Protein AF-A0A958V0T7-F1 (afdb_monomer_lite)

Structure (mmCIF, N/CA/C/O backbone):
data_AF-A0A958V0T7-F1
#
_entry.id   AF-A0A958V0T7-F1
#
loop_
_atom_site.group_PDB
_atom_site.id
_atom_site.type_symbol
_atom_site.label_atom_id
_atom_site.label_alt_id
_atom_site.label_comp_id
_atom_site.label_asym_id
_atom_site.label_entity_id
_atom_site.label_seq_id
_atom_site.pdbx_PDB_ins_code
_atom_site.Cartn_x
_atom_site.Cartn_y
_atom_site.Cartn_z
_atom_site.occupancy
_atom_site.B_iso_or_equiv
_atom_site.auth_seq_id
_atom_site.auth_comp_id
_atom_site.auth_asym_id
_atom_site.auth_atom_id
_atom_site.pdbx_PDB_model_num
ATOM 1 N N . MET A 1 1 ? 64.645 -18.588 39.502 1.00 51.59 1 MET A N 1
ATOM 2 C CA . MET A 1 1 ? 63.517 -18.856 38.571 1.00 51.59 1 MET A CA 1
ATOM 3 C C . MET A 1 1 ? 62.131 -18.900 39.232 1.00 51.59 1 MET A C 1
ATOM 5 O O . MET A 1 1 ? 61.162 -18.643 38.532 1.00 51.59 1 MET A O 1
ATOM 9 N N . ARG A 1 2 ? 61.997 -19.157 40.546 1.00 47.53 2 ARG A N 1
ATOM 10 C CA . ARG A 1 2 ? 60.686 -19.256 41.229 1.00 47.53 2 ARG A CA 1
ATOM 11 C C . ARG A 1 2 ? 59.976 -17.903 41.455 1.00 47.53 2 ARG A C 1
ATOM 13 O O . ARG A 1 2 ? 58.771 -17.816 41.276 1.00 47.53 2 ARG A O 1
ATOM 20 N N . THR A 1 3 ? 60.724 -16.827 41.703 1.00 49.91 3 THR A N 1
ATOM 21 C CA . THR A 1 3 ? 60.185 -15.482 42.007 1.00 49.91 3 THR A CA 1
ATOM 22 C C . THR A 1 3 ? 59.653 -14.707 40.791 1.00 49.91 3 THR A C 1
ATOM 24 O O . THR A 1 3 ? 58.737 -13.900 40.920 1.00 49.91 3 THR A O 1
ATOM 27 N N . LYS A 1 4 ? 60.158 -14.979 39.577 1.00 49.16 4 LYS A N 1
ATOM 28 C CA . LYS A 1 4 ? 59.678 -14.328 38.337 1.00 49.16 4 LYS A CA 1
ATOM 29 C C . LYS A 1 4 ? 58.318 -14.867 37.859 1.00 49.16 4 LYS A C 1
ATOM 31 O O . LYS A 1 4 ? 57.569 -14.125 37.226 1.00 49.16 4 LYS A O 1
ATOM 36 N N . ARG A 1 5 ? 57.991 -16.129 38.181 1.00 50.53 5 ARG A N 1
ATOM 37 C CA . ARG A 1 5 ? 56.708 -16.783 37.842 1.00 50.53 5 ARG A CA 1
ATOM 38 C C . ARG A 1 5 ? 55.548 -16.316 38.729 1.00 50.53 5 ARG A C 1
ATOM 40 O O . ARG A 1 5 ? 54.428 -16.196 38.248 1.00 50.53 5 ARG A O 1
ATOM 47 N N . GLU A 1 6 ? 55.810 -16.001 39.997 1.00 53.72 6 GLU A N 1
ATOM 48 C CA . GLU A 1 6 ? 54.773 -15.476 40.900 1.00 53.72 6 GLU A CA 1
ATOM 49 C C . GLU A 1 6 ? 54.377 -14.037 40.564 1.00 53.72 6 GLU A C 1
ATOM 51 O O . GLU A 1 6 ? 53.194 -13.706 40.600 1.00 53.72 6 GLU A O 1
ATOM 56 N N . HIS A 1 7 ? 55.334 -13.193 40.166 1.00 55.53 7 HIS A N 1
ATOM 57 C CA . HIS A 1 7 ? 55.012 -11.836 39.725 1.00 55.53 7 HIS A CA 1
ATOM 58 C C . HIS A 1 7 ? 54.196 -11.826 38.429 1.00 55.53 7 HIS A C 1
ATOM 60 O O . HIS A 1 7 ? 53.197 -11.120 38.354 1.00 55.53 7 HIS A O 1
ATOM 66 N N . THR A 1 8 ? 54.558 -12.644 37.439 1.00 59.09 8 THR A N 1
ATOM 67 C CA . THR A 1 8 ? 53.806 -12.733 36.172 1.00 59.09 8 THR A CA 1
ATOM 68 C C . THR A 1 8 ? 52.396 -13.295 36.362 1.00 59.09 8 THR A C 1
ATOM 70 O O . THR A 1 8 ? 51.468 -12.790 35.739 1.00 59.09 8 THR A O 1
ATOM 73 N N . SER A 1 9 ? 52.202 -14.251 37.277 1.00 63.31 9 SER A N 1
ATOM 74 C CA . SER A 1 9 ? 50.871 -14.770 37.630 1.00 63.31 9 SER A CA 1
ATOM 75 C C . SER A 1 9 ? 49.964 -13.699 38.256 1.00 63.31 9 SER A C 1
ATOM 77 O O . SER A 1 9 ? 48.814 -13.544 37.851 1.00 63.31 9 SER A O 1
ATOM 79 N N . LYS A 1 10 ? 50.494 -12.879 39.176 1.00 68.56 10 LYS A N 1
ATOM 80 C CA . LYS A 1 10 ? 49.725 -11.792 39.810 1.00 68.56 10 LYS A CA 1
ATOM 81 C C . LYS A 1 10 ? 49.297 -10.710 38.814 1.00 68.56 10 LYS A C 1
ATOM 83 O O . LYS A 1 10 ? 48.167 -10.238 38.894 1.00 68.56 10 LYS A O 1
ATOM 88 N N . TYR A 1 11 ? 50.157 -10.358 37.855 1.00 70.94 11 TYR A N 1
ATOM 89 C CA . TYR A 1 11 ? 49.798 -9.417 36.788 1.00 70.94 11 TYR A CA 1
ATOM 90 C C . TYR A 1 11 ? 48.751 -9.993 35.829 1.00 70.94 11 TYR A C 1
ATOM 92 O O . TYR A 1 11 ? 47.835 -9.276 35.439 1.00 70.94 11 TYR A O 1
ATOM 100 N N . LEU A 1 12 ? 48.835 -11.284 35.495 1.00 72.00 12 LEU A N 1
ATOM 101 C CA . LEU A 1 12 ? 47.851 -11.931 34.625 1.00 72.00 12 LEU A CA 1
ATOM 102 C C . LEU A 1 12 ? 46.459 -11.973 35.276 1.00 72.00 12 LEU A C 1
ATOM 104 O O . LEU A 1 12 ? 45.462 -11.688 34.619 1.00 72.00 12 LEU A O 1
ATOM 108 N N . ILE A 1 13 ? 46.401 -12.268 36.580 1.00 78.50 13 ILE A N 1
ATOM 109 C CA . ILE A 1 13 ? 45.157 -12.263 37.362 1.00 78.50 13 ILE A CA 1
ATOM 110 C C . ILE A 1 13 ? 44.591 -10.842 37.469 1.00 78.50 13 ILE A C 1
ATOM 112 O O . ILE A 1 13 ? 43.389 -10.655 37.304 1.00 78.50 13 ILE A O 1
ATOM 116 N N . ALA A 1 14 ? 45.438 -9.831 37.685 1.00 78.81 14 ALA A N 1
ATOM 117 C CA . ALA A 1 14 ? 45.000 -8.437 37.722 1.00 78.81 14 ALA A CA 1
ATOM 118 C C . ALA A 1 14 ? 44.424 -7.973 36.372 1.00 78.81 14 ALA A C 1
ATOM 120 O O . ALA A 1 14 ? 43.379 -7.330 36.347 1.00 78.81 14 ALA A O 1
ATOM 121 N N . ILE A 1 15 ? 45.048 -8.350 35.250 1.00 80.75 15 ILE A N 1
ATOM 122 C CA . ILE A 1 15 ? 44.543 -8.041 33.902 1.00 80.75 15 ILE A CA 1
ATOM 123 C C . ILE A 1 15 ? 43.206 -8.746 33.647 1.00 80.75 15 ILE A C 1
ATOM 125 O O . ILE A 1 15 ? 42.275 -8.121 33.146 1.00 80.75 15 ILE A O 1
ATOM 129 N N . LEU A 1 16 ? 43.078 -10.019 34.035 1.00 78.31 16 LEU A N 1
ATOM 130 C CA . LEU A 1 16 ? 41.820 -10.763 33.929 1.00 78.31 16 LEU A CA 1
ATOM 131 C C . LEU A 1 16 ? 40.703 -10.133 34.764 1.00 78.31 16 LEU A C 1
ATOM 133 O O . LEU A 1 16 ? 39.584 -10.030 34.277 1.00 78.31 16 LEU A O 1
ATOM 137 N N . LEU A 1 17 ? 40.998 -9.664 35.979 1.00 80.31 17 LEU A N 1
ATOM 138 C CA . LEU A 1 17 ? 40.018 -8.980 36.826 1.00 80.31 17 LEU A CA 1
ATOM 139 C C . LEU A 1 17 ? 39.604 -7.622 36.256 1.00 80.31 17 LEU A C 1
ATOM 141 O O . LEU A 1 17 ? 38.424 -7.293 36.308 1.00 80.31 17 LEU A O 1
ATOM 145 N N . VAL A 1 18 ? 40.532 -6.860 35.668 1.00 83.06 18 VAL A N 1
ATOM 146 C CA . VAL A 1 18 ? 40.205 -5.601 34.981 1.00 83.06 18 VAL A CA 1
ATOM 147 C C . VAL A 1 18 ? 39.343 -5.869 33.751 1.00 83.06 18 VAL A C 1
ATOM 149 O O . VAL A 1 18 ? 38.327 -5.208 33.588 1.00 83.06 18 VAL A O 1
ATOM 152 N N . LEU A 1 19 ? 39.672 -6.873 32.933 1.00 77.25 19 LEU A N 1
ATOM 153 C CA . LEU A 1 19 ? 38.856 -7.247 31.774 1.00 77.25 19 LEU A CA 1
ATOM 154 C C . LEU A 1 19 ? 37.466 -7.744 32.184 1.00 77.25 19 LEU A C 1
ATOM 156 O O . LEU A 1 19 ? 36.483 -7.387 31.541 1.00 77.25 19 LEU A O 1
ATOM 160 N N . LEU A 1 20 ? 37.365 -8.517 33.268 1.00 77.19 20 LEU A N 1
ATOM 161 C CA . LEU A 1 20 ? 36.084 -8.986 33.793 1.00 77.19 20 LEU A CA 1
ATOM 162 C C . LEU A 1 20 ? 35.257 -7.821 34.351 1.00 77.19 20 LEU A C 1
ATOM 164 O O . LEU A 1 20 ? 34.060 -7.748 34.101 1.00 77.19 20 LEU A O 1
ATOM 168 N N . PHE A 1 21 ? 35.889 -6.878 35.051 1.00 77.69 21 PHE A N 1
ATOM 169 C CA . PHE A 1 21 ? 35.227 -5.685 35.575 1.00 77.69 21 PHE A CA 1
ATOM 170 C C . PHE A 1 21 ? 34.800 -4.730 34.454 1.00 77.69 21 PHE A C 1
ATOM 172 O O . PHE A 1 21 ? 33.692 -4.208 34.496 1.00 77.69 21 PHE A O 1
ATOM 179 N N . SER A 1 22 ? 35.617 -4.562 33.410 1.00 70.88 22 SER A N 1
ATOM 180 C CA . SER A 1 22 ? 35.258 -3.825 32.195 1.00 70.88 22 SER A CA 1
ATOM 181 C C . SER A 1 22 ? 34.138 -4.511 31.418 1.00 70.88 22 SER A C 1
ATOM 183 O O . SER A 1 22 ? 33.273 -3.820 30.897 1.00 70.88 22 SER A O 1
ATOM 185 N N . PHE A 1 23 ? 34.103 -5.846 31.373 1.00 71.31 23 PHE A N 1
ATOM 186 C CA . PHE A 1 23 ? 33.009 -6.601 30.760 1.00 71.31 23 PHE A CA 1
ATOM 187 C C . PHE A 1 23 ? 31.714 -6.477 31.568 1.00 71.31 23 PHE A C 1
ATOM 189 O O . PHE A 1 23 ? 30.658 -6.257 30.989 1.00 71.31 23 PHE A O 1
ATOM 196 N N . VAL A 1 24 ? 31.784 -6.542 32.901 1.00 72.00 24 VAL A N 1
ATOM 197 C CA . VAL A 1 24 ? 30.627 -6.323 33.782 1.00 72.00 24 VAL A CA 1
ATOM 198 C C . VAL A 1 24 ? 30.141 -4.880 33.692 1.00 72.00 24 VAL A C 1
ATOM 200 O O . VAL A 1 24 ? 28.942 -4.675 33.580 1.00 72.00 24 VAL A O 1
ATOM 203 N N . LEU A 1 25 ? 31.033 -3.886 33.670 1.00 59.78 25 LEU A N 1
ATOM 204 C CA . LEU A 1 25 ? 30.671 -2.485 33.441 1.00 59.78 25 LEU A CA 1
ATOM 205 C C . LEU A 1 25 ? 30.068 -2.282 32.055 1.00 59.78 25 LEU A C 1
ATOM 207 O O . LEU A 1 25 ? 29.066 -1.593 31.953 1.00 59.78 25 LEU A O 1
ATOM 211 N N . TYR A 1 26 ? 30.628 -2.898 31.013 1.00 64.94 26 TYR A N 1
ATOM 212 C CA . TYR A 1 26 ? 30.065 -2.856 29.667 1.00 64.94 26 TYR A CA 1
ATOM 213 C C . TYR A 1 26 ? 28.651 -3.434 29.662 1.00 64.94 26 TYR A C 1
ATOM 215 O O . TYR A 1 26 ? 27.744 -2.731 29.250 1.00 64.94 26 TYR A O 1
ATOM 223 N N . GLN A 1 27 ? 28.443 -4.627 30.232 1.00 53.75 27 GLN A N 1
ATOM 224 C CA . GLN A 1 27 ? 27.120 -5.240 30.389 1.00 53.75 27 GLN A CA 1
ATOM 225 C C . GLN A 1 27 ? 26.172 -4.353 31.211 1.00 53.75 27 GLN A C 1
ATOM 227 O O . GLN A 1 27 ? 25.028 -4.156 30.820 1.00 53.75 27 GLN A O 1
ATOM 232 N N . PHE A 1 28 ? 26.644 -3.756 32.309 1.00 42.97 28 PHE A N 1
ATOM 233 C CA . PHE A 1 28 ? 25.849 -2.883 33.177 1.00 42.97 28 PHE A CA 1
ATOM 234 C C . PHE A 1 28 ? 25.481 -1.557 32.495 1.00 42.97 28 PHE A C 1
ATOM 236 O O . PHE A 1 28 ? 24.376 -1.061 32.692 1.00 42.97 28 PHE A O 1
ATOM 243 N N . PHE A 1 29 ? 26.369 -1.000 31.666 1.00 41.19 29 PHE A N 1
ATOM 244 C CA . PHE A 1 29 ? 26.111 0.201 30.872 1.00 41.19 29 PHE A CA 1
ATOM 245 C C . PHE A 1 29 ? 25.253 -0.089 29.638 1.00 41.19 29 PHE A C 1
ATOM 247 O O . PHE A 1 29 ? 24.382 0.722 29.361 1.00 41.19 29 PHE A O 1
ATOM 254 N N . THR A 1 30 ? 25.395 -1.234 28.959 1.00 41.47 30 THR A N 1
ATOM 255 C CA . THR A 1 30 ? 24.464 -1.641 27.887 1.00 41.47 30 THR A CA 1
ATOM 256 C C . THR A 1 30 ? 23.080 -1.981 28.425 1.00 41.47 30 THR A C 1
ATOM 258 O O . THR A 1 30 ? 22.093 -1.689 27.767 1.00 41.47 30 THR A O 1
ATOM 261 N N . VAL A 1 31 ? 22.975 -2.554 29.630 1.00 39.62 31 VAL A N 1
ATOM 262 C CA . VAL A 1 31 ? 21.674 -2.810 30.270 1.00 39.62 31 VAL A CA 1
ATOM 263 C C . VAL A 1 31 ? 21.040 -1.504 30.764 1.00 39.62 31 VAL A C 1
ATOM 265 O O . VAL A 1 31 ? 19.832 -1.353 30.647 1.00 39.62 31 VAL A O 1
ATOM 268 N N . ARG A 1 32 ? 21.825 -0.524 31.244 1.00 33.53 32 ARG A N 1
ATOM 269 C CA . ARG A 1 32 ? 21.307 0.808 31.624 1.00 33.53 32 ARG A CA 1
ATOM 270 C C . ARG A 1 32 ? 21.072 1.767 30.458 1.00 33.53 32 ARG A C 1
ATOM 272 O O . ARG A 1 32 ? 20.273 2.678 30.618 1.00 33.53 32 ARG A O 1
ATOM 279 N N . SER A 1 33 ? 21.733 1.601 29.313 1.00 32.06 33 SER A N 1
ATOM 280 C CA . SER A 1 33 ? 21.476 2.415 28.116 1.00 32.06 33 SER A CA 1
ATOM 281 C C . SER A 1 33 ? 20.277 1.920 27.300 1.00 32.06 33 SER A C 1
ATOM 283 O O . SER A 1 33 ? 19.998 2.490 26.252 1.00 32.06 33 SER A O 1
ATOM 285 N N . LEU A 1 34 ? 19.603 0.853 27.747 1.00 34.38 34 LEU A N 1
ATOM 286 C CA . LEU A 1 34 ? 18.371 0.318 27.152 1.00 34.38 34 LEU A CA 1
ATOM 287 C C . LEU A 1 34 ? 17.090 0.844 27.813 1.00 34.38 34 LEU A C 1
ATOM 289 O O . LEU A 1 34 ? 16.004 0.565 27.312 1.00 34.38 34 LEU A O 1
ATOM 293 N N . ASP A 1 35 ? 17.222 1.620 28.887 1.00 32.69 35 ASP A N 1
ATOM 294 C CA . ASP A 1 35 ? 16.117 2.343 29.505 1.00 32.69 35 ASP A CA 1
ATOM 295 C C . ASP A 1 35 ? 16.399 3.847 29.350 1.00 32.69 35 ASP A C 1
ATOM 297 O O . ASP A 1 35 ? 16.840 4.524 30.283 1.00 32.69 35 ASP A O 1
ATOM 301 N N . GLU A 1 36 ? 16.180 4.389 28.144 1.00 30.94 36 GLU A N 1
ATOM 302 C CA . GLU A 1 36 ? 15.817 5.808 28.074 1.00 30.94 36 GLU A CA 1
ATOM 303 C C . GLU A 1 36 ? 14.572 5.996 28.954 1.00 30.94 36 GLU A C 1
ATOM 305 O O . GLU A 1 36 ? 13.685 5.137 28.936 1.00 30.94 36 GLU A O 1
ATOM 310 N N . PRO A 1 37 ? 14.485 7.074 29.750 1.00 29.45 37 PRO A N 1
ATOM 311 C CA . PRO A 1 37 ? 13.278 7.337 30.507 1.00 29.45 37 PRO A CA 1
ATOM 312 C C . PRO A 1 37 ? 12.140 7.503 29.504 1.00 29.45 37 PRO A C 1
ATOM 314 O O . PRO A 1 37 ? 12.129 8.457 28.723 1.00 29.45 37 PRO A O 1
ATOM 317 N N . GLU A 1 38 ? 11.204 6.552 29.516 1.00 39.66 38 GLU A N 1
ATOM 318 C CA . GLU A 1 38 ? 9.915 6.680 28.849 1.00 39.66 38 GLU A CA 1
ATOM 319 C C . GLU A 1 38 ? 9.403 8.090 29.132 1.00 39.66 38 GLU A C 1
ATOM 321 O O . GLU A 1 38 ? 9.341 8.506 30.290 1.00 39.66 38 GLU A O 1
ATOM 326 N N . THR A 1 39 ? 9.141 8.872 28.085 1.00 34.69 39 THR A N 1
ATOM 327 C CA . THR A 1 39 ? 8.731 10.269 28.230 1.00 34.69 39 THR A CA 1
ATOM 328 C C . THR A 1 39 ? 7.395 10.305 28.963 1.00 34.69 39 THR A C 1
ATOM 330 O O . THR A 1 39 ? 6.332 10.176 28.351 1.00 34.69 39 THR A O 1
ATOM 333 N N . THR A 1 40 ? 7.450 10.427 30.285 1.00 29.20 40 THR A N 1
ATOM 334 C CA . THR A 1 40 ? 6.289 10.569 31.147 1.00 29.20 40 THR A CA 1
ATOM 335 C C . THR A 1 40 ? 5.680 11.927 30.859 1.00 29.20 40 THR A C 1
ATOM 337 O O . THR A 1 40 ? 6.326 12.961 31.050 1.00 29.20 40 THR A O 1
ATOM 340 N N . THR A 1 41 ? 4.432 11.944 30.405 1.00 36.56 41 THR A N 1
ATOM 341 C CA . THR A 1 41 ? 3.626 13.165 30.494 1.00 36.56 41 THR A CA 1
ATOM 342 C C . THR A 1 41 ? 3.446 13.530 31.974 1.00 36.56 41 THR A C 1
ATOM 344 O O . THR A 1 41 ? 3.575 12.664 32.843 1.00 36.56 41 THR A O 1
ATOM 347 N N . ASN A 1 42 ? 3.138 14.795 32.284 1.00 33.78 42 ASN A N 1
ATOM 348 C CA . ASN A 1 42 ? 3.018 15.326 33.657 1.00 33.78 42 ASN A CA 1
ATOM 349 C C . ASN A 1 42 ? 2.018 14.574 34.577 1.00 33.78 42 ASN A C 1
ATOM 351 O O . ASN A 1 42 ? 1.932 14.891 35.760 1.00 33.78 42 ASN A O 1
ATOM 355 N N . ASN A 1 43 ? 1.313 13.563 34.055 1.00 35.81 43 ASN A N 1
ATOM 356 C CA . ASN A 1 43 ? 0.340 12.725 34.755 1.00 35.81 43 ASN A CA 1
ATOM 357 C C . ASN A 1 43 ? 0.801 11.262 34.959 1.00 35.81 43 ASN A C 1
ATOM 359 O O . ASN A 1 43 ? 0.013 10.448 35.427 1.00 35.81 43 ASN A O 1
ATOM 363 N N . GLY A 1 44 ? 2.041 10.896 34.606 1.00 31.92 44 GLY A N 1
ATOM 364 C CA . GLY A 1 44 ? 2.563 9.531 34.794 1.00 31.92 44 GLY A CA 1
ATOM 365 C C . GLY A 1 44 ? 2.144 8.510 33.726 1.00 31.92 44 GLY A C 1
ATOM 366 O O . GLY A 1 44 ? 2.490 7.338 33.849 1.00 31.92 44 GLY A O 1
ATOM 367 N N . ASN A 1 45 ? 1.454 8.937 32.663 1.00 39.91 45 ASN A N 1
ATOM 368 C CA . ASN A 1 45 ? 1.114 8.075 31.530 1.00 39.91 45 ASN A CA 1
ATOM 369 C C . ASN A 1 45 ? 2.299 7.977 30.556 1.00 39.91 45 ASN A C 1
ATOM 371 O O . ASN A 1 45 ? 2.791 9.000 30.059 1.00 39.91 45 ASN A O 1
ATOM 375 N N . VAL A 1 46 ? 2.729 6.744 30.278 1.00 51.88 46 VAL A N 1
ATOM 376 C CA . VAL A 1 46 ? 3.690 6.398 29.222 1.00 51.88 46 VAL A CA 1
ATOM 377 C C . VAL A 1 46 ? 3.004 6.586 27.872 1.00 51.88 46 VAL A C 1
ATOM 379 O O . VAL A 1 46 ? 1.910 6.069 27.653 1.00 51.88 46 VAL A O 1
ATOM 382 N N . LYS A 1 47 ? 3.624 7.335 26.954 1.00 66.75 47 LYS A N 1
ATOM 383 C CA . LYS A 1 47 ? 3.092 7.499 25.595 1.00 66.75 47 LYS A CA 1
ATOM 384 C C . LYS A 1 47 ? 3.227 6.172 24.837 1.00 66.75 47 LYS A C 1
ATOM 386 O O . LYS A 1 47 ? 4.317 5.834 24.376 1.00 66.75 47 LYS A O 1
ATOM 391 N N . VAL A 1 48 ? 2.125 5.434 24.713 1.00 83.31 48 VAL A N 1
ATOM 392 C CA . VAL A 1 48 ? 2.042 4.214 23.897 1.00 83.31 48 VAL A CA 1
ATOM 393 C C . VAL A 1 48 ? 2.273 4.577 22.429 1.00 83.31 48 VAL A C 1
ATOM 395 O O . VAL A 1 48 ? 1.723 5.560 21.936 1.00 83.31 48 VAL A O 1
ATOM 398 N N . VAL A 1 49 ? 3.102 3.796 21.736 1.00 87.69 49 VAL A N 1
ATOM 399 C CA . VAL A 1 49 ? 3.368 3.937 20.300 1.00 87.69 49 VAL A CA 1
ATOM 400 C C . VAL A 1 49 ? 3.326 2.544 19.694 1.00 87.69 49 VAL A C 1
ATOM 402 O O . VAL A 1 49 ? 4.162 1.711 20.026 1.00 87.69 49 VAL A O 1
ATOM 405 N N . LEU A 1 50 ? 2.344 2.300 18.828 1.00 90.12 50 LEU A N 1
ATOM 406 C CA . LEU A 1 50 ? 2.178 1.013 18.147 1.00 90.12 50 LEU A CA 1
ATOM 407 C C . LEU A 1 50 ? 2.667 1.049 16.702 1.00 90.12 50 LEU A C 1
ATOM 409 O O . LEU A 1 50 ? 3.029 -0.001 16.170 1.00 90.12 50 LEU A O 1
ATOM 413 N N . LEU A 1 51 ? 2.694 2.237 16.092 1.00 92.75 51 LEU A N 1
ATOM 414 C CA . LEU A 1 51 ? 3.121 2.432 14.713 1.00 92.75 51 LEU A CA 1
ATOM 415 C C . LEU A 1 51 ? 4.244 3.455 14.628 1.00 92.75 51 LEU A C 1
ATOM 417 O O . LEU A 1 51 ? 4.191 4.511 15.266 1.00 92.75 51 LEU A O 1
ATOM 421 N N . GLU A 1 52 ? 5.227 3.158 13.791 1.00 91.31 52 GLU A N 1
ATOM 422 C CA . GLU A 1 52 ? 6.310 4.070 13.461 1.00 91.31 52 GLU A CA 1
ATOM 423 C C . GLU A 1 52 ? 6.388 4.223 11.949 1.00 91.31 52 GLU A C 1
ATOM 425 O O . GLU A 1 52 ? 6.602 3.258 11.216 1.00 91.31 52 GLU A O 1
ATOM 430 N N . GLU A 1 53 ? 6.211 5.455 11.489 1.00 90.88 53 GLU A N 1
ATOM 431 C CA . GLU A 1 53 ? 6.437 5.831 10.104 1.00 90.88 53 GLU A CA 1
ATOM 432 C C . GLU A 1 53 ? 7.884 6.297 9.931 1.00 90.88 53 GLU A C 1
ATOM 434 O O . GLU A 1 53 ? 8.343 7.230 10.598 1.00 90.88 53 GLU A O 1
ATOM 439 N N . ILE A 1 54 ? 8.610 5.657 9.016 1.00 87.56 54 ILE A N 1
ATOM 440 C CA . ILE A 1 54 ? 9.972 6.051 8.661 1.00 87.56 54 ILE A CA 1
ATOM 441 C C . ILE A 1 54 ? 9.910 6.940 7.416 1.00 87.56 54 ILE A C 1
ATOM 443 O O . ILE A 1 54 ? 9.626 6.476 6.309 1.00 87.56 54 ILE A O 1
ATOM 447 N N . LEU A 1 55 ? 10.194 8.227 7.613 1.00 78.56 55 LEU A N 1
ATOM 448 C CA . LEU A 1 55 ? 10.137 9.267 6.586 1.00 78.56 55 LEU A CA 1
ATOM 449 C C . LEU A 1 55 ? 11.501 9.487 5.927 1.00 78.56 55 LEU A C 1
ATOM 451 O O . LEU A 1 55 ? 12.534 9.527 6.598 1.00 78.56 55 LEU A O 1
ATOM 455 N N . ASP A 1 56 ? 11.510 9.725 4.619 1.00 72.12 56 ASP A N 1
ATOM 456 C CA . ASP A 1 56 ? 12.703 10.193 3.909 1.00 72.12 56 ASP A CA 1
ATOM 457 C C . ASP A 1 56 ? 12.965 11.686 4.210 1.00 72.12 56 ASP A C 1
ATOM 459 O O . ASP A 1 56 ? 12.054 12.474 4.469 1.00 72.12 56 ASP A O 1
ATOM 463 N N . SER A 1 57 ? 14.228 12.109 4.190 1.00 55.72 57 SER A N 1
ATOM 464 C CA . SER A 1 57 ? 14.603 13.508 4.373 1.00 55.72 57 SER A CA 1
ATOM 465 C C . SER A 1 57 ? 14.292 14.348 3.123 1.00 55.72 57 SER A C 1
ATOM 467 O O . SER A 1 57 ? 15.137 14.53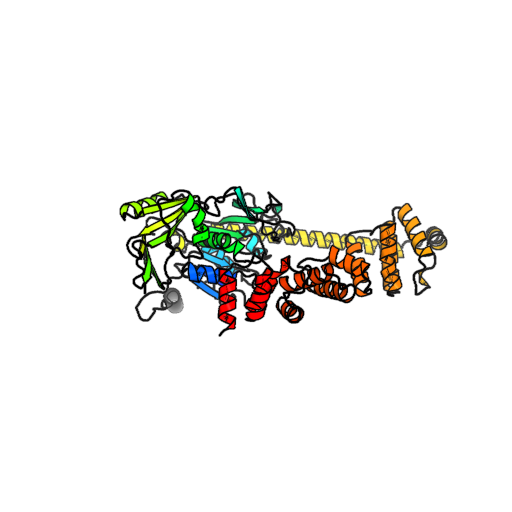8 2.257 1.00 55.72 57 SER A O 1
ATOM 469 N N . ALA A 1 58 ? 13.082 14.907 3.071 1.00 48.75 58 ALA A N 1
ATOM 470 C CA . ALA A 1 58 ? 12.685 16.095 2.298 1.00 48.75 58 ALA A CA 1
ATOM 471 C C . ALA A 1 58 ? 12.829 16.084 0.753 1.00 48.75 58 ALA A C 1
ATOM 473 O O . ALA A 1 58 ? 12.629 17.137 0.145 1.00 48.75 58 ALA A O 1
ATOM 474 N N . ALA A 1 59 ? 13.166 14.966 0.098 1.00 42.38 59 ALA A N 1
ATOM 475 C CA . ALA A 1 59 ? 13.534 14.972 -1.328 1.00 42.38 59 ALA A CA 1
ATOM 476 C C . ALA A 1 59 ? 12.546 14.291 -2.298 1.00 42.38 59 ALA A C 1
ATOM 478 O O . ALA A 1 59 ? 12.688 14.481 -3.506 1.00 42.38 59 ALA A O 1
ATOM 479 N N . ILE A 1 60 ? 11.553 13.534 -1.818 1.00 49.06 60 ILE A N 1
ATOM 480 C CA . ILE A 1 60 ? 10.571 12.856 -2.683 1.00 49.06 60 ILE A CA 1
ATOM 481 C C . ILE A 1 60 ? 9.242 13.623 -2.629 1.00 49.06 60 ILE A C 1
ATOM 483 O O . ILE A 1 60 ? 8.798 13.959 -1.530 1.00 49.06 60 ILE A O 1
ATOM 487 N N . PRO A 1 61 ? 8.602 13.929 -3.774 1.00 49.03 61 PRO A N 1
ATOM 488 C CA . PRO A 1 61 ? 7.236 14.442 -3.781 1.00 49.03 61 PRO A CA 1
ATOM 489 C C . PRO A 1 61 ? 6.319 13.473 -3.022 1.00 49.03 61 PRO A C 1
ATOM 491 O O . PRO A 1 61 ? 6.233 12.307 -3.402 1.00 49.03 61 PRO A O 1
ATOM 494 N N . ASP A 1 62 ? 5.663 13.944 -1.956 1.00 62.94 62 ASP A N 1
ATOM 495 C CA . ASP A 1 62 ? 4.621 13.184 -1.257 1.00 62.94 62 ASP A CA 1
ATOM 496 C C . ASP A 1 62 ? 3.589 12.748 -2.299 1.00 62.94 62 ASP A C 1
ATOM 498 O O . ASP A 1 62 ? 2.946 13.586 -2.936 1.00 62.94 62 ASP A O 1
ATOM 502 N N . ASN A 1 63 ? 3.440 11.438 -2.496 1.00 67.75 63 ASN A N 1
ATOM 503 C CA . ASN A 1 63 ? 2.427 10.895 -3.393 1.00 67.75 63 ASN A CA 1
ATOM 504 C C . ASN A 1 63 ? 1.025 10.968 -2.767 1.00 67.75 63 ASN A C 1
ATOM 506 O O . ASN A 1 63 ? 0.116 10.287 -3.216 1.00 67.75 63 ASN A O 1
ATOM 510 N N . GLY A 1 64 ? 0.841 11.775 -1.723 1.00 78.88 64 GLY A N 1
ATOM 511 C CA . GLY A 1 64 ? -0.389 11.933 -0.966 1.00 78.88 64 GLY A CA 1
ATOM 512 C C . GLY A 1 64 ? -0.475 10.989 0.228 1.00 78.88 64 GLY A C 1
ATOM 513 O O . GLY A 1 64 ? -1.365 11.175 1.059 1.00 78.88 64 GLY A O 1
ATOM 514 N N . PHE A 1 65 ? 0.429 10.009 0.364 1.00 84.06 65 PHE A N 1
ATOM 515 C CA . PHE A 1 65 ? 0.384 9.070 1.481 1.00 84.06 65 PHE A CA 1
ATOM 516 C C . PHE A 1 65 ? 0.470 9.792 2.819 1.00 84.06 65 PHE A C 1
ATOM 518 O O . PHE A 1 65 ? -0.355 9.527 3.684 1.00 84.06 65 PHE A O 1
ATOM 525 N N . GLU A 1 66 ? 1.442 10.688 3.015 1.00 82.69 66 GLU A N 1
ATOM 526 C CA . GLU A 1 66 ? 1.698 11.286 4.335 1.00 82.69 66 GLU A CA 1
ATOM 527 C C . GLU A 1 66 ? 0.468 12.070 4.809 1.00 82.69 66 GLU A C 1
ATOM 529 O O . GLU A 1 66 ? 0.092 12.060 5.984 1.00 82.69 66 GLU A O 1
ATOM 534 N N . ARG A 1 67 ? -0.218 12.729 3.868 1.00 84.50 67 ARG A N 1
ATOM 535 C CA . ARG A 1 67 ? -1.511 13.369 4.116 1.00 84.50 67 ARG A CA 1
ATOM 536 C C . ARG A 1 67 ? -2.575 12.355 4.544 1.00 84.50 67 ARG A C 1
ATOM 538 O O . ARG A 1 67 ? -3.204 12.566 5.578 1.00 84.50 67 ARG A O 1
ATOM 545 N N . GLN A 1 68 ? -2.770 11.282 3.779 1.00 88.06 68 GLN A N 1
ATOM 546 C CA . GLN A 1 68 ? -3.811 10.288 4.062 1.00 88.06 68 GLN A CA 1
ATOM 547 C C . GLN A 1 68 ? -3.525 9.492 5.342 1.00 88.06 68 GLN A C 1
ATOM 549 O O . GLN A 1 68 ? -4.433 9.207 6.118 1.00 88.06 68 GLN A O 1
ATOM 554 N N . PHE A 1 69 ? -2.261 9.190 5.623 1.00 89.38 69 PHE A N 1
ATOM 555 C CA . PHE A 1 69 ? -1.837 8.536 6.852 1.00 89.38 69 PHE A CA 1
ATOM 556 C C . PHE A 1 69 ? -2.058 9.415 8.078 1.00 89.38 69 PHE A C 1
ATOM 558 O O . PHE A 1 69 ? -2.565 8.916 9.081 1.00 89.38 69 PHE A O 1
ATOM 565 N N . ARG A 1 70 ? -1.750 10.718 8.006 1.00 88.12 70 ARG A N 1
ATOM 566 C CA . ARG A 1 70 ? -2.097 11.661 9.081 1.00 88.12 70 ARG A CA 1
ATOM 567 C C . ARG A 1 70 ? -3.599 11.722 9.305 1.00 88.12 70 ARG A C 1
ATOM 569 O O . ARG A 1 70 ? -4.031 11.576 10.439 1.00 88.12 70 ARG A O 1
ATOM 576 N N . LEU A 1 71 ? -4.383 11.835 8.233 1.00 88.06 71 LEU A N 1
ATOM 577 C CA . LEU A 1 71 ? -5.843 11.842 8.316 1.00 88.06 71 LEU A CA 1
ATOM 578 C C . LEU A 1 71 ? -6.376 10.579 9.018 1.00 88.06 71 LEU A C 1
ATOM 580 O O . LEU A 1 71 ? -7.148 10.673 9.969 1.00 88.06 71 LEU A O 1
ATOM 584 N N . LEU A 1 72 ? -5.910 9.395 8.609 1.00 89.06 72 LEU A N 1
ATOM 585 C CA . LEU A 1 72 ? -6.268 8.124 9.246 1.00 89.06 72 LEU A CA 1
ATOM 586 C C . LEU A 1 72 ? -5.784 8.022 10.690 1.00 89.06 72 LEU A C 1
ATOM 588 O O . LEU A 1 72 ? -6.493 7.482 11.534 1.00 89.06 72 LEU A O 1
ATOM 592 N N . SER A 1 73 ? -4.591 8.531 10.985 1.00 88.25 73 SER A N 1
ATOM 593 C CA . SER A 1 73 ? -4.030 8.506 12.334 1.00 88.25 73 SER A CA 1
ATOM 594 C C . SER A 1 73 ? -4.808 9.413 13.279 1.00 88.25 73 SER A C 1
ATOM 596 O O . SER A 1 73 ? -5.106 9.009 14.400 1.00 88.25 73 SER A O 1
ATOM 598 N N . ASP A 1 74 ? -5.199 10.597 12.815 1.00 85.50 74 ASP A N 1
ATOM 599 C CA . ASP A 1 74 ? -5.922 11.585 13.608 1.00 85.50 74 ASP A CA 1
ATOM 600 C C . ASP A 1 74 ? -7.378 11.171 13.848 1.00 85.50 74 ASP A C 1
ATOM 602 O O . ASP A 1 74 ? -7.888 11.359 14.953 1.00 85.50 74 ASP A O 1
ATOM 606 N N . HIS A 1 75 ? -8.046 10.572 12.857 1.00 83.56 75 HIS A N 1
ATOM 607 C CA . HIS A 1 75 ? -9.436 10.110 12.989 1.00 83.56 75 HIS A CA 1
ATOM 608 C C . HIS A 1 75 ? -9.552 8.718 13.615 1.00 83.56 75 HIS A C 1
ATOM 610 O O . HIS A 1 75 ? -10.409 8.485 14.461 1.00 83.56 75 HIS A O 1
ATOM 616 N N . GLY A 1 76 ? -8.651 7.799 13.264 1.00 83.25 76 GLY A N 1
ATOM 617 C CA . GLY A 1 76 ? -8.544 6.484 13.901 1.00 83.25 76 GLY A CA 1
ATOM 618 C C . GLY A 1 76 ? -7.890 6.522 15.275 1.00 83.25 76 GLY A C 1
ATOM 619 O O . GLY A 1 76 ? -7.833 5.492 15.944 1.00 83.25 76 GLY A O 1
ATOM 620 N N . LYS A 1 77 ? -7.399 7.699 15.692 1.00 87.69 77 LYS A N 1
ATOM 621 C CA . LYS A 1 77 ? -6.721 7.935 16.974 1.00 87.69 77 LYS A CA 1
ATOM 622 C C . LYS A 1 77 ? -5.584 6.936 17.169 1.00 87.69 77 LYS A C 1
ATOM 624 O O . LYS A 1 77 ? -5.407 6.342 18.226 1.00 87.69 77 LYS A O 1
ATOM 629 N N . LEU A 1 78 ? -4.830 6.711 16.096 1.00 88.50 78 LEU A N 1
ATOM 630 C CA . LEU A 1 78 ? -3.766 5.725 16.065 1.00 88.50 78 LEU A CA 1
ATOM 631 C C . LEU A 1 78 ? -2.570 6.230 16.894 1.00 88.50 78 LEU A C 1
ATOM 633 O O . LEU A 1 78 ? -2.116 7.359 16.692 1.00 88.50 78 LEU A O 1
ATOM 637 N N . PRO A 1 79 ? -2.003 5.414 17.800 1.00 90.00 79 PRO A N 1
ATOM 638 C CA . PRO A 1 79 ? -0.815 5.782 18.565 1.00 90.00 79 PRO A CA 1
ATOM 639 C C . PRO A 1 79 ? 0.442 5.681 17.686 1.00 90.00 79 PRO A C 1
ATOM 641 O O . PRO A 1 79 ? 1.151 4.667 17.694 1.00 90.00 79 PRO A O 1
ATOM 644 N N . THR A 1 80 ? 0.708 6.737 16.915 1.00 90.31 80 THR A N 1
ATOM 645 C CA . THR A 1 80 ? 1.794 6.802 15.929 1.00 90.31 80 THR A CA 1
ATOM 646 C C . THR A 1 80 ? 2.979 7.656 16.388 1.00 90.31 80 THR A C 1
ATOM 648 O O . THR A 1 80 ? 2.900 8.503 17.287 1.00 90.31 80 THR A O 1
ATOM 651 N N . THR A 1 81 ? 4.122 7.428 15.751 1.00 89.00 81 THR A N 1
ATOM 652 C CA . THR A 1 81 ? 5.266 8.339 15.734 1.00 89.00 81 THR A CA 1
ATOM 653 C C . THR A 1 81 ? 5.843 8.364 14.323 1.00 89.00 81 THR A C 1
ATOM 655 O O . THR A 1 81 ? 5.755 7.362 13.618 1.00 89.00 81 THR A O 1
ATOM 658 N N . SER A 1 82 ? 6.477 9.467 13.933 1.00 86.25 82 SER A N 1
ATOM 659 C CA . SER A 1 82 ? 7.225 9.532 12.674 1.00 86.25 82 SER A CA 1
ATOM 660 C C . SER A 1 82 ? 8.680 9.886 12.962 1.00 86.25 82 SER A C 1
ATOM 662 O O . SER A 1 82 ? 8.957 10.777 13.771 1.00 86.25 82 SER A O 1
ATOM 664 N N . THR A 1 83 ? 9.607 9.190 12.308 1.00 83.44 83 THR A N 1
ATOM 665 C CA . THR A 1 83 ? 11.051 9.393 12.461 1.00 83.44 83 THR A CA 1
ATOM 666 C C . THR A 1 83 ? 11.688 9.550 11.088 1.00 83.44 83 THR A C 1
ATOM 668 O O . THR A 1 83 ? 11.406 8.788 10.168 1.00 83.44 83 THR A O 1
ATOM 671 N N . TYR A 1 84 ? 12.584 10.527 10.935 1.00 78.62 84 TYR A N 1
ATOM 672 C CA . TYR A 1 84 ? 13.321 10.688 9.686 1.00 78.62 84 TYR A CA 1
ATOM 673 C C . TYR A 1 84 ? 14.458 9.683 9.569 1.00 78.62 84 TYR A C 1
ATOM 675 O O . TYR A 1 84 ? 15.194 9.440 10.528 1.00 78.62 84 TYR A O 1
ATOM 683 N N . PHE A 1 85 ? 14.669 9.218 8.344 1.00 71.94 85 PHE A N 1
ATOM 684 C CA . PHE A 1 85 ? 15.688 8.267 7.937 1.00 71.94 85 PHE A CA 1
ATOM 685 C C . PHE A 1 85 ? 17.069 8.539 8.557 1.00 71.94 85 PHE A C 1
ATOM 687 O O . PHE A 1 85 ? 17.652 7.685 9.218 1.00 71.94 85 PHE A O 1
ATOM 694 N N . LYS A 1 86 ? 17.565 9.777 8.422 1.00 68.00 86 LYS A N 1
ATOM 695 C CA . LYS A 1 86 ? 18.893 10.203 8.914 1.00 68.00 86 LYS A CA 1
ATOM 696 C C . LYS A 1 86 ? 19.064 10.107 10.430 1.00 68.00 86 LYS A C 1
ATOM 698 O O . LYS A 1 86 ? 20.185 10.169 10.921 1.00 68.00 86 LYS A O 1
ATOM 703 N N . THR A 1 87 ? 17.957 10.026 11.155 1.00 65.88 87 THR A N 1
ATOM 704 C CA . THR A 1 87 ? 17.910 9.982 12.619 1.00 65.88 87 THR A CA 1
ATOM 705 C C . THR A 1 87 ? 17.379 8.654 13.151 1.00 65.88 87 THR A C 1
ATOM 707 O O . THR A 1 87 ? 17.348 8.463 14.367 1.00 65.88 87 THR A O 1
ATOM 710 N N . TRP A 1 88 ? 16.953 7.749 12.262 1.00 73.50 88 TRP A N 1
ATOM 711 C CA . TRP A 1 88 ? 16.444 6.443 12.644 1.00 73.50 88 TRP A CA 1
ATOM 712 C C . TRP A 1 88 ? 17.624 5.518 12.943 1.00 73.50 88 TRP A C 1
ATOM 714 O O . TRP A 1 88 ? 18.410 5.166 12.066 1.00 73.50 88 TRP A O 1
ATOM 724 N N . GLU A 1 89 ? 17.785 5.165 14.215 1.00 64.94 89 GLU A N 1
ATOM 725 C CA . GLU A 1 89 ? 18.861 4.293 14.678 1.00 64.94 89 GLU A CA 1
ATOM 726 C C . GLU A 1 89 ? 18.279 2.933 15.062 1.00 64.94 89 GLU A C 1
ATOM 728 O O . GLU A 1 89 ? 17.316 2.844 15.819 1.00 64.94 89 GLU A O 1
ATOM 733 N N . TYR A 1 90 ? 18.900 1.860 14.574 1.00 59.03 90 TYR A N 1
ATOM 734 C CA . TYR A 1 90 ? 18.406 0.482 14.676 1.00 59.03 90 TYR A CA 1
ATOM 735 C C . TYR A 1 90 ? 18.078 -0.011 16.104 1.00 59.03 90 TYR A C 1
ATOM 737 O O . TYR A 1 90 ? 17.286 -0.934 16.267 1.00 59.03 90 TYR A O 1
ATOM 745 N N . TYR A 1 91 ? 18.681 0.572 17.146 1.00 57.47 91 TYR A N 1
ATOM 746 C CA . TYR A 1 91 ? 18.445 0.210 18.551 1.00 57.47 91 TYR A CA 1
ATOM 747 C C . TYR A 1 91 ? 17.247 0.935 19.188 1.00 57.47 91 TYR A C 1
ATOM 749 O O . TYR A 1 91 ? 17.002 0.762 20.380 1.00 57.47 91 TYR A O 1
ATOM 757 N N . LYS A 1 92 ? 16.505 1.741 18.418 1.00 64.44 92 LYS A N 1
ATOM 758 C CA . LYS A 1 92 ? 15.372 2.548 18.899 1.00 64.44 92 LYS A CA 1
ATOM 759 C C . LYS A 1 92 ? 13.993 1.968 18.578 1.00 64.44 92 LYS A C 1
ATOM 761 O O . LYS A 1 92 ? 13.000 2.605 18.924 1.00 64.44 92 LYS A O 1
ATOM 766 N N . ILE A 1 93 ? 13.909 0.778 17.968 1.00 76.44 93 ILE A N 1
ATOM 767 C CA . ILE A 1 93 ? 12.617 0.103 17.765 1.00 76.44 93 ILE A CA 1
ATOM 768 C C . ILE A 1 93 ? 11.977 -0.119 19.138 1.00 76.44 93 ILE A C 1
ATOM 770 O O . ILE A 1 93 ? 12.505 -0.848 19.982 1.00 76.44 93 ILE A O 1
ATOM 774 N N . LYS A 1 94 ? 10.852 0.558 19.373 1.00 77.75 94 LYS A N 1
ATOM 775 C CA . LYS A 1 94 ? 10.163 0.528 20.663 1.00 77.75 94 LYS A CA 1
ATOM 776 C C . LYS A 1 94 ? 9.616 -0.867 20.935 1.00 77.75 94 LYS A C 1
ATOM 778 O O . LYS A 1 94 ? 9.138 -1.554 20.039 1.00 77.75 94 LYS A O 1
ATOM 783 N N . LYS A 1 95 ? 9.644 -1.269 22.204 1.00 75.38 95 LYS A N 1
ATOM 784 C CA . LYS A 1 95 ? 9.225 -2.609 22.644 1.00 75.38 95 LYS A CA 1
ATOM 785 C C . LYS A 1 95 ? 7.762 -2.943 22.315 1.00 75.38 95 LYS A C 1
ATOM 787 O O . LYS A 1 95 ? 7.452 -4.104 22.089 1.00 75.38 95 LYS A O 1
ATOM 792 N N . ASN A 1 96 ? 6.883 -1.944 22.312 1.00 79.62 96 ASN A N 1
ATOM 793 C CA . ASN A 1 96 ? 5.458 -2.074 22.001 1.00 79.62 96 ASN A CA 1
ATOM 794 C C . ASN A 1 96 ? 5.114 -1.828 20.527 1.00 79.62 96 ASN A C 1
ATOM 796 O O . ASN A 1 96 ? 3.941 -1.858 20.155 1.00 79.62 96 ASN A O 1
ATOM 800 N N . LEU A 1 97 ? 6.117 -1.582 19.685 1.00 88.06 97 LEU A N 1
ATOM 801 C CA . LEU A 1 97 ? 5.890 -1.341 18.274 1.00 88.06 97 LEU A CA 1
ATOM 802 C C . LEU A 1 97 ? 5.352 -2.612 17.608 1.00 88.06 97 LEU A C 1
ATOM 804 O O . LEU A 1 97 ? 5.946 -3.682 17.732 1.00 88.06 97 LEU A O 1
ATOM 808 N N . ARG A 1 98 ? 4.231 -2.491 16.896 1.00 90.69 98 ARG A N 1
ATOM 809 C CA . ARG A 1 98 ? 3.578 -3.601 16.183 1.00 90.69 98 ARG A CA 1
ATOM 810 C C . ARG A 1 98 ? 3.763 -3.497 14.678 1.00 90.69 98 ARG A C 1
ATOM 812 O O . ARG A 1 98 ? 3.896 -4.518 14.002 1.00 90.69 98 ARG A O 1
ATOM 819 N N . GLU A 1 99 ? 3.847 -2.269 14.172 1.00 94.06 99 GLU A N 1
ATOM 820 C CA . GLU A 1 99 ? 3.969 -1.997 12.748 1.00 94.06 99 GLU A CA 1
ATOM 821 C C . GLU A 1 99 ? 4.990 -0.897 12.446 1.00 94.06 99 GLU A C 1
ATOM 823 O O . GLU A 1 99 ? 5.039 0.135 13.117 1.00 94.06 99 GLU A O 1
ATOM 828 N N . ILE A 1 100 ? 5.798 -1.128 11.412 1.00 94.00 100 ILE A N 1
ATOM 829 C CA . ILE A 1 100 ? 6.657 -0.114 10.799 1.00 94.00 100 ILE A CA 1
ATOM 830 C C . ILE A 1 100 ? 6.130 0.155 9.398 1.00 94.00 100 ILE A C 1
ATOM 832 O O . ILE A 1 100 ? 5.964 -0.777 8.611 1.00 94.00 100 ILE A O 1
ATOM 836 N N . ILE A 1 101 ? 5.924 1.429 9.083 1.00 94.00 101 ILE A N 1
ATOM 837 C CA . ILE A 1 101 ? 5.525 1.893 7.757 1.00 94.00 101 ILE A CA 1
ATOM 838 C C . ILE A 1 101 ? 6.752 2.496 7.082 1.00 94.00 101 ILE A C 1
ATOM 840 O O . ILE A 1 101 ? 7.378 3.413 7.620 1.00 94.00 101 ILE A O 1
ATOM 844 N N . LEU A 1 102 ? 7.111 1.971 5.911 1.00 90.94 102 LEU A N 1
ATOM 845 C CA . LEU A 1 102 ? 8.312 2.374 5.185 1.00 90.94 102 LEU A CA 1
ATOM 846 C C . LEU A 1 102 ? 7.989 2.726 3.729 1.00 90.94 102 LEU A C 1
ATOM 848 O O . LEU A 1 102 ? 7.582 1.873 2.945 1.00 90.94 102 LEU A O 1
ATOM 852 N N . HIS A 1 103 ? 8.244 3.981 3.361 1.00 82.38 103 HIS A N 1
ATOM 853 C CA . HIS A 1 103 ? 7.971 4.518 2.018 1.00 82.38 103 HIS A CA 1
ATOM 854 C C . HIS A 1 103 ? 9.038 4.188 0.994 1.00 82.38 103 HIS A C 1
ATOM 856 O O . HIS A 1 103 ? 8.751 3.867 -0.156 1.00 82.38 103 HIS A O 1
ATOM 862 N N . ASN A 1 104 ? 10.288 4.308 1.418 1.00 81.38 104 ASN A N 1
ATOM 863 C CA . ASN A 1 104 ? 11.442 4.110 0.572 1.00 81.38 104 ASN A CA 1
ATOM 864 C C . ASN A 1 104 ? 12.582 3.547 1.415 1.00 81.38 104 ASN A C 1
ATOM 866 O O . ASN A 1 104 ? 12.797 3.962 2.550 1.00 81.38 104 ASN A O 1
ATOM 870 N N . SER A 1 105 ? 13.318 2.601 0.847 1.00 84.69 105 SER A N 1
ATOM 871 C CA . SER A 1 105 ? 14.436 1.938 1.505 1.00 84.69 105 SER A CA 1
ATOM 872 C C . SER A 1 105 ? 15.794 2.297 0.910 1.00 84.69 105 SER A C 1
ATOM 874 O O . SER A 1 105 ? 16.798 1.831 1.440 1.00 84.69 105 SER A O 1
ATOM 876 N N . SER A 1 106 ? 15.851 3.095 -0.168 1.00 81.06 106 SER A N 1
ATOM 877 C CA . SER A 1 106 ? 17.099 3.369 -0.903 1.00 81.06 106 SER A CA 1
ATOM 878 C C . SER A 1 106 ? 18.232 3.838 0.002 1.00 81.06 106 SER A C 1
ATOM 880 O O . SER A 1 106 ? 19.382 3.445 -0.189 1.00 81.06 106 SER A O 1
ATOM 882 N N . ASP A 1 107 ? 17.886 4.622 1.018 1.00 79.69 107 ASP A N 1
ATOM 883 C CA . ASP A 1 107 ? 18.858 5.244 1.901 1.00 79.69 107 ASP A CA 1
ATOM 884 C C . ASP A 1 107 ? 19.153 4.377 3.139 1.00 79.69 107 ASP A C 1
ATOM 886 O O . ASP A 1 107 ? 20.177 4.603 3.785 1.00 79.69 107 ASP A O 1
ATOM 890 N N . LEU A 1 108 ? 18.341 3.337 3.431 1.00 81.62 108 LEU A N 1
ATOM 891 C CA . LEU A 1 108 ? 18.537 2.410 4.564 1.00 81.62 108 LEU A CA 1
ATOM 892 C C . LEU A 1 108 ? 19.927 1.786 4.546 1.00 81.62 108 LEU A C 1
ATOM 894 O O . LEU A 1 108 ? 20.379 1.250 3.533 1.00 81.62 108 LEU A O 1
ATOM 898 N N . SER A 1 109 ? 20.592 1.815 5.703 1.00 84.25 109 SER A N 1
ATOM 899 C CA . SER A 1 109 ? 21.831 1.071 5.910 1.00 84.25 109 SER A CA 1
ATOM 900 C C . SER A 1 109 ? 21.542 -0.428 6.018 1.00 84.25 109 SER A C 1
ATOM 902 O O . SER A 1 109 ? 20.424 -0.845 6.333 1.00 84.25 109 SER A O 1
ATOM 904 N N . ASP A 1 110 ? 22.558 -1.262 5.814 1.00 83.31 110 ASP A N 1
ATOM 905 C CA . ASP A 1 110 ? 22.396 -2.712 5.943 1.00 83.31 110 ASP A CA 1
ATOM 906 C C . ASP A 1 110 ? 22.075 -3.132 7.390 1.00 83.31 110 ASP A C 1
ATOM 908 O O . ASP A 1 110 ? 21.350 -4.104 7.608 1.00 83.31 110 ASP A O 1
ATOM 912 N N . GLU A 1 111 ? 22.546 -2.381 8.391 1.00 82.69 111 GLU A N 1
ATOM 913 C CA . GLU A 1 111 ? 22.178 -2.566 9.801 1.00 82.69 111 GLU A CA 1
ATOM 914 C C . GLU A 1 111 ? 20.701 -2.250 10.042 1.00 82.69 111 GLU A C 1
ATOM 916 O O . GLU A 1 111 ? 20.024 -2.972 10.772 1.00 82.69 111 GLU A O 1
ATOM 921 N N . SER A 1 112 ? 20.196 -1.199 9.396 1.00 85.75 112 SER A N 1
ATOM 922 C CA . SER A 1 112 ? 18.790 -0.800 9.465 1.00 85.75 112 SER A CA 1
ATOM 923 C C . SER A 1 112 ? 17.893 -1.879 8.852 1.00 85.75 112 SER A C 1
ATOM 925 O O . SER A 1 112 ? 16.912 -2.298 9.462 1.00 85.75 112 SER A O 1
ATOM 927 N N . LEU A 1 113 ? 18.287 -2.422 7.695 1.00 88.31 113 LEU A N 1
ATOM 928 C CA . LEU A 1 113 ? 17.615 -3.568 7.076 1.00 88.31 113 LEU A CA 1
ATOM 929 C C . LEU A 1 113 ? 17.677 -4.824 7.955 1.00 88.31 113 LEU A C 1
ATOM 931 O O . LEU A 1 113 ? 16.696 -5.558 8.053 1.00 88.31 113 LEU A O 1
ATOM 935 N N . ALA A 1 114 ? 18.804 -5.082 8.621 1.00 86.00 114 ALA A N 1
ATOM 936 C CA . ALA A 1 114 ? 18.922 -6.205 9.546 1.00 86.00 114 ALA A CA 1
ATOM 937 C C . ALA A 1 114 ? 17.992 -6.056 10.763 1.00 86.00 114 ALA A C 1
ATOM 939 O O . ALA A 1 114 ? 17.423 -7.051 11.209 1.00 86.00 114 ALA A O 1
ATOM 940 N N . ALA A 1 115 ? 17.802 -4.836 11.269 1.00 86.62 115 ALA A N 1
ATOM 941 C CA . ALA A 1 115 ? 16.866 -4.561 12.355 1.00 86.62 115 ALA A CA 1
ATOM 942 C C . ALA A 1 115 ? 15.404 -4.689 11.917 1.00 86.62 115 ALA A C 1
ATOM 944 O O . ALA A 1 115 ? 14.614 -5.293 12.638 1.00 86.62 115 ALA A O 1
ATOM 945 N N . LEU A 1 116 ? 15.054 -4.229 10.709 1.00 90.62 116 LEU A N 1
ATOM 946 C CA . LEU A 1 116 ? 13.737 -4.498 10.119 1.00 90.62 116 LEU A CA 1
ATOM 947 C C . LEU A 1 116 ? 13.493 -6.003 9.977 1.00 90.62 116 LEU A C 1
ATOM 949 O O . LEU A 1 116 ? 12.421 -6.493 10.321 1.00 90.62 116 LEU A O 1
ATOM 953 N N . LEU A 1 117 ? 14.496 -6.758 9.519 1.00 91.50 117 LEU A N 1
ATOM 954 C CA . LEU A 1 117 ? 14.394 -8.212 9.420 1.00 91.50 117 LEU A CA 1
ATOM 955 C C . LEU A 1 117 ? 14.165 -8.848 10.794 1.00 91.50 117 LEU A C 1
ATOM 957 O O . LEU A 1 117 ? 13.331 -9.741 10.914 1.00 91.50 117 LEU A O 1
ATOM 961 N N . GLU A 1 118 ? 14.891 -8.402 11.819 1.00 88.25 118 GLU A N 1
ATOM 962 C CA . GLU A 1 118 ? 14.730 -8.886 13.190 1.00 88.25 118 GLU A CA 1
ATOM 963 C C . GLU A 1 118 ? 13.321 -8.594 13.719 1.00 88.25 118 GLU A C 1
ATOM 965 O O . GLU A 1 118 ? 12.638 -9.522 14.159 1.00 88.25 118 GLU A O 1
ATOM 970 N N . PHE A 1 119 ? 12.855 -7.353 13.577 1.00 89.50 119 PHE A N 1
ATOM 971 C CA . PHE A 1 119 ? 11.509 -6.916 13.944 1.00 89.50 119 PHE A CA 1
ATOM 972 C C . PHE A 1 119 ? 10.420 -7.780 13.292 1.00 89.50 119 PHE A C 1
ATOM 974 O O . PHE A 1 119 ? 9.613 -8.395 13.996 1.00 89.50 119 PHE A O 1
ATOM 981 N N . VAL A 1 120 ? 10.442 -7.915 11.961 1.00 92.50 120 VAL A N 1
ATOM 982 C CA . VAL A 1 120 ? 9.454 -8.728 11.234 1.00 92.50 120 VAL A CA 1
ATOM 983 C C . VAL A 1 120 ? 9.572 -10.200 11.630 1.00 92.50 120 VAL A C 1
ATOM 985 O O . VAL A 1 120 ? 8.573 -10.853 11.920 1.00 92.50 120 VAL A O 1
ATOM 988 N N . SER A 1 121 ? 10.792 -10.735 11.733 1.00 90.38 121 SER A N 1
ATOM 989 C CA . SER A 1 121 ? 11.008 -12.146 12.078 1.00 90.38 121 SER A CA 1
ATOM 990 C C . SER A 1 121 ? 10.431 -12.543 13.439 1.00 90.38 121 SER A C 1
ATOM 992 O O . SER A 1 121 ? 10.058 -13.708 13.631 1.00 90.38 121 SER A O 1
ATOM 994 N N . ASN A 1 122 ? 10.336 -11.578 14.357 1.00 85.88 122 ASN A N 1
ATOM 995 C CA . ASN A 1 122 ? 9.808 -11.757 15.700 1.00 85.88 122 ASN A CA 1
ATOM 996 C C . ASN A 1 122 ? 8.292 -11.540 15.799 1.00 85.88 122 ASN A C 1
ATOM 998 O O . ASN A 1 122 ? 7.718 -11.904 16.814 1.00 85.88 122 ASN A O 1
ATOM 1002 N N . GLY A 1 123 ? 7.609 -11.074 14.753 1.00 87.75 123 GLY A N 1
ATOM 1003 C CA . GLY A 1 123 ? 6.150 -10.897 14.779 1.00 87.75 123 GLY A CA 1
ATOM 1004 C C . GLY A 1 123 ? 5.679 -9.516 14.347 1.00 87.75 123 GLY A C 1
ATOM 1005 O O . GLY A 1 123 ? 4.481 -9.327 14.171 1.00 87.75 123 GLY A O 1
ATOM 1006 N N . GLY A 1 124 ? 6.600 -8.570 14.148 1.00 91.44 124 GLY A N 1
ATOM 1007 C CA . GLY A 1 124 ? 6.266 -7.248 13.633 1.00 91.44 124 GLY A CA 1
ATOM 1008 C C . GLY A 1 124 ? 5.704 -7.297 12.211 1.00 91.44 124 GLY A C 1
ATOM 1009 O O . GLY A 1 124 ? 6.006 -8.205 11.426 1.00 91.44 124 GLY A O 1
ATOM 1010 N N . THR A 1 125 ? 4.900 -6.294 11.872 1.00 95.62 125 THR A N 1
ATOM 1011 C CA . THR A 1 125 ? 4.420 -6.070 10.504 1.00 95.62 125 THR A CA 1
ATOM 1012 C C . THR A 1 125 ? 5.218 -4.945 9.859 1.00 95.62 125 THR A C 1
ATOM 1014 O O . THR A 1 125 ? 5.317 -3.854 10.409 1.00 95.62 125 THR A O 1
ATOM 1017 N N . LEU A 1 126 ? 5.801 -5.202 8.690 1.00 96.50 126 LEU A N 1
ATOM 1018 C CA . LEU A 1 126 ? 6.367 -4.148 7.849 1.00 96.50 126 LEU A CA 1
ATOM 1019 C C . LEU A 1 126 ? 5.369 -3.826 6.743 1.00 96.50 126 LEU A C 1
ATOM 1021 O O . LEU A 1 126 ? 5.131 -4.665 5.873 1.00 96.50 126 LEU A O 1
ATOM 1025 N N . PHE A 1 127 ? 4.800 -2.628 6.775 1.00 97.25 127 PHE A N 1
ATOM 1026 C CA . PHE A 1 127 ? 3.894 -2.153 5.743 1.00 97.25 127 PHE A CA 1
ATOM 1027 C C . PHE A 1 127 ? 4.630 -1.227 4.772 1.00 97.25 127 PHE A C 1
ATOM 1029 O O . PHE A 1 127 ? 5.266 -0.244 5.151 1.00 97.25 127 PHE A O 1
ATOM 1036 N N . LEU A 1 128 ? 4.563 -1.589 3.496 1.00 95.50 128 LEU A N 1
ATOM 1037 C CA . LEU A 1 128 ? 5.195 -0.907 2.381 1.00 95.50 128 LEU A CA 1
ATOM 1038 C C . LEU A 1 128 ? 4.084 -0.411 1.456 1.00 95.50 128 LEU A C 1
ATOM 1040 O O . LEU A 1 128 ? 3.626 -1.165 0.591 1.00 95.50 128 LEU A O 1
ATOM 1044 N N . PRO A 1 129 ? 3.609 0.826 1.646 1.00 93.19 129 PRO A N 1
ATOM 1045 C CA . PRO A 1 129 ? 2.537 1.375 0.825 1.00 93.19 129 PRO A CA 1
ATOM 1046 C C . PRO A 1 129 ? 2.984 1.621 -0.619 1.00 93.19 129 PRO A C 1
ATOM 1048 O O . PRO A 1 129 ? 2.169 1.652 -1.529 1.00 93.19 129 PRO A O 1
ATOM 1051 N N . ASN A 1 130 ? 4.286 1.728 -0.866 1.00 90.25 130 ASN A N 1
ATOM 1052 C CA . ASN A 1 130 ? 4.807 1.845 -2.217 1.00 90.25 130 ASN A CA 1
ATOM 1053 C C . ASN A 1 130 ? 5.961 0.881 -2.440 1.00 90.25 130 ASN A C 1
ATOM 1055 O O . ASN A 1 130 ? 6.693 0.511 -1.515 1.00 90.25 130 ASN A O 1
ATOM 1059 N N . ILE A 1 131 ? 6.155 0.517 -3.702 1.00 90.12 131 ILE A N 1
ATOM 1060 C CA . ILE A 1 131 ? 7.334 -0.225 -4.113 1.00 90.12 131 ILE A CA 1
ATOM 1061 C C . ILE A 1 131 ? 8.545 0.707 -4.249 1.00 90.12 131 ILE A C 1
ATOM 1063 O O . ILE A 1 131 ? 8.493 1.738 -4.924 1.00 90.12 131 ILE A O 1
ATOM 1067 N N . SER A 1 132 ? 9.672 0.293 -3.666 1.00 86.56 132 SER A N 1
ATOM 1068 C CA . SER A 1 132 ? 10.990 0.873 -3.936 1.00 86.56 132 SER A CA 1
ATOM 1069 C C . SER A 1 132 ? 11.815 -0.077 -4.808 1.00 86.56 132 SER A C 1
ATOM 1071 O O . SER A 1 132 ? 11.707 -1.299 -4.710 1.00 86.56 132 SER A O 1
ATOM 1073 N N . ILE A 1 133 ? 12.669 0.480 -5.668 1.00 82.19 133 ILE A N 1
ATOM 1074 C CA . ILE A 1 133 ? 13.565 -0.282 -6.558 1.00 82.19 133 ILE A CA 1
ATOM 1075 C C . ILE A 1 133 ? 14.885 -0.696 -5.877 1.00 82.19 133 ILE A C 1
ATOM 1077 O O . ILE A 1 133 ? 15.863 -1.043 -6.544 1.00 82.19 133 ILE A O 1
ATOM 1081 N N . ASP A 1 134 ? 14.932 -0.671 -4.545 1.00 86.19 134 ASP A N 1
ATOM 1082 C CA . ASP A 1 134 ? 16.057 -1.170 -3.760 1.00 86.19 134 ASP A CA 1
ATOM 1083 C C . ASP A 1 134 ? 16.093 -2.703 -3.754 1.00 86.19 134 ASP A C 1
ATOM 1085 O O . ASP A 1 134 ? 15.322 -3.389 -3.079 1.00 86.19 134 ASP A O 1
ATOM 1089 N N . GLN A 1 135 ? 17.069 -3.260 -4.461 1.00 84.38 135 GLN A N 1
ATOM 1090 C CA . GLN A 1 135 ? 17.225 -4.703 -4.619 1.00 84.38 135 GLN A CA 1
ATOM 1091 C C . GLN A 1 135 ? 17.460 -5.468 -3.308 1.00 84.38 135 GLN A C 1
ATOM 1093 O O . GLN A 1 135 ? 17.269 -6.690 -3.273 1.00 84.38 135 GLN A O 1
ATOM 1098 N N . ARG A 1 136 ? 17.871 -4.793 -2.227 1.00 87.69 136 ARG A N 1
ATOM 1099 C CA . ARG A 1 136 ? 18.034 -5.398 -0.891 1.00 87.69 136 ARG A CA 1
ATOM 1100 C C . ARG A 1 136 ? 16.697 -5.740 -0.251 1.00 87.69 136 ARG A C 1
ATOM 1102 O O . ARG A 1 136 ? 16.614 -6.709 0.500 1.00 87.69 136 ARG A O 1
ATOM 1109 N N . MET A 1 137 ? 15.638 -5.042 -0.647 1.00 92.31 137 MET A N 1
ATOM 1110 C CA . MET A 1 137 ? 14.286 -5.313 -0.179 1.00 92.31 137 MET A CA 1
ATOM 1111 C C . MET A 1 137 ? 13.624 -6.514 -0.855 1.00 92.31 137 MET A C 1
ATOM 1113 O O . MET A 1 137 ? 12.576 -6.962 -0.399 1.00 92.31 137 MET A O 1
ATOM 1117 N N . GLY A 1 138 ? 14.231 -7.104 -1.890 1.00 93.75 138 GLY A N 1
ATOM 1118 C CA . GLY A 1 138 ? 13.616 -8.215 -2.620 1.00 93.75 138 GLY A CA 1
ATOM 1119 C C . GLY A 1 138 ? 13.226 -9.409 -1.734 1.00 93.75 138 GLY A C 1
ATOM 1120 O O . GLY A 1 138 ? 12.183 -10.012 -1.964 1.00 93.75 138 GLY A O 1
ATOM 1121 N N . TYR A 1 139 ? 13.992 -9.701 -0.674 1.00 95.06 139 TYR A N 1
ATOM 1122 C CA . TYR A 1 139 ? 13.615 -10.729 0.306 1.00 95.06 139 TYR A CA 1
ATOM 1123 C C . TYR A 1 139 ? 12.354 -10.349 1.093 1.00 95.06 139 TYR A C 1
ATOM 1125 O O . TYR A 1 139 ? 11.492 -11.196 1.308 1.00 95.06 139 TYR A O 1
ATOM 1133 N N . PHE A 1 140 ? 12.224 -9.078 1.488 1.00 96.38 140 PHE A N 1
ATOM 1134 C CA . PHE A 1 140 ? 11.051 -8.553 2.189 1.00 96.38 140 PHE A CA 1
ATOM 1135 C C . PHE A 1 140 ? 9.810 -8.594 1.300 1.00 96.38 140 PHE A C 1
ATOM 1137 O O . PHE A 1 140 ? 8.761 -9.049 1.738 1.00 96.38 140 PHE A O 1
ATOM 1144 N N . TYR A 1 141 ? 9.948 -8.214 0.032 1.00 95.94 141 TYR A N 1
ATOM 1145 C CA . TYR A 1 141 ? 8.862 -8.234 -0.953 1.00 95.94 141 TYR A CA 1
ATOM 1146 C C . TYR A 1 141 ? 8.445 -9.657 -1.369 1.00 95.94 141 TYR A C 1
ATOM 1148 O O . TYR A 1 141 ? 7.423 -9.833 -2.027 1.00 95.94 141 TYR A O 1
ATOM 1156 N N . GLY A 1 142 ? 9.242 -10.676 -1.024 1.00 96.06 142 GLY A N 1
ATOM 1157 C CA . GLY A 1 142 ? 9.007 -12.059 -1.435 1.00 96.06 142 GLY A CA 1
ATOM 1158 C C . GLY A 1 142 ? 9.346 -12.315 -2.904 1.00 96.06 142 GLY A C 1
ATOM 1159 O O . GLY A 1 142 ? 8.701 -13.126 -3.569 1.00 96.06 142 GLY A O 1
ATOM 1160 N N . LEU A 1 143 ? 10.351 -11.619 -3.438 1.00 95.00 143 LEU A N 1
ATOM 1161 C CA . LEU A 1 143 ? 10.850 -11.847 -4.789 1.00 95.00 143 LEU A CA 1
ATOM 1162 C C . LEU A 1 143 ? 11.655 -13.146 -4.889 1.00 95.00 143 LEU A C 1
ATOM 1164 O O . LEU A 1 143 ? 12.153 -13.696 -3.906 1.00 95.00 143 LEU A O 1
ATOM 1168 N N . LYS A 1 144 ? 11.826 -13.645 -6.113 1.00 91.25 144 LYS A N 1
ATOM 1169 C CA . LYS A 1 144 ? 12.759 -14.743 -6.382 1.00 91.25 144 LYS A CA 1
ATOM 1170 C C . LYS A 1 144 ? 14.189 -14.223 -6.246 1.00 91.25 144 LYS A C 1
ATOM 1172 O O . LYS A 1 144 ? 14.516 -13.161 -6.765 1.00 91.25 144 LYS A O 1
ATOM 1177 N N . GLY A 1 145 ? 15.091 -15.027 -5.679 1.00 83.12 145 GLY A N 1
ATOM 1178 C CA . GLY A 1 145 ? 16.513 -14.655 -5.550 1.00 83.12 145 GLY A CA 1
ATOM 1179 C C . GLY A 1 145 ? 17.231 -14.368 -6.878 1.00 83.12 145 GLY A C 1
ATOM 1180 O O . GLY A 1 145 ? 18.317 -13.802 -6.876 1.00 83.12 145 GLY A O 1
ATOM 1181 N N . ASN A 1 146 ? 16.628 -14.739 -8.011 1.00 76.62 146 ASN A N 1
ATOM 1182 C CA . ASN A 1 146 ? 17.115 -14.463 -9.361 1.00 76.62 146 ASN A CA 1
ATOM 1183 C C . ASN A 1 146 ? 16.274 -13.444 -10.148 1.00 76.62 146 ASN A C 1
ATOM 1185 O O . ASN A 1 146 ? 16.524 -13.260 -11.342 1.00 76.62 146 ASN A O 1
ATOM 1189 N N . SER A 1 147 ? 15.259 -12.834 -9.533 1.00 79.19 147 SER A N 1
ATOM 1190 C CA . SER A 1 147 ? 14.386 -11.886 -10.225 1.00 79.19 147 SER A CA 1
ATOM 1191 C C . SER A 1 147 ? 15.094 -10.570 -10.519 1.00 79.19 147 SER A C 1
ATOM 1193 O O . SER A 1 147 ? 15.926 -10.108 -9.738 1.00 79.19 147 SER A O 1
ATOM 1195 N N . ARG A 1 148 ? 14.708 -9.939 -11.628 1.00 75.88 148 ARG A N 1
ATOM 1196 C CA . ARG A 1 148 ? 14.986 -8.523 -11.869 1.00 75.88 148 ARG A CA 1
ATOM 1197 C C . ARG A 1 148 ? 13.774 -7.713 -11.429 1.00 75.88 148 ARG A C 1
ATOM 1199 O O . ARG A 1 148 ? 12.645 -8.149 -11.628 1.00 75.88 148 ARG A O 1
ATOM 1206 N N . MET A 1 149 ? 14.023 -6.525 -10.896 1.00 84.31 149 MET A N 1
ATOM 1207 C CA . MET A 1 149 ? 12.975 -5.552 -10.597 1.00 84.31 149 MET A CA 1
ATOM 1208 C C . MET A 1 149 ? 12.581 -4.818 -11.885 1.00 84.31 149 MET A C 1
ATOM 1210 O O . MET A 1 149 ? 13.064 -3.722 -12.157 1.00 84.31 149 MET A O 1
ATOM 1214 N N . VAL A 1 150 ? 11.796 -5.484 -12.734 1.00 84.12 150 VAL A N 1
ATOM 1215 C CA . VAL A 1 150 ? 11.242 -4.903 -13.966 1.00 84.12 150 VAL A CA 1
ATOM 1216 C C . VAL A 1 150 ? 9.857 -4.351 -13.657 1.00 84.12 150 VAL A C 1
ATOM 1218 O O . VAL A 1 150 ? 9.063 -5.039 -13.020 1.00 84.12 150 VAL A O 1
ATOM 1221 N N . ILE A 1 151 ? 9.593 -3.121 -14.094 1.00 87.06 151 ILE A N 1
ATOM 1222 C CA . ILE A 1 151 ? 8.337 -2.407 -13.852 1.00 87.06 151 ILE A CA 1
ATOM 1223 C C . ILE A 1 151 ? 7.349 -2.682 -14.990 1.00 87.06 151 ILE A C 1
ATOM 1225 O O . ILE A 1 151 ? 7.695 -2.517 -16.161 1.00 87.06 151 ILE A O 1
ATOM 1229 N N . ASP A 1 152 ? 6.118 -3.050 -14.639 1.00 86.69 152 ASP A N 1
ATOM 1230 C CA . ASP A 1 152 ? 4.955 -3.051 -15.524 1.00 86.69 152 ASP A CA 1
ATOM 1231 C C . ASP A 1 152 ? 4.191 -1.732 -15.354 1.00 86.69 152 ASP A C 1
ATOM 1233 O O . ASP A 1 152 ? 3.459 -1.527 -14.385 1.00 86.69 152 ASP A O 1
ATOM 1237 N N . SER A 1 153 ? 4.337 -0.846 -16.338 1.00 85.06 153 SER A N 1
ATOM 1238 C CA . SER A 1 153 ? 3.669 0.458 -16.370 1.00 85.06 153 SER A CA 1
ATOM 1239 C C . SER A 1 153 ? 2.269 0.421 -16.994 1.00 85.06 153 SER A C 1
ATOM 1241 O O . SER A 1 153 ? 1.753 1.440 -17.447 1.00 85.06 153 SER A O 1
ATOM 1243 N N . THR A 1 154 ? 1.684 -0.767 -17.162 1.00 86.56 154 THR A N 1
ATOM 1244 C CA . THR A 1 154 ? 0.393 -0.947 -17.843 1.00 86.56 154 THR A CA 1
ATOM 1245 C C . THR A 1 154 ? -0.697 -1.482 -16.925 1.00 86.56 154 THR A C 1
ATOM 1247 O O . THR A 1 154 ? -1.870 -1.409 -17.289 1.00 86.56 154 THR A O 1
ATOM 1250 N N . ALA A 1 155 ? -0.336 -2.025 -15.762 1.00 90.31 155 ALA A N 1
ATOM 1251 C CA . ALA A 1 155 ? -1.273 -2.508 -14.756 1.00 90.31 155 ALA A CA 1
ATOM 1252 C C . ALA A 1 155 ? -2.048 -1.338 -14.125 1.00 90.31 155 ALA A C 1
ATOM 1254 O O . ALA A 1 155 ? -1.436 -0.348 -13.728 1.00 90.31 155 ALA A O 1
ATOM 1255 N N . ARG A 1 156 ? -3.380 -1.449 -14.039 1.00 91.75 156 ARG A N 1
ATOM 1256 C CA . ARG A 1 156 ? -4.275 -0.422 -13.480 1.00 91.75 156 ARG A CA 1
ATOM 1257 C C . ARG A 1 156 ? -5.515 -1.016 -12.809 1.00 91.75 156 ARG A C 1
ATOM 1259 O O . ARG A 1 156 ? -5.976 -2.090 -13.216 1.00 91.75 156 ARG A O 1
ATOM 1266 N N . GLY A 1 157 ? -6.077 -0.255 -11.869 1.00 90.94 157 GLY A N 1
ATOM 1267 C CA . GLY A 1 157 ? -7.260 -0.607 -11.077 1.00 90.94 157 GLY A CA 1
ATOM 1268 C C . GLY A 1 157 ? -7.008 -1.753 -10.094 1.00 90.94 157 GLY A C 1
ATOM 1269 O O . GLY A 1 157 ? -6.135 -2.581 -10.308 1.00 90.94 157 GLY A O 1
ATOM 1270 N N . ILE A 1 158 ? -7.809 -1.860 -9.038 1.00 93.44 158 ILE A N 1
ATOM 1271 C CA . ILE A 1 158 ? -7.645 -2.852 -7.963 1.00 93.44 158 ILE A CA 1
ATOM 1272 C C . ILE A 1 158 ? -8.736 -3.920 -8.065 1.00 93.44 158 ILE A C 1
ATOM 1274 O O . ILE A 1 158 ? -9.920 -3.603 -8.003 1.00 93.44 158 ILE A O 1
ATOM 1278 N N . PHE A 1 159 ? -8.354 -5.190 -8.168 1.00 94.56 159 PHE A N 1
ATOM 1279 C CA . PHE A 1 159 ? -9.253 -6.338 -8.048 1.00 94.56 159 PHE A CA 1
ATOM 1280 C C . PHE A 1 159 ? -8.894 -7.145 -6.801 1.00 94.56 159 PHE A C 1
ATOM 1282 O O . PHE A 1 159 ? -7.772 -7.635 -6.672 1.00 94.56 159 PHE A O 1
ATOM 1289 N N . LEU A 1 160 ? -9.823 -7.282 -5.860 1.00 95.31 160 LEU A N 1
ATOM 1290 C CA . LEU A 1 160 ? -9.563 -7.953 -4.590 1.00 95.31 160 LEU A CA 1
ATOM 1291 C C . LEU A 1 160 ? -9.743 -9.470 -4.723 1.00 95.31 160 LEU A C 1
ATOM 1293 O O . LEU A 1 160 ? -10.838 -9.959 -4.981 1.00 95.31 160 LEU A O 1
ATOM 1297 N N . LEU A 1 161 ? -8.677 -10.237 -4.482 1.00 96.00 161 LEU A N 1
ATOM 1298 C CA . LEU A 1 161 ? -8.738 -11.708 -4.434 1.00 96.00 161 LEU A CA 1
ATOM 1299 C C . LEU A 1 161 ? -9.185 -12.236 -3.067 1.00 96.00 161 LEU A C 1
ATOM 1301 O O . LEU A 1 161 ? -9.611 -13.381 -2.935 1.00 96.00 161 LEU A O 1
ATOM 1305 N N . SER A 1 162 ? -9.044 -11.407 -2.040 1.00 94.56 162 SER A N 1
ATOM 1306 C CA . SER A 1 162 ? -9.336 -11.722 -0.647 1.00 94.56 162 SER A CA 1
ATOM 1307 C C . SER A 1 162 ? -10.224 -10.636 -0.048 1.00 94.56 162 SER A C 1
ATOM 1309 O O . SER A 1 162 ? -10.397 -9.575 -0.647 1.00 94.56 162 SER A O 1
ATOM 1311 N N . ASN A 1 163 ? -10.753 -10.865 1.156 1.00 94.06 163 ASN A N 1
ATOM 1312 C CA . ASN A 1 163 ? -11.499 -9.844 1.897 1.00 94.06 163 ASN A CA 1
ATOM 1313 C C . ASN A 1 163 ? -10.549 -8.787 2.484 1.00 94.06 163 ASN A C 1
ATOM 1315 O O . ASN A 1 163 ? -10.566 -8.529 3.681 1.00 94.06 163 ASN A O 1
ATOM 1319 N N . PHE A 1 164 ? -9.653 -8.219 1.673 1.00 93.56 164 PHE A N 1
ATOM 1320 C CA . PHE A 1 164 ? -8.724 -7.180 2.117 1.00 93.56 164 PHE A CA 1
ATOM 1321 C C . PHE A 1 164 ? -9.466 -5.933 2.612 1.00 93.56 164 PHE A C 1
ATOM 1323 O O . PHE A 1 164 ? -9.002 -5.274 3.534 1.00 93.56 164 PHE A O 1
ATOM 1330 N N . LEU A 1 165 ? -10.643 -5.684 2.034 1.00 91.44 165 LEU A N 1
ATOM 1331 C CA . LEU A 1 165 ? -11.721 -4.891 2.614 1.00 91.44 165 LEU A CA 1
ATOM 1332 C C . LEU A 1 165 ? -12.806 -5.838 3.161 1.00 91.44 165 LEU A C 1
ATOM 1334 O O . LEU A 1 165 ? -12.920 -6.960 2.649 1.00 91.44 165 LEU A O 1
ATOM 1338 N N . PRO A 1 166 ? -13.607 -5.429 4.163 1.00 89.44 166 PRO A N 1
ATOM 1339 C CA . PRO A 1 166 ? -14.724 -6.231 4.659 1.00 89.44 166 PRO A CA 1
ATOM 1340 C C . PRO A 1 166 ? -15.615 -6.675 3.500 1.00 89.44 166 PRO A C 1
ATOM 1342 O O . PRO A 1 166 ? -16.024 -5.838 2.715 1.00 89.44 166 PRO A O 1
ATOM 1345 N N . HIS A 1 167 ? -15.845 -7.983 3.349 1.00 86.44 167 HIS A N 1
ATOM 1346 C CA . HIS A 1 167 ? -16.602 -8.568 2.222 1.00 86.44 167 HIS A CA 1
ATOM 1347 C C . HIS A 1 167 ? -16.093 -8.249 0.799 1.00 86.44 167 HIS A C 1
ATOM 1349 O O . HIS A 1 167 ? -16.716 -8.651 -0.179 1.00 86.44 167 HIS A O 1
ATOM 1355 N N . GLY A 1 168 ? -14.923 -7.625 0.657 1.00 88.69 168 GLY A N 1
ATOM 1356 C CA . GLY A 1 168 ? -14.446 -7.115 -0.625 1.00 88.69 168 GLY A CA 1
ATOM 1357 C C . GLY A 1 168 ? -13.954 -8.168 -1.621 1.00 88.69 168 GLY A C 1
ATOM 1358 O O . GLY A 1 168 ? -13.591 -7.799 -2.734 1.00 88.69 168 GLY A O 1
ATOM 1359 N N . ALA A 1 169 ? -13.892 -9.458 -1.270 1.00 92.44 169 ALA A N 1
ATOM 1360 C CA . ALA A 1 169 ? -13.398 -10.489 -2.186 1.00 92.44 169 ALA A CA 1
ATOM 1361 C C . ALA A 1 169 ? -14.232 -10.552 -3.482 1.00 92.44 169 ALA A C 1
ATOM 1363 O O . ALA A 1 169 ? -15.449 -10.714 -3.452 1.00 92.44 169 ALA A O 1
ATOM 1364 N N . GLY A 1 170 ? -13.560 -10.468 -4.632 1.00 92.25 170 GLY A N 1
ATOM 1365 C CA . GLY A 1 170 ? -14.180 -10.374 -5.956 1.00 92.25 170 GLY A CA 1
ATOM 1366 C C . GLY A 1 170 ? -14.600 -8.955 -6.361 1.00 92.25 170 GLY A C 1
ATOM 1367 O O . GLY A 1 170 ? -15.067 -8.766 -7.483 1.00 92.25 170 GLY A O 1
ATOM 1368 N N . GLY A 1 171 ? -14.429 -7.965 -5.479 1.00 90.06 171 GLY A N 1
ATOM 1369 C CA . GLY A 1 171 ? -14.702 -6.557 -5.746 1.00 90.06 171 GLY A CA 1
ATOM 1370 C C . GLY A 1 171 ? -13.639 -5.895 -6.625 1.00 90.06 171 GLY A C 1
ATOM 1371 O O . GLY A 1 171 ? -12.459 -6.255 -6.595 1.00 90.06 171 GLY A O 1
ATOM 1372 N N . GLN A 1 172 ? -14.070 -4.893 -7.392 1.00 89.19 172 GLN A N 1
ATOM 1373 C CA . GLN A 1 172 ? -13.231 -4.090 -8.278 1.00 89.19 172 GLN A CA 1
ATOM 1374 C C . GLN A 1 172 ? -13.325 -2.604 -7.912 1.00 89.19 172 GLN A C 1
ATOM 1376 O O . GLN A 1 172 ? -14.420 -2.064 -7.774 1.00 89.19 172 GLN A O 1
ATOM 1381 N N . TYR A 1 173 ? -12.173 -1.937 -7.858 1.00 83.75 173 TYR A N 1
ATOM 1382 C CA . TYR A 1 173 ? -12.024 -0.496 -7.668 1.00 83.75 173 TYR A CA 1
ATOM 1383 C C . TYR A 1 173 ? -11.184 0.039 -8.830 1.00 83.75 173 TYR A C 1
ATOM 1385 O O . TYR A 1 173 ? -9.959 -0.066 -8.824 1.00 83.75 173 TYR A O 1
ATOM 1393 N N . ASP A 1 174 ? -11.840 0.527 -9.882 1.00 68.69 174 ASP A N 1
ATOM 1394 C CA . ASP A 1 174 ? -11.163 1.087 -11.057 1.00 68.69 174 ASP A CA 1
ATOM 1395 C C . ASP A 1 174 ? -11.071 2.605 -10.910 1.00 68.69 174 ASP A C 1
ATOM 1397 O O . ASP A 1 174 ? -12.023 3.330 -11.186 1.00 68.69 174 ASP A O 1
ATOM 1401 N N . ASP A 1 175 ? -9.926 3.077 -10.428 1.00 65.56 175 ASP A N 1
ATOM 1402 C CA . ASP A 1 175 ? -9.599 4.499 -10.332 1.00 65.56 175 ASP A CA 1
ATOM 1403 C C . ASP A 1 175 ? -8.845 5.007 -11.576 1.00 65.56 175 ASP A C 1
ATOM 1405 O O . ASP A 1 175 ? -8.363 6.136 -11.588 1.00 65.56 175 ASP A O 1
ATOM 1409 N N . PHE A 1 176 ? -8.740 4.181 -12.631 1.00 67.56 176 PHE A N 1
ATOM 1410 C CA . PHE A 1 176 ? -7.951 4.422 -13.844 1.00 67.56 176 PHE A CA 1
ATOM 1411 C C . PHE A 1 176 ? -6.453 4.701 -13.606 1.00 67.56 176 PHE A C 1
ATOM 1413 O O . PHE A 1 176 ? -5.737 4.972 -14.576 1.00 67.56 176 PHE A O 1
ATOM 1420 N N . ASN A 1 177 ? -5.949 4.582 -12.372 1.00 77.81 177 ASN A N 1
ATOM 1421 C CA . ASN A 1 177 ? -4.555 4.856 -12.047 1.00 77.81 177 ASN A CA 1
ATOM 1422 C C . ASN A 1 177 ? -3.669 3.667 -12.412 1.00 77.81 177 ASN A C 1
ATOM 1424 O O . ASN A 1 177 ? -3.977 2.510 -12.117 1.00 77.81 177 ASN A O 1
ATOM 1428 N N . TYR A 1 178 ? -2.538 3.966 -13.046 1.00 87.81 178 TYR A N 1
ATOM 1429 C CA . TYR A 1 178 ? -1.494 2.978 -13.278 1.00 87.81 178 TYR A CA 1
ATOM 1430 C C . TYR A 1 178 ? -0.718 2.730 -11.989 1.00 87.81 178 TYR A C 1
ATOM 1432 O O . TYR A 1 178 ? -0.456 3.651 -11.216 1.00 87.81 178 TYR A O 1
ATOM 1440 N N . HIS A 1 179 ? -0.350 1.473 -11.769 1.00 91.06 179 HIS A N 1
ATOM 1441 C CA . HIS A 1 179 ? 0.377 1.083 -10.571 1.00 91.06 179 HIS A CA 1
ATOM 1442 C C . HIS A 1 179 ? 1.885 1.262 -10.706 1.00 91.06 179 HIS A C 1
ATOM 1444 O O . HIS A 1 179 ? 2.527 1.510 -9.698 1.00 91.06 179 HIS A O 1
ATOM 1450 N N . ASP A 1 180 ? 2.471 1.137 -11.900 1.00 89.94 180 ASP A N 1
ATOM 1451 C CA . ASP A 1 180 ? 3.932 1.200 -12.087 1.00 89.94 180 ASP A CA 1
ATOM 1452 C C . ASP A 1 180 ? 4.702 0.281 -11.107 1.00 89.94 180 ASP A C 1
ATOM 1454 O O . ASP A 1 180 ? 5.742 0.637 -10.553 1.00 89.94 180 ASP A O 1
ATOM 1458 N N . GLY A 1 181 ? 4.172 -0.922 -10.864 1.00 92.94 181 GLY A N 1
ATOM 1459 C CA . GLY A 1 181 ? 4.771 -1.904 -9.957 1.00 92.94 181 GLY A CA 1
ATOM 1460 C C . GLY A 1 181 ? 5.566 -2.993 -10.673 1.00 92.94 181 GLY A C 1
ATOM 1461 O O . GLY A 1 181 ? 5.642 -3.051 -11.897 1.00 92.94 181 GLY A O 1
ATOM 1462 N N . LEU A 1 182 ? 6.176 -3.887 -9.902 1.00 94.81 182 LEU A N 1
ATOM 1463 C CA . LEU A 1 182 ? 6.978 -4.995 -10.411 1.00 94.81 182 LEU A CA 1
ATOM 1464 C C . LEU A 1 182 ? 6.136 -6.020 -11.175 1.00 94.81 182 LEU A C 1
ATOM 1466 O O . LEU A 1 182 ? 5.047 -6.397 -10.742 1.00 94.81 182 LEU A O 1
ATOM 1470 N N . GLU A 1 183 ? 6.693 -6.535 -12.269 1.00 93.75 183 GLU A N 1
ATOM 1471 C CA . GLU A 1 183 ? 6.108 -7.632 -13.038 1.00 93.75 183 GLU A CA 1
ATOM 1472 C C . GLU A 1 183 ? 5.886 -8.889 -12.176 1.00 93.75 183 GLU A C 1
ATOM 1474 O O . GLU A 1 183 ? 6.722 -9.277 -11.354 1.00 93.75 183 GLU A O 1
ATOM 1479 N N . SER A 1 184 ? 4.804 -9.624 -12.452 1.00 94.12 184 SER A N 1
ATOM 1480 C CA . SER A 1 184 ? 4.446 -10.877 -11.766 1.00 94.12 184 SER A CA 1
ATOM 1481 C C . SER A 1 184 ? 5.566 -11.918 -11.753 1.00 94.12 184 SER A C 1
ATOM 1483 O O . SER A 1 184 ? 5.676 -12.723 -10.828 1.00 94.12 184 SER A O 1
ATOM 1485 N N . ASN A 1 185 ? 6.412 -11.933 -12.788 1.00 91.94 185 ASN A N 1
ATOM 1486 C CA . ASN A 1 185 ? 7.498 -12.901 -12.912 1.00 91.94 185 ASN A CA 1
ATOM 1487 C C . ASN A 1 185 ? 8.584 -12.719 -11.832 1.00 91.94 185 ASN A C 1
ATOM 1489 O O . ASN A 1 185 ? 9.316 -13.681 -11.565 1.00 91.94 185 ASN A O 1
ATOM 1493 N N . ALA A 1 186 ? 8.660 -11.549 -11.191 1.00 92.44 186 ALA A N 1
ATOM 1494 C CA . ALA A 1 186 ? 9.658 -11.242 -10.181 1.00 92.44 186 ALA A CA 1
ATOM 1495 C C . ALA A 1 186 ? 9.344 -11.913 -8.838 1.00 92.44 186 ALA A C 1
ATOM 1497 O O . ALA A 1 186 ? 10.256 -12.341 -8.129 1.00 92.44 186 ALA A O 1
ATOM 1498 N N . PHE A 1 187 ? 8.062 -12.073 -8.518 1.00 96.06 187 PHE A N 1
ATOM 1499 C CA . PHE A 1 187 ? 7.615 -12.602 -7.235 1.00 96.06 187 PHE A CA 1
ATOM 1500 C C . PHE A 1 187 ? 7.802 -14.117 -7.124 1.00 96.06 187 PHE A C 1
ATOM 1502 O O . PHE A 1 187 ? 7.701 -14.864 -8.107 1.00 96.06 187 PHE A O 1
ATOM 1509 N N . SER A 1 188 ? 8.114 -14.575 -5.909 1.00 94.56 188 SER A N 1
ATOM 1510 C CA . SER A 1 188 ? 8.104 -15.993 -5.550 1.00 94.56 188 SER A CA 1
ATOM 1511 C C . SER A 1 188 ? 6.685 -16.555 -5.658 1.00 94.56 188 SER A C 1
ATOM 1513 O O . SER A 1 188 ? 5.704 -15.827 -5.699 1.00 94.56 188 SER A O 1
ATOM 1515 N N . LYS A 1 189 ? 6.563 -17.878 -5.691 1.00 93.31 189 LYS A N 1
ATOM 1516 C CA . LYS A 1 189 ? 5.263 -18.557 -5.583 1.00 93.31 189 LYS A CA 1
ATOM 1517 C C . LYS A 1 189 ? 4.762 -18.663 -4.135 1.00 93.31 189 LYS A C 1
ATOM 1519 O O . LYS A 1 189 ? 3.631 -19.076 -3.928 1.00 93.31 189 LYS A O 1
ATOM 1524 N N . ASP A 1 190 ? 5.630 -18.364 -3.166 1.00 93.50 190 ASP A N 1
ATOM 1525 C CA . ASP A 1 190 ? 5.355 -18.537 -1.735 1.00 93.50 190 ASP A CA 1
ATOM 1526 C C . ASP A 1 190 ? 4.726 -17.283 -1.096 1.00 93.50 190 ASP A C 1
ATOM 1528 O O . ASP A 1 190 ? 4.380 -17.308 0.083 1.00 93.50 190 ASP A O 1
ATOM 1532 N N . ILE A 1 191 ? 4.576 -16.191 -1.859 1.00 96.62 191 ILE A N 1
ATOM 1533 C CA . ILE A 1 191 ? 3.814 -15.018 -1.416 1.00 96.62 191 ILE A CA 1
ATOM 1534 C C . ILE A 1 191 ? 2.311 -15.285 -1.495 1.00 96.62 191 ILE A C 1
ATOM 1536 O O . ILE A 1 191 ? 1.840 -16.058 -2.332 1.00 96.62 191 ILE A O 1
ATOM 1540 N N . THR A 1 192 ? 1.548 -14.564 -0.683 1.00 97.56 192 THR A N 1
ATOM 1541 C CA . THR A 1 192 ? 0.093 -14.496 -0.809 1.00 97.56 192 THR A CA 1
ATOM 1542 C C . THR A 1 192 ? -0.273 -13.242 -1.592 1.00 97.56 192 THR A C 1
ATOM 1544 O O . THR A 1 192 ? 0.087 -12.137 -1.193 1.00 97.56 192 THR A O 1
ATOM 1547 N N . VAL A 1 193 ? -1.009 -13.390 -2.693 1.00 97.88 193 VAL A N 1
ATOM 1548 C CA . VAL A 1 193 ? -1.544 -12.251 -3.454 1.00 97.88 193 VAL A CA 1
ATOM 1549 C C . VAL A 1 193 ? -2.948 -11.940 -2.940 1.00 97.88 193 VAL A C 1
ATOM 1551 O O . VAL A 1 193 ? -3.845 -12.774 -3.034 1.00 97.88 193 VAL A O 1
ATOM 1554 N N . LEU A 1 194 ? -3.127 -10.751 -2.369 1.00 97.56 194 LEU A N 1
ATOM 1555 C CA . LEU A 1 194 ? -4.376 -10.292 -1.755 1.00 97.56 194 LEU A CA 1
ATOM 1556 C C . LEU A 1 194 ? -5.245 -9.493 -2.733 1.00 97.56 194 LEU A C 1
ATOM 1558 O O . LEU A 1 194 ? -6.473 -9.519 -2.617 1.00 97.56 194 LEU A O 1
ATOM 1562 N N . ALA A 1 195 ? -4.613 -8.825 -3.701 1.00 96.81 195 ALA A N 1
ATOM 1563 C CA . ALA A 1 195 ? -5.264 -8.101 -4.787 1.00 96.81 195 ALA A CA 1
ATOM 1564 C C . ALA A 1 195 ? -4.400 -8.116 -6.054 1.00 96.81 195 ALA A C 1
ATOM 1566 O O . ALA A 1 195 ? -3.169 -8.194 -5.974 1.00 96.81 195 ALA A O 1
ATOM 1567 N N . THR A 1 196 ? -5.042 -7.995 -7.210 1.00 97.31 196 THR A N 1
ATOM 1568 C CA . THR A 1 196 ? -4.405 -7.890 -8.527 1.00 97.31 196 THR A CA 1
ATOM 1569 C C . THR A 1 196 ? -4.815 -6.611 -9.233 1.00 97.31 196 THR A C 1
ATOM 1571 O O . THR A 1 196 ? -5.720 -5.913 -8.778 1.00 97.31 196 THR A O 1
ATOM 1574 N N . ALA A 1 197 ? -4.173 -6.304 -10.360 1.00 95.00 197 ALA A N 1
ATOM 1575 C CA . ALA A 1 197 ? -4.686 -5.252 -11.223 1.00 95.00 197 ALA A CA 1
ATOM 1576 C C . ALA A 1 197 ? -5.914 -5.731 -12.013 1.00 95.00 197 ALA A C 1
ATOM 1578 O O . ALA A 1 197 ? -5.961 -6.882 -12.455 1.00 95.00 197 ALA A O 1
ATOM 1579 N N . VAL A 1 198 ? -6.885 -4.848 -12.240 1.00 93.38 198 VAL A N 1
ATOM 1580 C CA . VAL A 1 198 ? -8.126 -5.166 -12.977 1.00 93.38 198 VAL A CA 1
ATOM 1581 C C . VAL A 1 198 ? -7.828 -5.626 -14.400 1.00 93.38 198 VAL A C 1
ATOM 1583 O O . VAL A 1 198 ? -8.369 -6.619 -14.877 1.00 93.38 198 VAL A O 1
ATOM 1586 N N . ASN A 1 199 ? -6.954 -4.907 -15.104 1.00 91.25 199 ASN A N 1
ATOM 1587 C CA . ASN A 1 199 ? -6.635 -5.198 -16.504 1.00 91.25 199 ASN A CA 1
ATOM 1588 C C . ASN A 1 199 ? -5.521 -6.246 -16.679 1.00 91.25 199 ASN A C 1
ATOM 1590 O O . ASN A 1 199 ? -5.147 -6.567 -17.810 1.00 91.25 199 ASN A O 1
ATOM 1594 N N . ARG A 1 200 ? -4.953 -6.742 -15.575 1.00 93.38 200 ARG A N 1
ATOM 1595 C CA . ARG A 1 200 ? -3.853 -7.709 -15.542 1.00 93.38 200 ARG A CA 1
ATOM 1596 C C . ARG A 1 200 ? -4.073 -8.662 -14.365 1.00 93.38 200 ARG A C 1
ATOM 1598 O O . ARG A 1 200 ? -3.463 -8.504 -13.315 1.00 93.38 200 ARG A O 1
ATOM 1605 N N . GLU A 1 201 ? -4.878 -9.701 -14.570 1.00 92.12 201 GLU A N 1
ATOM 1606 C CA . GLU A 1 201 ? -5.261 -10.677 -13.526 1.00 92.12 201 GLU A CA 1
ATOM 1607 C C . GLU A 1 201 ? -4.080 -11.358 -12.811 1.00 92.12 201 GLU A C 1
ATOM 1609 O O . GLU A 1 201 ? -4.228 -11.878 -11.713 1.00 92.12 201 GLU A O 1
ATOM 1614 N N . GLN A 1 202 ? -2.896 -11.388 -13.428 1.00 94.12 202 GLN A N 1
ATOM 1615 C CA . GLN A 1 202 ? -1.695 -11.974 -12.827 1.00 94.12 202 GLN A CA 1
ATOM 1616 C C . GLN A 1 202 ? -0.796 -10.947 -12.139 1.00 94.12 202 GLN A C 1
ATOM 1618 O O . GLN A 1 202 ? 0.180 -11.347 -11.507 1.00 94.12 202 GLN A O 1
ATOM 1623 N N . PHE A 1 203 ? -1.047 -9.646 -12.294 1.00 96.88 203 PHE A N 1
ATOM 1624 C CA . PHE A 1 203 ? -0.227 -8.595 -11.697 1.00 96.88 203 PHE A CA 1
ATOM 1625 C C . PHE A 1 203 ? -0.470 -8.566 -10.186 1.00 96.88 203 PHE A C 1
ATOM 1627 O O . PHE A 1 203 ? -1.591 -8.263 -9.779 1.00 96.88 203 PHE A O 1
ATOM 1634 N N . PRO A 1 204 ? 0.527 -8.889 -9.347 1.00 97.44 204 PRO A N 1
ATOM 1635 C CA . PRO A 1 204 ? 0.327 -8.968 -7.911 1.00 97.44 204 PRO A CA 1
ATOM 1636 C C . PRO A 1 204 ? 0.390 -7.554 -7.329 1.00 97.44 204 PRO A C 1
ATOM 1638 O O . PRO A 1 204 ? 1.470 -6.986 -7.190 1.00 97.44 204 PRO A O 1
ATOM 1641 N N . LEU A 1 205 ? -0.771 -6.969 -7.038 1.00 97.06 205 LEU A N 1
ATOM 1642 C CA . LEU A 1 205 ? -0.878 -5.577 -6.608 1.00 97.06 205 LEU A CA 1
ATOM 1643 C C . LEU A 1 205 ? -0.700 -5.432 -5.097 1.00 97.06 205 LEU A C 1
ATOM 1645 O O . LEU A 1 205 ? 0.099 -4.619 -4.655 1.00 97.06 205 LEU A O 1
ATOM 1649 N N . ILE A 1 206 ? -1.424 -6.216 -4.300 1.00 97.75 206 ILE A N 1
ATOM 1650 C CA . ILE A 1 206 ? -1.242 -6.256 -2.843 1.00 97.75 206 ILE A CA 1
ATOM 1651 C C . ILE A 1 206 ? -0.732 -7.644 -2.499 1.00 97.75 206 ILE A C 1
ATOM 1653 O O . ILE A 1 206 ? -1.390 -8.637 -2.815 1.00 97.75 206 ILE A O 1
ATOM 1657 N N . VAL A 1 207 ? 0.435 -7.718 -1.865 1.00 98.06 207 VAL A N 1
ATOM 1658 C CA . VAL A 1 207 ? 1.095 -8.983 -1.536 1.00 98.06 207 VAL A CA 1
ATOM 1659 C C . VAL A 1 207 ? 1.467 -9.051 -0.064 1.00 98.06 207 VAL A C 1
ATOM 1661 O O . VAL A 1 207 ? 1.937 -8.079 0.521 1.00 98.06 207 VAL A O 1
ATOM 1664 N N . GLU A 1 208 ? 1.287 -10.226 0.526 1.00 98.12 208 GLU A N 1
ATOM 1665 C CA . GLU A 1 208 ? 1.783 -10.566 1.856 1.00 98.12 208 GLU A CA 1
ATOM 1666 C C . GLU A 1 208 ? 2.924 -11.580 1.718 1.00 98.12 208 GLU A C 1
ATOM 1668 O O . GLU A 1 208 ? 2.770 -12.638 1.101 1.00 98.12 208 GLU A O 1
ATOM 1673 N N . ASN A 1 209 ? 4.067 -11.273 2.327 1.00 97.88 209 ASN A N 1
ATOM 1674 C CA . ASN A 1 209 ? 5.197 -12.184 2.455 1.00 97.88 209 ASN A CA 1
ATOM 1675 C C . ASN A 1 209 ? 5.470 -12.465 3.937 1.00 97.88 209 ASN A C 1
ATOM 1677 O O . ASN A 1 209 ? 5.741 -11.551 4.716 1.00 97.88 209 ASN A O 1
ATOM 1681 N N . ARG A 1 210 ? 5.406 -13.733 4.347 1.00 95.44 210 ARG A N 1
ATOM 1682 C CA . ARG A 1 210 ? 5.611 -14.127 5.748 1.00 95.44 210 ARG A CA 1
ATOM 1683 C C . ARG A 1 210 ? 7.083 -14.368 6.033 1.00 95.44 210 ARG A C 1
ATOM 1685 O O . ARG A 1 210 ? 7.727 -15.175 5.369 1.00 95.44 210 ARG A O 1
ATOM 1692 N N . ILE A 1 211 ? 7.600 -13.711 7.069 1.00 94.00 211 ILE A N 1
ATOM 1693 C CA . ILE A 1 211 ? 8.990 -13.853 7.505 1.00 94.00 211 ILE A CA 1
ATOM 1694 C C . ILE A 1 211 ? 8.984 -14.154 8.998 1.00 94.00 211 ILE A C 1
ATOM 1696 O O . ILE A 1 211 ? 8.669 -13.303 9.825 1.00 94.00 211 ILE A O 1
ATOM 1700 N N . GLY A 1 212 ? 9.354 -15.383 9.354 1.00 91.19 212 GLY A N 1
ATOM 1701 C CA . GLY A 1 212 ? 9.312 -15.831 10.743 1.00 91.19 212 GLY A CA 1
ATOM 1702 C C . GLY A 1 212 ? 7.896 -15.814 11.296 1.00 91.19 212 GLY A C 1
ATOM 1703 O O . GLY A 1 212 ? 7.025 -16.494 10.758 1.00 91.19 212 GLY A O 1
ATOM 1704 N N . LYS A 1 213 ? 7.692 -15.088 12.396 1.00 88.69 213 LYS A N 1
ATOM 1705 C CA . LYS A 1 213 ? 6.372 -14.937 13.022 1.00 88.69 213 LYS A CA 1
ATOM 1706 C C . LYS A 1 213 ? 5.572 -13.764 12.453 1.00 88.69 213 LYS A C 1
ATOM 1708 O O . LYS A 1 213 ? 4.357 -13.757 12.608 1.00 88.69 213 LYS A O 1
ATOM 1713 N N . GLY A 1 214 ? 6.239 -12.792 11.833 1.00 92.50 214 GLY A N 1
ATOM 1714 C CA . GLY A 1 214 ? 5.604 -11.599 11.288 1.00 92.50 214 GLY A CA 1
ATOM 1715 C C . GLY A 1 214 ? 5.415 -11.670 9.781 1.00 92.50 214 GLY A C 1
ATOM 1716 O O . GLY A 1 214 ? 5.461 -12.738 9.153 1.00 92.50 214 GLY A O 1
ATOM 1717 N N . LYS A 1 215 ? 5.183 -10.501 9.192 1.00 95.50 215 LYS A N 1
ATOM 1718 C CA . LYS A 1 215 ? 4.875 -10.371 7.769 1.00 95.50 215 LYS A CA 1
ATOM 1719 C C . LYS A 1 215 ? 5.315 -9.031 7.201 1.00 95.50 215 LYS A C 1
ATOM 1721 O O . LYS A 1 215 ? 5.466 -8.041 7.911 1.00 95.50 215 LYS A O 1
ATOM 1726 N N . VAL A 1 216 ? 5.465 -9.024 5.888 1.00 98.00 216 VAL A N 1
ATOM 1727 C CA . VAL A 1 216 ? 5.608 -7.829 5.073 1.00 98.00 216 VAL A CA 1
ATOM 1728 C C . VAL A 1 216 ? 4.355 -7.713 4.219 1.00 98.00 216 VAL A C 1
ATOM 1730 O O . VAL A 1 216 ? 4.032 -8.647 3.485 1.00 98.00 216 VAL A O 1
ATOM 1733 N N . LEU A 1 217 ? 3.655 -6.588 4.323 1.00 98.25 217 LEU A N 1
ATOM 1734 C CA . LEU A 1 217 ? 2.554 -6.236 3.437 1.00 98.25 217 LEU A CA 1
ATOM 1735 C C . LEU A 1 217 ? 3.070 -5.195 2.447 1.00 98.25 217 LEU A C 1
ATOM 1737 O O . LEU A 1 217 ? 3.475 -4.110 2.850 1.00 98.25 217 LEU A O 1
ATOM 1741 N N . LEU A 1 218 ? 3.077 -5.529 1.162 1.00 97.88 218 LEU A N 1
ATOM 1742 C CA . LEU A 1 218 ? 3.538 -4.646 0.099 1.00 97.88 218 LEU A CA 1
ATOM 1743 C C . LEU A 1 218 ? 2.382 -4.305 -0.829 1.00 97.88 218 LEU A C 1
ATOM 1745 O O . LEU A 1 218 ? 1.714 -5.191 -1.363 1.00 97.88 218 LEU A O 1
ATOM 1749 N N . PHE A 1 219 ? 2.205 -3.013 -1.072 1.00 96.81 219 PHE A N 1
ATOM 1750 C CA . PHE A 1 219 ? 1.454 -2.522 -2.212 1.00 96.81 219 PHE A CA 1
ATOM 1751 C C . PHE A 1 219 ? 2.459 -2.295 -3.342 1.00 96.81 219 PHE A C 1
ATOM 1753 O O . PHE A 1 219 ? 3.308 -1.407 -3.304 1.00 96.81 219 PHE A O 1
ATOM 1760 N N . ASN A 1 220 ? 2.398 -3.165 -4.342 1.00 96.75 220 ASN A N 1
ATOM 1761 C CA . ASN A 1 220 ? 3.242 -3.160 -5.524 1.00 96.75 220 ASN A CA 1
ATOM 1762 C C . ASN A 1 220 ? 2.777 -2.069 -6.500 1.00 96.75 220 ASN A C 1
ATOM 1764 O O . ASN A 1 220 ? 2.246 -2.345 -7.576 1.00 96.75 220 ASN A O 1
ATOM 1768 N N . THR A 1 221 ? 2.913 -0.822 -6.062 1.00 93.19 221 THR A N 1
ATOM 1769 C CA . THR A 1 221 ? 2.422 0.367 -6.748 1.00 93.19 221 THR A CA 1
ATOM 1770 C C . THR A 1 221 ? 3.294 1.578 -6.422 1.00 93.19 221 THR A C 1
ATOM 1772 O O . THR A 1 221 ? 3.973 1.611 -5.395 1.00 93.19 221 THR A O 1
ATOM 1775 N N . GLN A 1 222 ? 3.261 2.575 -7.296 1.00 88.25 222 GLN A N 1
ATOM 1776 C CA . GLN A 1 222 ? 3.764 3.932 -7.094 1.00 88.25 222 GLN A CA 1
ATOM 1777 C C . GLN A 1 222 ? 2.643 4.972 -7.257 1.00 88.25 222 GLN A C 1
ATOM 1779 O O . GLN A 1 222 ? 2.919 6.170 -7.325 1.00 88.25 222 GLN A O 1
ATOM 1784 N N . MET A 1 223 ? 1.381 4.526 -7.343 1.00 86.38 223 MET A N 1
ATOM 1785 C CA . MET A 1 223 ? 0.234 5.420 -7.508 1.00 86.38 223 MET A CA 1
ATOM 1786 C C . MET A 1 223 ? 0.149 6.457 -6.381 1.00 86.38 223 MET A C 1
ATOM 1788 O O . MET A 1 223 ? 0.583 6.217 -5.253 1.00 86.38 223 MET A O 1
ATOM 1792 N N . ALA A 1 224 ? -0.463 7.600 -6.684 1.00 83.81 224 ALA A N 1
ATOM 1793 C CA . ALA A 1 224 ? -0.775 8.598 -5.675 1.00 83.81 224 ALA A CA 1
ATOM 1794 C C . ALA A 1 224 ? -1.964 8.162 -4.801 1.00 83.81 224 ALA A C 1
ATOM 1796 O O . ALA A 1 224 ? -2.936 7.592 -5.291 1.00 83.81 224 ALA A O 1
ATOM 1797 N N . TYR A 1 225 ? -1.900 8.474 -3.511 1.00 84.81 225 TYR A N 1
ATOM 1798 C CA . TYR A 1 225 ? -2.953 8.234 -2.538 1.00 84.81 225 TYR A CA 1
ATOM 1799 C C . TYR A 1 225 ? -3.923 9.408 -2.470 1.00 84.81 225 TYR A C 1
ATOM 1801 O O . TYR A 1 225 ? -3.550 10.546 -2.179 1.00 84.81 225 TYR A O 1
ATOM 1809 N N . THR A 1 226 ? -5.198 9.102 -2.679 1.00 83.62 226 THR A N 1
ATOM 1810 C CA . THR A 1 226 ? -6.311 10.045 -2.539 1.00 83.62 226 THR A CA 1
ATOM 1811 C C . THR A 1 226 ? -7.360 9.485 -1.582 1.00 83.62 226 THR A C 1
ATOM 1813 O O . THR A 1 226 ? -7.266 8.333 -1.152 1.00 83.62 226 THR A O 1
ATOM 1816 N N . ASP A 1 227 ? -8.397 10.269 -1.290 1.00 81.62 227 ASP A N 1
ATOM 1817 C CA . ASP A 1 227 ? -9.523 9.841 -0.451 1.00 81.62 227 ASP A CA 1
ATOM 1818 C C . ASP A 1 227 ? -10.206 8.570 -1.002 1.00 81.62 227 ASP A C 1
ATOM 1820 O O . ASP A 1 227 ? -10.734 7.763 -0.240 1.00 81.62 227 ASP A O 1
ATOM 1824 N N . ALA A 1 228 ? -10.131 8.331 -2.320 1.00 80.19 228 ALA A N 1
ATOM 1825 C CA . ALA A 1 228 ? -10.674 7.130 -2.959 1.00 80.19 228 ALA A CA 1
ATOM 1826 C C . ALA A 1 228 ? -9.962 5.836 -2.523 1.00 80.19 228 ALA A C 1
ATOM 1828 O O . ALA A 1 228 ? -10.556 4.759 -2.547 1.00 80.19 228 ALA A O 1
ATOM 1829 N N . ASN A 1 229 ? -8.698 5.926 -2.100 1.00 82.44 229 ASN A N 1
ATOM 1830 C CA . ASN A 1 229 ? -7.880 4.777 -1.709 1.00 82.44 229 ASN A CA 1
ATOM 1831 C C . ASN A 1 229 ? -7.741 4.656 -0.179 1.00 82.44 229 ASN A C 1
ATOM 1833 O O . ASN A 1 229 ? -7.018 3.784 0.310 1.00 82.44 229 ASN A O 1
ATOM 1837 N N . LEU A 1 230 ? -8.442 5.502 0.586 1.00 86.88 230 LEU A N 1
ATOM 1838 C CA . LEU A 1 230 ? -8.296 5.616 2.036 1.00 86.88 230 LEU A CA 1
ATOM 1839 C C . LEU A 1 230 ? -8.619 4.310 2.773 1.00 86.88 230 LEU A C 1
ATOM 1841 O O . LEU A 1 230 ? -7.873 3.890 3.653 1.00 86.88 230 LEU A O 1
ATOM 1845 N N . ASN A 1 231 ? -9.682 3.618 2.356 1.00 88.25 231 ASN A N 1
ATOM 1846 C CA . ASN A 1 231 ? -10.097 2.338 2.941 1.00 88.25 231 ASN A CA 1
ATOM 1847 C C . ASN A 1 231 ? -9.071 1.221 2.696 1.00 88.25 231 ASN A C 1
ATOM 1849 O O . ASN A 1 231 ? -8.817 0.401 3.580 1.00 88.25 231 ASN A O 1
ATOM 1853 N N . ILE A 1 232 ? -8.462 1.197 1.505 1.00 90.81 232 ILE A N 1
ATOM 1854 C CA . ILE A 1 232 ? -7.396 0.247 1.155 1.00 90.81 232 ILE A CA 1
ATOM 1855 C C . ILE A 1 232 ? -6.163 0.522 2.016 1.00 90.81 232 ILE A C 1
ATOM 1857 O O . ILE A 1 232 ? -5.587 -0.406 2.585 1.00 90.81 232 ILE A O 1
ATOM 1861 N N . LEU A 1 233 ? -5.794 1.796 2.163 1.00 91.38 233 LEU A N 1
ATOM 1862 C CA . LEU A 1 233 ? -4.678 2.204 3.004 1.00 91.38 233 LEU A CA 1
ATOM 1863 C C . LEU A 1 233 ? -4.909 1.843 4.478 1.00 91.38 233 LEU A C 1
ATOM 1865 O O . LEU A 1 233 ? -4.059 1.203 5.096 1.00 91.38 233 LEU A O 1
ATOM 1869 N N . PHE A 1 234 ? -6.074 2.191 5.026 1.00 92.12 234 PHE A N 1
ATOM 1870 C CA . PHE A 1 234 ? -6.415 1.887 6.412 1.00 92.12 234 PHE A CA 1
ATOM 1871 C C . PHE A 1 234 ? -6.448 0.383 6.672 1.00 92.12 234 PHE A C 1
ATOM 1873 O O . PHE A 1 234 ? -5.974 -0.078 7.705 1.00 92.12 234 PHE A O 1
ATOM 1880 N N . SER A 1 235 ? -6.907 -0.407 5.702 1.00 93.00 235 SER A N 1
ATOM 1881 C CA . SER A 1 235 ? -6.862 -1.865 5.809 1.00 93.00 235 SER A CA 1
ATOM 1882 C C . SER A 1 235 ? -5.431 -2.398 5.871 1.00 93.00 235 SER A C 1
ATOM 1884 O O . SER A 1 235 ? -5.157 -3.319 6.642 1.00 93.00 235 SER A O 1
ATOM 1886 N N . GLY A 1 236 ? -4.496 -1.790 5.133 1.00 94.44 236 GLY A N 1
ATOM 1887 C CA . GLY A 1 236 ? -3.069 -2.090 5.261 1.00 94.44 236 GLY A CA 1
ATOM 1888 C C . GLY A 1 236 ? -2.555 -1.883 6.686 1.00 94.44 236 GLY A C 1
ATOM 1889 O O . GLY A 1 236 ? -1.957 -2.798 7.249 1.00 94.44 236 GLY A O 1
ATOM 1890 N N . ILE A 1 237 ? -2.910 -0.749 7.292 1.00 93.81 237 ILE A N 1
ATOM 1891 C CA . ILE A 1 237 ? -2.551 -0.384 8.671 1.00 93.81 237 ILE A CA 1
ATOM 1892 C C . ILE A 1 237 ? -3.197 -1.323 9.705 1.00 93.81 237 ILE A C 1
ATOM 1894 O O . ILE A 1 237 ? -2.562 -1.773 10.649 1.00 93.81 237 ILE A O 1
ATOM 1898 N N . LEU A 1 238 ? -4.472 -1.683 9.541 1.00 93.06 238 LEU A N 1
ATOM 1899 C CA . LEU A 1 238 ? -5.134 -2.609 10.470 1.00 93.06 238 LEU A CA 1
ATOM 1900 C C . LEU A 1 238 ? -4.496 -4.005 10.461 1.00 93.06 238 LEU A C 1
ATOM 1902 O O . LEU A 1 238 ? -4.621 -4.754 11.431 1.00 93.06 238 LEU A O 1
ATOM 1906 N N . SER A 1 239 ? -3.785 -4.357 9.386 1.00 91.25 239 SER A N 1
ATOM 1907 C CA . SER A 1 239 ? -3.182 -5.675 9.229 1.00 91.25 239 SER A CA 1
ATOM 1908 C C . SER A 1 239 ? -2.114 -5.987 10.286 1.00 91.25 239 SER A C 1
ATOM 1910 O O . SER A 1 239 ? -1.913 -7.173 10.577 1.00 91.25 239 SER A O 1
ATOM 1912 N N . GLY A 1 240 ? -1.445 -4.974 10.853 1.00 91.69 240 GLY A N 1
ATOM 1913 C CA . GLY A 1 240 ? -0.444 -5.120 11.912 1.00 91.69 240 GLY A CA 1
ATOM 1914 C C . GLY A 1 240 ? -0.970 -4.881 13.329 1.00 91.69 240 GLY A C 1
ATOM 1915 O O . GLY A 1 240 ? -0.210 -4.993 14.290 1.00 91.69 240 GLY A O 1
ATOM 1916 N N . LEU A 1 241 ? -2.263 -4.584 13.488 1.00 92.06 241 LEU A N 1
ATOM 1917 C CA . LEU A 1 241 ? -2.829 -4.066 14.736 1.00 92.06 241 LEU A CA 1
ATOM 1918 C C . LEU A 1 241 ? -3.925 -4.953 15.333 1.00 92.06 241 LEU A C 1
ATOM 1920 O O . LEU A 1 241 ? -4.951 -4.494 15.836 1.00 92.06 241 LEU A O 1
ATOM 1924 N N . GLU A 1 242 ? -3.695 -6.258 15.290 1.00 92.44 242 GLU A N 1
ATOM 1925 C CA . GLU A 1 242 ? -4.589 -7.236 15.895 1.00 92.44 242 GLU A CA 1
ATOM 1926 C C . GLU A 1 242 ? -4.857 -6.941 17.384 1.00 92.44 242 GLU A C 1
ATOM 1928 O O . GLU A 1 242 ? -3.940 -6.651 18.160 1.00 92.44 242 GLU A O 1
ATOM 1933 N N . GLY A 1 243 ? -6.127 -7.038 17.784 1.00 92.12 243 GLY A N 1
ATOM 1934 C CA . GLY A 1 243 ? -6.572 -6.885 19.169 1.00 92.12 243 GLY A CA 1
ATOM 1935 C C . GLY A 1 243 ? -6.515 -5.457 19.715 1.00 92.12 243 GLY A C 1
ATOM 1936 O O . GLY A 1 243 ? -6.647 -5.284 20.924 1.00 92.12 243 GLY A O 1
ATOM 1937 N N . ILE A 1 244 ? -6.312 -4.445 18.869 1.00 93.12 244 ILE A N 1
ATOM 1938 C CA . ILE A 1 244 ? -6.345 -3.039 19.282 1.00 93.12 244 ILE A CA 1
ATOM 1939 C C . ILE A 1 244 ? -7.730 -2.436 18.991 1.00 93.12 244 ILE A C 1
ATOM 1941 O O . ILE A 1 244 ? -8.196 -2.530 17.854 1.00 93.12 244 ILE A O 1
ATOM 1945 N N . PRO A 1 245 ? -8.394 -1.827 19.991 1.00 94.44 245 PRO A N 1
ATOM 1946 C CA . PRO A 1 245 ? -9.613 -1.047 19.790 1.00 94.44 245 PRO A CA 1
ATOM 1947 C C . PRO A 1 245 ? -9.377 0.285 19.079 1.00 94.44 245 PRO A C 1
ATOM 1949 O O . PRO A 1 245 ? -8.454 1.021 19.427 1.00 94.44 245 PRO A O 1
ATOM 1952 N N . TYR A 1 246 ? -10.285 0.642 18.171 1.00 91.38 246 TYR A N 1
ATOM 1953 C CA . TYR A 1 246 ? -10.315 1.943 17.499 1.00 91.38 246 TYR A CA 1
ATOM 1954 C C . TYR A 1 246 ? -11.709 2.555 17.544 1.00 91.38 246 TYR A C 1
ATOM 1956 O O . TYR A 1 246 ? -12.678 1.843 17.289 1.00 91.38 246 TYR A O 1
ATOM 1964 N N . PRO A 1 247 ? -11.859 3.852 17.839 1.00 90.69 247 PRO A N 1
ATOM 1965 C CA . PRO A 1 247 ? -13.161 4.492 17.739 1.00 90.69 247 PRO A CA 1
ATOM 1966 C C . PRO A 1 247 ? -13.625 4.522 16.278 1.00 90.69 247 PRO A C 1
ATOM 1968 O O . PRO A 1 247 ? -12.860 4.832 15.365 1.00 90.69 247 PRO A O 1
ATOM 1971 N N . VAL A 1 248 ? -14.897 4.206 16.046 1.00 87.44 248 VAL A N 1
ATOM 1972 C CA . VAL A 1 248 ? -15.525 4.414 14.737 1.00 87.44 248 VAL A CA 1
ATOM 1973 C C . VAL A 1 248 ? -15.753 5.912 14.522 1.00 87.44 248 VAL A C 1
ATOM 1975 O O . VAL A 1 248 ? -16.617 6.490 15.167 1.00 87.44 248 VAL A O 1
ATOM 1978 N N . ASP A 1 249 ? -15.035 6.546 13.599 1.00 82.81 249 ASP A N 1
ATOM 1979 C CA . ASP A 1 249 ? -15.265 7.940 13.169 1.00 82.81 249 ASP A CA 1
ATOM 1980 C C . ASP A 1 249 ? -15.904 7.970 11.762 1.00 82.81 249 ASP A C 1
ATOM 1982 O O . ASP A 1 249 ? -15.884 6.980 11.036 1.00 82.81 249 ASP A O 1
ATOM 1986 N N . SER A 1 250 ? -16.474 9.103 11.366 1.00 72.88 250 SER A N 1
ATOM 1987 C CA . SER A 1 250 ? -16.963 9.466 10.032 1.00 72.88 250 SER A CA 1
ATOM 1988 C C . SER A 1 250 ? -16.027 9.100 8.873 1.00 72.88 250 SER A C 1
ATOM 1990 O O . SER A 1 250 ? -16.516 8.684 7.828 1.00 72.88 250 SER A O 1
ATOM 1992 N N . ILE A 1 251 ? -14.705 9.192 9.048 1.00 76.31 251 ILE A N 1
ATOM 1993 C CA . ILE A 1 251 ? -13.729 8.818 8.008 1.00 76.31 251 ILE A CA 1
ATOM 1994 C C . ILE A 1 251 ? -13.594 7.300 7.860 1.00 76.31 251 ILE A C 1
ATOM 1996 O O . ILE A 1 251 ? -13.352 6.794 6.768 1.00 76.31 251 ILE A O 1
ATOM 2000 N N . ILE A 1 252 ? -13.777 6.565 8.954 1.00 77.12 252 ILE A N 1
ATOM 2001 C CA . ILE A 1 252 ? -13.658 5.104 8.986 1.00 77.12 252 ILE A CA 1
ATOM 2002 C C . ILE A 1 252 ? -15.020 4.439 8.727 1.00 77.12 252 ILE A C 1
ATOM 2004 O O . ILE A 1 252 ? -15.084 3.301 8.267 1.00 77.12 252 ILE A O 1
ATOM 2008 N N . ALA A 1 253 ? -16.121 5.159 8.960 1.00 75.88 253 ALA A N 1
ATOM 2009 C CA . ALA A 1 253 ? -17.488 4.698 8.752 1.00 75.88 253 ALA A CA 1
ATOM 2010 C C . ALA A 1 253 ? -17.741 4.092 7.350 1.00 75.88 253 ALA A C 1
ATOM 2012 O O . ALA A 1 253 ? -18.410 3.063 7.279 1.00 75.88 253 ALA A O 1
ATOM 2013 N N . PRO A 1 254 ? -17.185 4.620 6.238 1.00 77.00 254 PRO A N 1
ATOM 2014 C CA . PRO A 1 254 ? -17.315 3.995 4.923 1.00 77.00 254 PRO A CA 1
ATOM 2015 C C . PRO A 1 254 ? -16.730 2.581 4.837 1.00 77.00 254 PRO A C 1
ATOM 2017 O O . PRO A 1 254 ? -17.311 1.743 4.156 1.00 77.00 254 PRO A O 1
ATOM 2020 N N . LEU A 1 255 ? -15.629 2.279 5.544 1.00 78.75 255 LEU A N 1
ATOM 2021 C CA . LEU A 1 255 ? -15.054 0.924 5.587 1.00 78.75 255 LEU A CA 1
ATOM 2022 C C . LEU A 1 255 ? -16.037 -0.091 6.194 1.00 78.75 255 LEU A C 1
ATOM 2024 O O . LEU A 1 255 ? -15.989 -1.275 5.874 1.00 78.75 255 LEU A O 1
ATOM 2028 N N . ILE A 1 256 ? -16.926 0.377 7.070 1.00 76.44 256 ILE A N 1
ATOM 2029 C CA . ILE A 1 256 ? -17.883 -0.442 7.818 1.00 76.44 256 ILE A CA 1
ATOM 2030 C C . ILE A 1 256 ? -19.330 -0.238 7.357 1.00 76.44 256 ILE A C 1
ATOM 2032 O O . ILE A 1 256 ? -20.252 -0.770 7.970 1.00 76.44 256 ILE A O 1
ATOM 2036 N N . ALA A 1 257 ? -19.561 0.512 6.279 1.00 69.12 257 ALA A N 1
ATOM 2037 C CA . ALA A 1 257 ? -20.902 0.692 5.728 1.00 69.12 257 ALA A CA 1
ATOM 2038 C C . ALA A 1 257 ? -21.489 -0.655 5.270 1.00 69.12 257 ALA A C 1
ATOM 2040 O O . ALA A 1 257 ? -22.649 -0.954 5.540 1.00 69.12 257 ALA A O 1
ATOM 2041 N N . GLU A 1 258 ? -20.650 -1.521 4.698 1.00 61.94 258 GLU A N 1
ATOM 2042 C CA . GLU A 1 258 ? -21.029 -2.865 4.251 1.00 61.94 258 GLU A CA 1
ATOM 2043 C C . GLU A 1 258 ? -21.405 -3.803 5.417 1.00 61.94 258 GLU A C 1
ATOM 2045 O O . GLU A 1 258 ? -22.236 -4.697 5.265 1.00 61.94 258 GLU A O 1
ATOM 2050 N N . LEU A 1 259 ? -20.869 -3.555 6.621 1.00 63.38 259 LEU A N 1
ATOM 2051 C CA . LEU A 1 259 ? -21.262 -4.252 7.855 1.00 63.38 259 LEU A CA 1
ATOM 2052 C C . LEU A 1 259 ? -22.695 -3.892 8.285 1.00 63.38 259 LEU A C 1
ATOM 2054 O O . LEU A 1 259 ? -23.438 -4.757 8.751 1.00 63.38 259 LEU A O 1
ATOM 2058 N N . HIS A 1 260 ? -23.090 -2.624 8.131 1.00 59.56 260 HIS A N 1
ATOM 2059 C CA . HIS A 1 260 ? -24.405 -2.124 8.546 1.00 59.56 260 HIS A CA 1
ATOM 2060 C C . HIS A 1 260 ? -25.553 -2.695 7.695 1.00 59.56 260 HIS A C 1
ATOM 2062 O O . HIS A 1 260 ? -26.666 -2.873 8.189 1.00 59.56 260 HIS A O 1
ATOM 2068 N N . GLU A 1 261 ? -25.295 -3.015 6.426 1.00 61.16 261 GLU A N 1
ATOM 2069 C CA . GLU A 1 261 ? -26.308 -3.577 5.523 1.00 61.16 261 GLU A CA 1
ATOM 2070 C C . GLU A 1 261 ? -26.707 -5.018 5.879 1.00 61.16 261 GLU A C 1
ATOM 2072 O O . GLU A 1 261 ? -27.828 -5.433 5.583 1.00 61.16 261 GLU A O 1
ATOM 2077 N N . GLN A 1 262 ? -25.830 -5.780 6.543 1.00 65.56 262 GLN A N 1
ATOM 2078 C CA . GLN A 1 262 ? -26.105 -7.179 6.895 1.00 65.56 262 GLN A CA 1
ATOM 2079 C C . GLN A 1 262 ? -26.941 -7.343 8.165 1.00 65.56 262 GLN A C 1
ATOM 2081 O O . GLN A 1 262 ? -27.717 -8.294 8.269 1.00 65.56 262 GLN A O 1
ATOM 2086 N N . ASP A 1 263 ? -26.804 -6.424 9.120 1.00 71.12 263 ASP A N 1
ATOM 2087 C CA . ASP A 1 263 ? -27.605 -6.407 10.340 1.00 71.12 263 ASP A CA 1
ATOM 2088 C C . ASP A 1 263 ? -28.083 -4.986 10.636 1.00 71.12 263 ASP A C 1
ATOM 2090 O O . ASP A 1 263 ? -27.534 -4.264 11.470 1.00 71.12 263 ASP A O 1
ATOM 2094 N N . THR A 1 264 ? -29.177 -4.601 9.978 1.00 69.19 264 THR A N 1
ATOM 2095 C CA . THR A 1 264 ? -29.808 -3.287 10.151 1.00 69.19 264 THR A CA 1
ATOM 2096 C C . THR A 1 264 ? -30.334 -3.051 11.573 1.00 69.19 264 THR A C 1
ATOM 2098 O O . THR A 1 264 ? -30.759 -1.943 11.892 1.00 69.19 264 THR A O 1
ATOM 2101 N N . SER A 1 265 ? -30.359 -4.076 12.439 1.00 77.31 265 SER A N 1
ATOM 2102 C CA . SER A 1 265 ? -30.698 -3.923 13.860 1.00 77.31 265 SER A CA 1
ATOM 2103 C C . SER A 1 265 ? -29.507 -3.444 14.704 1.00 77.31 265 SER A C 1
ATOM 2105 O O . SER A 1 265 ? -29.678 -2.994 15.846 1.00 77.31 265 SER A O 1
ATOM 2107 N N . PHE A 1 266 ? -28.291 -3.510 14.155 1.00 80.50 266 PHE A N 1
ATOM 2108 C CA . PHE A 1 266 ? -27.062 -3.058 14.786 1.00 80.50 266 PHE A CA 1
ATOM 2109 C C . PHE A 1 266 ? -26.709 -1.636 14.328 1.00 80.50 266 PHE A C 1
ATOM 2111 O O . PHE A 1 266 ? -25.897 -1.418 13.440 1.00 80.50 266 PHE A O 1
ATOM 2118 N N . GLU A 1 267 ? -27.302 -0.636 14.984 1.00 82.94 267 GLU A N 1
ATOM 2119 C CA . GLU A 1 267 ? -27.068 0.779 14.648 1.00 82.94 267 GLU A CA 1
ATOM 2120 C C . GLU A 1 267 ? -25.606 1.202 14.899 1.00 82.94 267 GLU A C 1
ATOM 2122 O O . GLU A 1 267 ? -25.177 1.268 16.052 1.00 82.94 267 GLU A O 1
ATOM 2127 N N . ILE A 1 268 ? -24.837 1.502 13.854 1.00 83.44 268 ILE A N 1
ATOM 2128 C CA . ILE A 1 268 ? -23.454 1.977 13.991 1.00 83.44 268 ILE A CA 1
ATOM 2129 C C . ILE A 1 268 ? -23.457 3.508 14.012 1.00 83.44 268 ILE A C 1
ATOM 2131 O O . ILE A 1 268 ? -23.886 4.152 13.060 1.00 83.44 268 ILE A O 1
ATOM 2135 N N . LYS A 1 269 ? -22.956 4.090 15.102 1.00 83.25 269 LYS A N 1
ATOM 2136 C CA . LYS A 1 269 ? -22.798 5.538 15.300 1.00 83.25 269 LYS A CA 1
ATOM 2137 C C . LYS A 1 269 ? -21.326 5.896 15.342 1.00 83.25 269 LYS A C 1
ATOM 2139 O O . LYS A 1 269 ? -20.567 5.250 16.071 1.00 83.25 269 LYS A O 1
ATOM 2144 N N . SER A 1 270 ? -20.965 6.940 14.605 1.00 84.06 270 SER A N 1
ATOM 2145 C CA . SER A 1 270 ? -19.656 7.563 14.728 1.00 84.06 270 SER A CA 1
ATOM 2146 C C . SER A 1 270 ? -19.499 8.215 16.096 1.00 84.06 270 SER A C 1
ATOM 2148 O O . SER A 1 270 ? -20.454 8.746 16.669 1.00 84.06 270 SER A O 1
ATOM 2150 N N . TRP A 1 271 ? -18.276 8.175 16.601 1.00 85.50 271 TRP A N 1
ATOM 2151 C CA . TRP A 1 271 ? -17.878 8.908 17.782 1.00 85.50 271 TRP A CA 1
ATOM 2152 C C . TRP A 1 271 ? -17.981 10.417 17.546 1.00 85.50 271 TRP A C 1
ATOM 2154 O O . TRP A 1 271 ? -17.723 10.886 16.435 1.00 85.50 271 TRP A O 1
ATOM 2164 N N . PRO A 1 272 ? -18.332 11.186 18.587 1.00 78.75 272 PRO A N 1
ATOM 2165 C CA . PRO A 1 272 ? -18.134 12.625 18.582 1.00 78.75 272 PRO A CA 1
ATOM 2166 C C . PRO A 1 272 ? -16.631 12.928 18.608 1.00 78.75 272 PRO A C 1
ATOM 2168 O O . PRO A 1 272 ? -15.817 12.069 18.959 1.00 78.75 272 PRO A O 1
ATOM 2171 N N . GLU A 1 273 ? -16.258 14.165 18.287 1.00 80.62 273 GLU A N 1
ATOM 2172 C CA . GLU A 1 273 ? -14.875 14.610 18.451 1.00 80.62 273 GLU A CA 1
ATOM 2173 C C . GLU A 1 273 ? -14.453 14.462 19.924 1.00 80.62 273 GLU A C 1
ATOM 2175 O O . GLU A 1 273 ? -15.048 15.064 20.820 1.00 80.62 273 GLU A O 1
ATOM 2180 N N . ALA A 1 274 ? -13.459 13.608 20.171 1.00 83.12 274 ALA A N 1
ATOM 2181 C CA . ALA A 1 274 ? -12.983 13.263 21.505 1.00 83.12 274 ALA A CA 1
ATOM 2182 C C . ALA A 1 274 ? -11.478 12.964 21.502 1.00 83.12 274 ALA A C 1
ATOM 2184 O O . ALA A 1 274 ? -10.887 12.594 20.478 1.00 83.12 274 ALA A O 1
ATOM 2185 N N . ASN A 1 275 ? -10.870 13.101 22.679 1.00 86.31 275 ASN A N 1
ATOM 2186 C CA . ASN A 1 275 ? -9.502 12.670 22.935 1.00 86.31 275 ASN A CA 1
ATOM 2187 C C . ASN A 1 275 ? -9.497 11.209 23.385 1.00 86.31 275 ASN A C 1
ATOM 2189 O O . ASN A 1 275 ? -10.474 10.724 23.948 1.00 86.31 275 ASN A O 1
ATOM 2193 N N . PHE A 1 276 ? -8.387 10.504 23.168 1.00 88.81 276 PHE A N 1
ATOM 2194 C CA . PHE A 1 276 ? -8.276 9.089 23.519 1.00 88.81 276 PHE A CA 1
ATOM 2195 C C . PHE A 1 276 ? -6.988 8.819 24.283 1.00 88.81 276 PHE A C 1
ATOM 2197 O O . PHE A 1 276 ? -5.919 9.334 23.952 1.00 88.81 276 PHE A O 1
ATOM 2204 N N . ILE A 1 277 ? -7.104 8.000 25.323 1.00 89.62 277 ILE A N 1
ATOM 2205 C CA . ILE A 1 277 ? -5.981 7.514 26.113 1.00 89.62 277 ILE A CA 1
ATOM 2206 C C . ILE A 1 277 ? -5.790 6.039 25.793 1.00 89.62 277 ILE A C 1
ATOM 2208 O O . ILE A 1 277 ? -6.707 5.234 25.944 1.00 89.62 277 ILE A O 1
ATOM 2212 N N . HIS A 1 278 ? -4.572 5.702 25.383 1.00 90.38 278 HIS A N 1
ATOM 2213 C CA . HIS A 1 278 ? -4.136 4.335 25.142 1.00 90.38 278 HIS A CA 1
ATOM 2214 C C . HIS A 1 278 ? -3.319 3.863 26.337 1.00 90.38 278 HIS A C 1
ATOM 2216 O O . HIS A 1 278 ? -2.344 4.515 26.719 1.00 90.38 278 HIS A O 1
ATOM 2222 N N . ASN A 1 279 ? -3.706 2.731 26.914 1.00 88.19 279 ASN A N 1
ATOM 2223 C CA . ASN A 1 279 ? -3.001 2.119 28.028 1.00 88.19 279 ASN A CA 1
ATOM 2224 C C . ASN A 1 279 ? -2.684 0.662 27.697 1.00 88.19 279 ASN A C 1
ATOM 2226 O O . ASN A 1 279 ? -3.583 -0.147 27.477 1.00 88.19 279 ASN A O 1
ATOM 2230 N N . GLU A 1 280 ? -1.396 0.338 27.674 1.00 84.25 280 GLU A N 1
ATOM 2231 C CA . GLU A 1 280 ? -0.908 -1.017 27.463 1.00 84.25 280 GLU A CA 1
ATOM 2232 C C . GLU A 1 280 ? -0.218 -1.507 28.730 1.00 84.25 280 GLU A C 1
ATOM 2234 O O . GLU A 1 280 ? 0.709 -0.883 29.248 1.00 84.25 280 GLU A O 1
ATOM 2239 N N . ASN A 1 281 ? -0.660 -2.660 29.219 1.00 80.44 281 ASN A N 1
ATOM 2240 C CA . ASN A 1 281 ? 0.050 -3.413 30.236 1.00 80.44 281 ASN A CA 1
ATOM 2241 C C . ASN A 1 281 ? 0.307 -4.837 29.733 1.00 80.44 281 ASN A C 1
ATOM 2243 O O . ASN A 1 281 ? -0.115 -5.229 28.649 1.00 80.44 281 ASN A O 1
ATOM 2247 N N . ARG A 1 282 ? 1.006 -5.638 30.542 1.00 71.19 282 ARG A N 1
ATOM 2248 C CA . ARG A 1 282 ? 1.382 -7.012 30.179 1.00 71.19 282 ARG A CA 1
ATOM 2249 C C . ARG A 1 282 ? 0.195 -7.891 29.751 1.00 71.19 282 ARG A C 1
ATOM 2251 O O . ARG A 1 282 ? 0.400 -8.826 28.980 1.00 71.19 282 ARG A O 1
ATOM 2258 N N . PHE A 1 283 ? -0.995 -7.623 30.278 1.00 80.88 283 PHE A N 1
ATOM 2259 C CA . PHE A 1 283 ? -2.169 -8.479 30.137 1.00 80.88 283 PHE A CA 1
ATOM 2260 C C . PHE A 1 283 ? -3.213 -7.915 29.189 1.00 80.88 283 PHE A C 1
ATOM 2262 O O . PHE A 1 283 ? -4.017 -8.668 28.662 1.00 80.88 283 PHE A O 1
ATOM 2269 N N . SER A 1 284 ? -3.246 -6.600 28.997 1.00 88.56 284 SER A N 1
ATOM 2270 C CA . SER A 1 284 ? -4.358 -5.949 28.318 1.00 88.56 284 SER A CA 1
ATOM 2271 C C . SER A 1 284 ? -3.950 -4.672 27.611 1.00 88.56 284 SER A C 1
ATOM 2273 O O . SER A 1 284 ? -2.984 -4.002 27.987 1.00 88.56 284 SER A O 1
ATOM 2275 N N . TYR A 1 285 ? -4.735 -4.348 26.592 1.00 91.12 285 TYR A N 1
ATOM 2276 C CA . TYR A 1 285 ? -4.717 -3.071 25.911 1.00 91.12 285 TYR A CA 1
ATOM 2277 C C . TYR A 1 285 ? -6.085 -2.414 26.065 1.00 91.12 285 TYR A C 1
ATOM 2279 O O . TYR A 1 285 ? -7.097 -2.983 25.653 1.00 91.12 285 TYR A O 1
ATOM 2287 N N . THR A 1 286 ? -6.108 -1.227 26.661 1.00 92.88 286 THR A N 1
ATOM 2288 C CA . THR A 1 286 ? -7.329 -0.461 26.908 1.00 92.88 286 THR A CA 1
ATOM 2289 C C . THR A 1 286 ? -7.269 0.860 26.164 1.00 92.88 286 THR A C 1
ATOM 2291 O O . THR A 1 286 ? -6.256 1.563 26.212 1.00 92.88 286 THR A O 1
ATOM 2294 N N . VAL A 1 287 ? -8.374 1.204 25.508 1.00 93.81 287 VAL A N 1
ATOM 2295 C CA . VAL A 1 287 ? -8.585 2.522 24.909 1.00 93.81 287 VAL A CA 1
ATOM 2296 C C . VAL A 1 287 ? -9.780 3.169 25.580 1.00 93.81 287 VAL A C 1
ATOM 2298 O O . VAL A 1 287 ? -10.858 2.578 25.621 1.00 93.81 287 VAL A O 1
ATOM 2301 N N . THR A 1 288 ? -9.579 4.383 26.082 1.00 92.69 288 THR A N 1
ATOM 2302 C CA . THR A 1 288 ? -10.603 5.162 26.780 1.00 92.69 288 THR A CA 1
ATOM 2303 C C . THR A 1 288 ? -10.769 6.505 26.079 1.00 92.69 288 THR A C 1
ATOM 2305 O O . THR A 1 288 ? -9.798 7.248 25.923 1.00 92.69 288 THR A O 1
ATOM 2308 N N . GLY A 1 289 ? -11.991 6.827 25.664 1.00 90.06 289 GLY A N 1
ATOM 2309 C CA . GLY A 1 289 ? -12.356 8.167 25.219 1.00 90.06 289 GLY A CA 1
ATOM 2310 C C . GLY A 1 289 ? -12.473 9.111 26.418 1.00 90.06 289 GLY A C 1
ATOM 2311 O O . GLY A 1 289 ? -13.116 8.787 27.417 1.00 90.06 289 GLY A O 1
ATOM 2312 N N . VAL A 1 290 ? -11.846 10.278 26.327 1.00 87.06 290 VAL A N 1
ATOM 2313 C CA . VAL A 1 290 ? -11.842 11.326 27.355 1.00 87.06 290 VAL A CA 1
ATOM 2314 C C . VAL A 1 290 ? -12.311 12.655 26.770 1.00 87.06 290 VAL A C 1
ATOM 2316 O O . VAL A 1 290 ? -12.369 12.832 25.554 1.00 87.06 290 VAL A O 1
ATOM 2319 N N . ASP A 1 291 ? -12.680 13.582 27.655 1.00 82.06 291 ASP A N 1
ATOM 2320 C CA . ASP A 1 291 ? -13.244 14.896 27.306 1.00 82.06 291 ASP A CA 1
ATOM 2321 C C . ASP A 1 291 ? -14.553 14.823 26.498 1.00 82.06 291 ASP A C 1
ATOM 2323 O O . ASP A 1 291 ? -14.921 15.751 25.779 1.00 82.06 291 ASP A O 1
ATOM 2327 N N . ILE A 1 292 ? -15.288 13.720 26.649 1.00 77.69 292 ILE A N 1
ATOM 2328 C CA . ILE A 1 292 ? -16.580 13.504 26.003 1.00 77.69 292 ILE A CA 1
ATOM 2329 C C . ILE A 1 292 ? -17.603 14.400 26.701 1.00 77.69 292 ILE A C 1
ATOM 2331 O O . ILE A 1 292 ? -17.976 14.163 27.852 1.00 77.69 292 ILE A O 1
ATOM 2335 N N . GLN A 1 293 ? -18.039 15.456 26.014 1.00 70.44 293 GLN A N 1
ATOM 2336 C CA . GLN A 1 293 ? -19.183 16.250 26.464 1.00 70.44 293 GLN A CA 1
ATOM 2337 C C . GLN A 1 293 ? -20.452 15.389 26.437 1.00 70.44 293 GLN A C 1
ATOM 2339 O O . GLN A 1 293 ? -20.467 14.335 25.807 1.00 70.44 293 GLN A O 1
ATOM 2344 N N . ASP A 1 294 ? -21.518 15.804 27.124 1.00 67.75 294 ASP A N 1
ATOM 2345 C CA . ASP A 1 294 ? -22.788 15.069 27.099 1.00 67.75 294 ASP A CA 1
ATOM 2346 C C . ASP A 1 294 ? -23.318 14.991 25.657 1.00 67.75 294 ASP A C 1
ATOM 2348 O O . ASP A 1 294 ? -23.864 15.949 25.110 1.00 67.75 294 ASP A O 1
ATOM 2352 N N . THR A 1 295 ? -23.057 13.860 25.006 1.00 65.38 295 THR A N 1
ATOM 2353 C CA . THR A 1 295 ? -23.297 13.644 23.574 1.00 65.38 295 THR A CA 1
ATOM 2354 C C . THR A 1 295 ? -24.648 12.998 23.313 1.00 65.38 295 THR A C 1
ATOM 2356 O O . THR A 1 295 ? -25.024 12.799 22.159 1.00 65.38 295 THR A O 1
ATOM 2359 N N . GLY A 1 296 ? -25.383 12.640 24.373 1.00 68.69 296 GLY A N 1
ATOM 2360 C CA . GLY A 1 296 ? -26.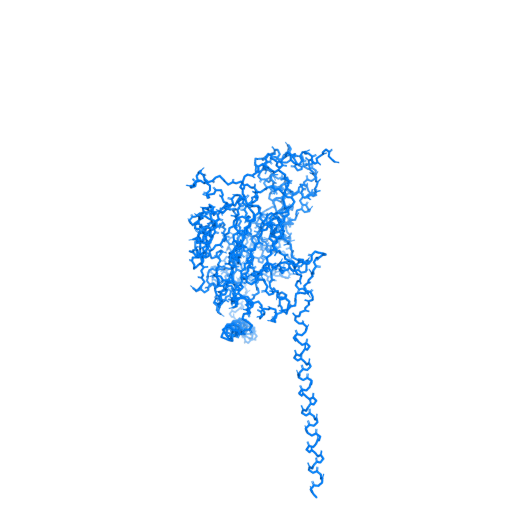621 11.871 24.274 1.00 68.69 296 GLY A CA 1
ATOM 2361 C C . GLY A 1 296 ? -26.435 10.453 23.718 1.00 68.69 296 GLY A C 1
ATOM 2362 O O . GLY A 1 296 ? -27.427 9.793 23.401 1.00 68.69 296 GLY A O 1
ATOM 2363 N N . LEU A 1 297 ? -25.193 9.970 23.579 1.00 76.06 297 LEU A N 1
ATOM 2364 C CA . LEU A 1 297 ? -24.904 8.607 23.144 1.00 76.06 297 LEU A CA 1
ATOM 2365 C C . LEU A 1 297 ? -25.100 7.625 24.302 1.00 76.06 297 LEU A C 1
ATOM 2367 O O . LEU A 1 297 ? -24.504 7.771 25.366 1.00 76.06 297 LEU A O 1
ATOM 2371 N N . SER A 1 298 ? -25.926 6.603 24.072 1.00 80.56 298 SER A N 1
ATOM 2372 C CA . SER A 1 298 ? -26.109 5.478 24.997 1.00 80.56 298 SER A CA 1
ATOM 2373 C C . SER A 1 298 ? -25.031 4.407 24.855 1.00 80.56 298 SER A C 1
ATOM 2375 O O . SER A 1 298 ? -24.799 3.652 25.794 1.00 80.56 298 SER A O 1
ATOM 2377 N N . ASP A 1 299 ? -24.405 4.331 23.679 1.00 89.19 299 ASP A N 1
ATOM 2378 C CA . ASP A 1 299 ? -23.467 3.281 23.300 1.00 89.19 299 ASP A CA 1
ATOM 2379 C C . ASP A 1 299 ? -22.350 3.844 22.414 1.00 89.19 299 ASP A C 1
ATOM 2381 O O . ASP A 1 299 ? -22.560 4.782 21.638 1.00 89.19 299 ASP A O 1
ATOM 2385 N N . TYR A 1 300 ? -21.187 3.204 22.484 1.00 91.38 300 TYR A N 1
ATOM 2386 C CA . TYR A 1 300 ? -19.968 3.574 21.778 1.00 91.38 300 TYR A CA 1
ATOM 2387 C C . TYR A 1 300 ? -19.493 2.423 20.886 1.00 91.38 300 TYR A C 1
ATOM 2389 O O . TYR A 1 300 ? -19.422 1.282 21.342 1.00 91.38 300 TYR A O 1
ATOM 2397 N N . ASN A 1 301 ? -19.181 2.707 19.615 1.00 92.25 301 ASN A N 1
ATOM 2398 C CA . ASN A 1 301 ? -18.791 1.687 18.633 1.00 92.25 301 ASN A CA 1
ATOM 2399 C C . ASN A 1 301 ? -17.277 1.657 18.428 1.00 92.25 301 ASN A C 1
ATOM 2401 O O . ASN A 1 301 ? -16.669 2.673 18.089 1.00 92.25 301 ASN A O 1
ATOM 2405 N N . TRP A 1 302 ? -16.686 0.479 18.568 1.00 93.75 302 TRP A N 1
ATOM 2406 C CA . TRP A 1 302 ? -15.258 0.247 18.402 1.00 93.75 302 TRP A CA 1
ATOM 2407 C C . TRP A 1 302 ? -14.991 -0.710 17.257 1.00 93.75 302 TRP A C 1
ATOM 2409 O O . TRP A 1 302 ? -15.704 -1.696 17.101 1.00 93.75 302 TRP A O 1
ATOM 2419 N N . LEU A 1 303 ? -13.924 -0.466 16.511 1.00 94.06 303 LEU A N 1
ATOM 2420 C CA . LEU A 1 303 ? -13.345 -1.416 15.580 1.00 94.06 303 LEU A CA 1
ATOM 2421 C C . LEU A 1 303 ? -12.264 -2.235 16.261 1.00 94.06 303 LEU A C 1
ATOM 2423 O O . LEU A 1 303 ? -11.412 -1.689 16.957 1.00 94.06 303 LEU A O 1
ATOM 2427 N N . VAL A 1 304 ? -12.289 -3.543 16.030 1.00 95.19 304 VAL A N 1
ATOM 2428 C CA . VAL A 1 304 ? -11.241 -4.464 16.478 1.00 95.19 304 VAL A CA 1
ATOM 2429 C C . VAL A 1 304 ? -10.961 -5.450 15.354 1.00 95.19 304 VAL A C 1
ATOM 2431 O O . VAL A 1 304 ? -11.890 -6.039 14.810 1.00 95.19 304 VAL A O 1
ATOM 2434 N N . TYR A 1 305 ? -9.695 -5.655 15.004 1.00 94.75 305 TYR A N 1
ATOM 2435 C CA . TYR A 1 305 ? -9.286 -6.722 14.088 1.00 94.75 305 TYR A CA 1
ATOM 2436 C C . TYR A 1 305 ? -8.817 -7.953 14.875 1.00 94.75 305 TYR A C 1
ATOM 2438 O O . TYR A 1 305 ? -8.047 -7.819 15.826 1.00 94.75 305 TYR A O 1
ATOM 2446 N N . ALA A 1 306 ? -9.249 -9.150 14.465 1.00 95.50 306 ALA A N 1
ATOM 2447 C CA . ALA A 1 306 ? -8.738 -10.423 14.976 1.00 95.50 306 ALA A CA 1
ATOM 2448 C C . ALA A 1 306 ? -8.401 -11.371 13.828 1.00 95.50 306 ALA A C 1
ATOM 2450 O O . ALA A 1 306 ? -9.222 -11.556 12.930 1.00 95.50 306 ALA A O 1
ATOM 2451 N N . THR A 1 307 ? -7.254 -12.045 13.886 1.00 94.31 307 THR A N 1
ATOM 2452 C CA . THR A 1 307 ? -6.945 -13.149 12.967 1.00 94.31 307 THR A CA 1
ATOM 2453 C C . THR A 1 307 ? -7.831 -14.362 13.254 1.00 94.31 307 THR A C 1
ATOM 2455 O O . THR A 1 307 ? -8.368 -14.515 14.352 1.00 94.31 307 THR A O 1
ATOM 2458 N N . PHE A 1 308 ? -7.945 -15.289 12.299 1.00 94.50 308 PHE A N 1
ATOM 2459 C CA . PHE A 1 308 ? -8.692 -16.538 12.498 1.00 94.50 308 PHE A CA 1
ATOM 2460 C C . PHE A 1 308 ? -8.221 -17.337 13.721 1.00 94.50 308 PHE A C 1
ATOM 2462 O O . PHE A 1 308 ? -9.042 -17.960 14.386 1.00 94.50 308 PHE A O 1
ATOM 2469 N N . ASN A 1 309 ? -6.926 -17.285 14.046 1.00 92.88 309 ASN A N 1
ATOM 2470 C CA . ASN A 1 309 ? -6.359 -18.002 15.192 1.00 92.88 309 ASN A CA 1
ATOM 2471 C C . ASN A 1 309 ? -6.827 -17.441 16.543 1.00 92.88 309 ASN A C 1
ATOM 2473 O O . ASN A 1 309 ? -6.847 -18.171 17.528 1.00 92.88 309 ASN A O 1
ATOM 2477 N N . ASN A 1 310 ? -7.183 -16.158 16.583 1.00 94.75 310 ASN A N 1
ATOM 2478 C CA . ASN A 1 310 ? -7.526 -15.427 17.801 1.00 94.75 310 ASN A CA 1
ATOM 2479 C C . ASN A 1 310 ? -9.004 -15.014 17.859 1.00 94.75 310 ASN A C 1
ATOM 2481 O O . ASN A 1 310 ? -9.448 -14.489 18.879 1.00 94.75 310 ASN A O 1
ATOM 2485 N N . ALA A 1 311 ? -9.768 -15.253 16.789 1.00 96.31 311 ALA A N 1
ATOM 2486 C CA . ALA A 1 311 ? -11.168 -14.861 16.670 1.00 96.31 311 ALA A CA 1
ATOM 2487 C C . ALA A 1 311 ? -12.024 -15.404 17.824 1.00 96.31 311 ALA A C 1
ATOM 2489 O O . ALA A 1 311 ? -12.681 -14.626 18.506 1.00 96.31 311 ALA A O 1
ATOM 2490 N N . GLU A 1 312 ? -11.950 -16.709 18.105 1.00 96.69 312 GLU A N 1
ATOM 2491 C CA . GLU A 1 312 ? -12.706 -17.325 19.205 1.00 96.69 312 GLU A CA 1
ATOM 2492 C C . GLU A 1 312 ? -12.323 -16.727 20.568 1.00 96.69 312 GLU A C 1
ATOM 2494 O O . GLU A 1 312 ? -13.187 -16.447 21.399 1.00 96.69 312 GLU A O 1
ATOM 2499 N N . THR A 1 313 ? -11.032 -16.473 20.797 1.00 96.31 313 THR A N 1
ATOM 2500 C CA . THR A 1 313 ? -10.547 -15.855 22.037 1.00 96.31 313 THR A CA 1
ATOM 2501 C C . THR A 1 313 ? -11.109 -14.445 22.215 1.00 96.31 313 THR A C 1
ATOM 2503 O O . THR A 1 313 ? -11.608 -14.134 23.295 1.00 96.31 313 THR A O 1
ATOM 2506 N N . ILE A 1 314 ? -11.080 -13.611 21.171 1.00 96.25 314 ILE A N 1
ATOM 2507 C CA . ILE A 1 314 ? -11.637 -12.250 21.202 1.00 96.25 314 ILE A CA 1
ATOM 2508 C C . ILE A 1 314 ? -13.161 -12.270 21.391 1.00 96.25 314 ILE A C 1
ATOM 2510 O O . ILE A 1 314 ? -13.688 -11.546 22.234 1.00 96.25 314 ILE A O 1
ATOM 2514 N N . GLU A 1 315 ? -13.878 -13.137 20.677 1.00 97.81 315 GLU A N 1
ATOM 2515 C CA . GLU A 1 315 ? -15.336 -13.261 20.797 1.00 97.81 315 GLU A CA 1
ATOM 2516 C C . GLU A 1 315 ? -15.761 -13.671 22.212 1.00 97.81 315 GLU A C 1
ATOM 2518 O O . GLU A 1 315 ? -16.702 -13.105 22.772 1.00 97.81 315 GLU A O 1
ATOM 2523 N N . ASN A 1 316 ? -15.027 -14.596 22.835 1.00 97.62 316 ASN A N 1
ATOM 2524 C CA . ASN A 1 316 ? -15.264 -14.996 24.219 1.00 97.62 316 ASN A CA 1
ATOM 2525 C C . ASN A 1 316 ? -15.051 -13.840 25.209 1.00 97.62 316 ASN A C 1
ATOM 2527 O O . ASN A 1 316 ? -15.775 -13.757 26.204 1.00 97.62 316 ASN A O 1
ATOM 2531 N N . GLN A 1 317 ? -14.103 -12.932 24.947 1.00 96.56 317 GLN A N 1
ATOM 2532 C CA . GLN A 1 317 ? -13.928 -11.725 25.761 1.00 96.56 317 GLN A CA 1
ATOM 2533 C C . GLN A 1 317 ? -15.135 -10.788 25.632 1.00 96.56 317 GLN A C 1
ATOM 2535 O O . GLN A 1 317 ? -15.654 -10.327 26.649 1.00 96.56 317 GLN A O 1
ATOM 2540 N N . PHE A 1 318 ? -15.635 -10.558 24.413 1.00 97.00 318 PHE A N 1
ATOM 2541 C CA . PHE A 1 318 ? -16.827 -9.731 24.195 1.00 97.00 318 PHE A CA 1
ATOM 2542 C C . PHE A 1 318 ? -18.060 -10.308 24.889 1.00 97.00 318 PHE A C 1
ATOM 2544 O O . PHE A 1 318 ? -18.756 -9.581 25.593 1.00 97.00 318 PHE A O 1
ATOM 2551 N N . ILE A 1 319 ? -18.292 -11.619 24.759 1.00 96.56 319 ILE A N 1
ATOM 2552 C CA . ILE A 1 319 ? -19.415 -12.311 25.408 1.00 96.56 319 ILE A CA 1
ATOM 2553 C C . ILE A 1 319 ? -19.308 -12.203 26.932 1.00 96.56 319 ILE A C 1
ATOM 2555 O O . ILE A 1 319 ? -20.289 -11.874 27.595 1.00 96.56 319 ILE A O 1
ATOM 2559 N N . LYS A 1 320 ? -18.117 -12.446 27.495 1.00 96.38 320 LYS A N 1
ATOM 2560 C CA . LYS A 1 320 ? -17.870 -12.366 28.942 1.00 96.38 320 LYS A CA 1
ATOM 2561 C C . LYS A 1 320 ? -18.133 -10.967 29.507 1.00 96.38 320 LYS A C 1
ATOM 2563 O O . LYS A 1 320 ? -18.603 -10.861 30.635 1.00 96.38 320 LYS A O 1
ATOM 2568 N N . ASN A 1 321 ? -17.826 -9.926 28.737 1.00 94.94 321 ASN A N 1
ATOM 2569 C CA . ASN A 1 321 ? -18.034 -8.530 29.121 1.00 94.94 321 ASN A CA 1
ATOM 2570 C C . ASN A 1 321 ? -19.404 -7.983 28.672 1.00 94.94 321 ASN A C 1
ATOM 2572 O O . ASN A 1 321 ? -19.632 -6.776 28.739 1.00 94.94 321 ASN A O 1
ATOM 2576 N N . GLU A 1 322 ? -20.302 -8.855 28.198 1.00 95.38 322 GLU A N 1
ATOM 2577 C CA . GLU A 1 322 ? -21.650 -8.512 27.724 1.00 95.38 322 GLU A CA 1
ATOM 2578 C C . GLU A 1 322 ? -21.661 -7.448 26.605 1.00 95.38 322 GLU A C 1
ATOM 2580 O O . GLU A 1 322 ? -22.626 -6.704 26.427 1.00 95.38 322 GLU A O 1
ATOM 2585 N N . HIS A 1 323 ? -20.586 -7.370 25.817 1.00 95.50 323 HIS A N 1
ATOM 2586 C CA . HIS A 1 323 ? -20.500 -6.476 24.668 1.00 95.50 323 HIS A CA 1
ATOM 2587 C C . HIS A 1 323 ? -21.249 -7.071 23.478 1.00 95.50 323 HIS A C 1
ATOM 2589 O O . HIS A 1 323 ? -21.019 -8.213 23.073 1.00 95.50 323 HIS A O 1
ATOM 2595 N N . ARG A 1 324 ? -22.126 -6.272 22.867 1.00 93.81 324 ARG A N 1
ATOM 2596 C CA . ARG A 1 324 ? -22.738 -6.635 21.585 1.00 93.81 324 ARG A CA 1
ATOM 2597 C C . ARG A 1 324 ? -21.727 -6.383 20.478 1.00 93.81 324 ARG A C 1
ATOM 2599 O O . ARG A 1 324 ? -21.085 -5.338 20.474 1.00 93.81 324 ARG A O 1
ATOM 2606 N N . TYR A 1 325 ? -21.628 -7.281 19.510 1.00 93.94 325 TYR A N 1
ATOM 2607 C CA . TYR A 1 325 ? -20.756 -7.075 18.361 1.00 93.94 325 TYR A CA 1
ATOM 2608 C C . TYR A 1 325 ? -21.342 -7.670 17.085 1.00 93.94 325 TYR A C 1
ATOM 2610 O O . TYR A 1 325 ? -22.162 -8.586 17.133 1.00 93.94 325 TYR A O 1
ATOM 2618 N N . ILE A 1 326 ? -20.876 -7.153 15.955 1.00 92.44 326 ILE A N 1
ATOM 2619 C CA . ILE A 1 326 ? -21.002 -7.763 14.628 1.00 92.44 326 ILE A CA 1
ATOM 2620 C C . ILE A 1 326 ? -19.602 -7.987 14.061 1.00 92.44 326 ILE A C 1
ATOM 2622 O O . ILE A 1 326 ? -18.642 -7.360 14.516 1.00 92.44 326 ILE A O 1
ATOM 2626 N N . LYS A 1 327 ? -19.471 -8.889 13.087 1.00 92.69 327 LYS A N 1
ATOM 2627 C CA . LYS A 1 327 ? -18.186 -9.211 12.462 1.00 92.69 327 LYS A CA 1
ATOM 2628 C C . LYS A 1 327 ? -18.330 -9.430 10.965 1.00 92.69 327 LYS A C 1
ATOM 2630 O O . LYS A 1 327 ? -19.313 -10.022 10.529 1.00 92.69 327 LYS A O 1
ATOM 2635 N N . SER A 1 328 ? -17.299 -9.055 10.219 1.00 91.19 328 SER A N 1
ATOM 2636 C CA . SER A 1 328 ? -17.178 -9.334 8.786 1.00 91.19 328 SER A CA 1
ATOM 2637 C C . SER A 1 328 ? -15.869 -10.038 8.474 1.00 91.19 328 SER A C 1
ATOM 2639 O O . SER A 1 328 ? -14.861 -9.733 9.115 1.00 91.19 328 SER A O 1
ATOM 2641 N N . PRO A 1 329 ? -15.845 -10.953 7.486 1.00 93.00 329 PRO A N 1
ATOM 2642 C CA . PRO A 1 329 ? -14.602 -11.481 6.946 1.00 93.00 329 PRO A CA 1
ATOM 2643 C C . PRO A 1 329 ? -13.689 -10.331 6.523 1.00 93.00 329 PRO A C 1
ATOM 2645 O O . PRO A 1 329 ? -14.101 -9.466 5.751 1.00 93.00 329 PRO A O 1
ATOM 2648 N N . PHE A 1 330 ? -12.463 -10.334 7.036 1.00 93.00 330 PHE A N 1
ATOM 2649 C CA . PHE A 1 330 ? -11.474 -9.297 6.776 1.00 93.00 330 PHE A CA 1
ATOM 2650 C C . PHE A 1 330 ? -10.070 -9.896 6.846 1.00 93.00 330 PHE A C 1
ATOM 2652 O O . PHE A 1 330 ? -9.663 -10.453 7.865 1.00 93.00 330 PHE A O 1
ATOM 2659 N N . GLN A 1 331 ? -9.327 -9.793 5.750 1.00 91.25 331 GLN A N 1
ATOM 2660 C CA . GLN A 1 331 ? -7.993 -10.353 5.563 1.00 91.25 331 GLN A CA 1
ATOM 2661 C C . GLN A 1 331 ? -7.934 -11.833 5.981 1.00 91.25 331 GLN A C 1
ATOM 2663 O O . GLN A 1 331 ? -8.696 -12.659 5.478 1.00 91.25 331 GLN A O 1
ATOM 2668 N N . HIS A 1 332 ? -7.039 -12.170 6.912 1.00 91.44 332 HIS A N 1
ATOM 2669 C CA . HIS A 1 332 ? -6.869 -13.503 7.485 1.00 91.44 332 HIS A CA 1
ATOM 2670 C C . HIS A 1 332 ? -7.645 -13.655 8.802 1.00 91.44 332 HIS A C 1
ATOM 2672 O O . HIS A 1 332 ? -7.147 -14.261 9.756 1.00 91.44 332 HIS A O 1
ATOM 2678 N N . GLY A 1 333 ? -8.834 -13.061 8.882 1.00 95.25 333 GLY A N 1
ATOM 2679 C CA . GLY A 1 333 ? -9.597 -12.979 10.113 1.00 95.25 333 GLY A CA 1
ATOM 2680 C C . GLY A 1 333 ? -10.945 -12.288 9.959 1.00 95.25 333 GLY A C 1
ATOM 2681 O O . GLY A 1 333 ? -11.654 -12.461 8.962 1.00 95.25 333 GLY A O 1
ATOM 2682 N N . TYR A 1 334 ? -11.285 -11.508 10.980 1.00 94.88 334 TYR A N 1
ATOM 2683 C CA . TYR A 1 334 ? -12.518 -10.744 11.055 1.00 94.88 334 TYR A CA 1
ATOM 2684 C C . TYR A 1 334 ? -12.262 -9.327 11.563 1.00 94.88 334 TYR A C 1
ATOM 2686 O O . TYR A 1 334 ? -11.435 -9.110 12.452 1.00 94.88 334 TYR A O 1
ATOM 2694 N N . LEU A 1 335 ? -13.018 -8.379 11.017 1.00 94.00 335 LEU A N 1
ATOM 2695 C CA . LEU A 1 335 ? -13.149 -7.031 11.553 1.00 94.00 335 LEU A CA 1
ATOM 2696 C C . LEU A 1 335 ? -14.457 -6.965 12.338 1.00 94.00 335 LEU A C 1
ATOM 2698 O O . LEU A 1 335 ? -15.517 -7.304 11.806 1.00 94.00 335 LEU A O 1
ATOM 2702 N N . TYR A 1 336 ? -14.370 -6.561 13.598 1.00 94.19 336 TYR A N 1
ATOM 2703 C CA . TYR A 1 336 ? -15.493 -6.480 14.521 1.00 94.19 336 TYR A CA 1
ATOM 2704 C C . TYR A 1 336 ? -15.903 -5.033 14.720 1.00 94.19 336 TYR A C 1
ATOM 2706 O O . TYR A 1 336 ? -15.037 -4.177 14.889 1.00 94.19 336 TYR A O 1
ATOM 2714 N N . VAL A 1 337 ? -17.211 -4.791 14.797 1.00 93.94 337 VAL A N 1
ATOM 2715 C CA . VAL A 1 337 ? -17.760 -3.578 15.410 1.00 93.94 337 VAL A CA 1
ATOM 2716 C C . VAL A 1 337 ? -18.332 -3.972 16.763 1.00 93.94 337 VAL A C 1
ATOM 2718 O O . VAL A 1 337 ? -19.275 -4.760 16.825 1.00 93.94 337 VAL A O 1
ATOM 2721 N N . VAL A 1 338 ? -17.759 -3.446 17.839 1.00 95.19 338 VAL A N 1
ATOM 2722 C CA . VAL A 1 338 ? -18.097 -3.780 19.227 1.00 95.19 338 VAL A CA 1
ATOM 2723 C C . VAL A 1 338 ? -18.783 -2.587 19.878 1.00 95.19 338 VAL A C 1
ATOM 2725 O O . VAL A 1 338 ? -18.267 -1.475 19.827 1.00 95.19 338 VAL A O 1
ATOM 2728 N N . LYS A 1 339 ? -19.935 -2.815 20.506 1.00 94.38 339 LYS A N 1
ATOM 2729 C CA . LYS A 1 339 ? -20.687 -1.811 21.259 1.00 94.38 339 LYS A CA 1
ATOM 2730 C C . LYS A 1 339 ? -20.428 -1.929 22.748 1.00 94.38 339 LYS A C 1
ATOM 2732 O O . LYS A 1 339 ? -20.661 -2.987 23.338 1.00 94.38 339 LYS A O 1
ATOM 2737 N N . THR A 1 340 ? -20.037 -0.815 23.352 1.00 94.94 340 THR A N 1
ATOM 2738 C CA . THR A 1 340 ? -19.841 -0.677 24.796 1.00 94.94 340 THR A CA 1
ATOM 2739 C C . THR A 1 340 ? -20.740 0.425 25.353 1.00 94.94 340 THR A C 1
ATOM 2741 O O . THR A 1 340 ? -21.024 1.409 24.675 1.00 94.94 340 THR A O 1
ATOM 2744 N N . GLN A 1 341 ? -21.186 0.277 26.602 1.00 91.12 341 GLN A N 1
ATOM 2745 C CA . GLN A 1 341 ? -21.975 1.310 27.300 1.00 91.12 341 GLN A CA 1
ATOM 2746 C C . GLN A 1 341 ? -21.094 2.431 27.863 1.00 91.12 341 GLN A C 1
ATOM 2748 O O . GLN A 1 341 ? -21.537 3.559 28.058 1.00 91.12 341 GLN A O 1
ATOM 2753 N N . LEU A 1 342 ? -19.833 2.107 28.148 1.00 91.31 342 LEU A N 1
ATOM 2754 C CA . LEU A 1 342 ? -18.820 3.065 28.565 1.00 91.31 342 LEU A CA 1
ATOM 2755 C C . LEU A 1 342 ? -17.963 3.448 27.359 1.00 91.31 342 LEU A C 1
ATOM 2757 O O . LEU A 1 342 ? -17.781 2.612 26.469 1.00 91.31 342 LEU A O 1
ATOM 2761 N N . PRO A 1 343 ? -17.384 4.659 27.336 1.00 92.69 343 PRO A N 1
ATOM 2762 C CA . PRO A 1 343 ? -16.440 5.077 26.309 1.00 92.69 343 PRO A CA 1
ATOM 2763 C C . PRO A 1 343 ? -15.067 4.416 26.504 1.00 92.69 343 PRO A C 1
ATOM 2765 O O . PRO A 1 343 ? -14.028 5.063 26.425 1.00 92.69 343 PRO A O 1
ATOM 2768 N N . GLU A 1 344 ? -15.049 3.115 26.766 1.00 93.94 344 GLU A N 1
ATOM 2769 C CA . GLU A 1 344 ? -13.849 2.323 26.973 1.00 93.94 344 GLU A CA 1
ATOM 2770 C C . GLU A 1 344 ? -14.025 0.922 26.386 1.00 93.94 344 GLU A C 1
ATOM 2772 O O . GLU A 1 344 ? -15.090 0.317 26.529 1.00 93.94 344 GLU A O 1
ATOM 2777 N N . LEU A 1 345 ? -12.962 0.393 25.777 1.00 96.50 345 LEU A N 1
ATOM 2778 C CA . LEU A 1 345 ? -12.846 -1.022 25.439 1.00 96.50 345 LEU A CA 1
ATOM 2779 C C . LEU A 1 345 ? -11.466 -1.543 25.849 1.00 96.50 345 LEU A C 1
ATOM 2781 O O . LEU A 1 345 ? -10.438 -0.942 25.532 1.00 96.50 345 LEU A O 1
ATOM 2785 N N . SER A 1 346 ? -11.458 -2.682 26.542 1.00 95.25 346 SER A N 1
ATOM 2786 C CA . SER A 1 346 ? -10.248 -3.387 26.963 1.00 95.25 346 SER A CA 1
ATOM 2787 C C . SER A 1 346 ? -10.205 -4.784 26.354 1.00 95.25 346 SER A C 1
ATOM 2789 O O . SER A 1 346 ? -11.189 -5.523 26.418 1.00 95.25 346 SER A O 1
ATOM 2791 N N . ILE A 1 347 ? -9.057 -5.137 25.778 1.00 95.31 347 ILE A N 1
ATOM 2792 C CA . ILE A 1 347 ? -8.776 -6.453 25.201 1.00 95.31 347 ILE A CA 1
ATOM 2793 C C . ILE A 1 347 ? -7.647 -7.100 25.998 1.00 95.31 347 ILE A C 1
ATOM 2795 O O . ILE A 1 347 ? -6.591 -6.495 26.177 1.00 95.31 347 ILE A O 1
ATOM 2799 N N . ASP A 1 348 ? -7.844 -8.337 26.451 1.00 91.56 348 ASP A N 1
ATOM 2800 C CA . ASP A 1 348 ? -6.796 -9.160 27.060 1.00 91.56 348 ASP A CA 1
ATOM 2801 C C . ASP A 1 348 ? -5.837 -9.634 25.962 1.00 91.56 348 ASP A C 1
ATOM 2803 O O . ASP A 1 348 ? -6.165 -10.527 25.181 1.00 91.56 348 ASP A O 1
ATOM 2807 N N . THR A 1 349 ? -4.654 -9.021 25.899 1.00 85.69 349 THR A N 1
ATOM 2808 C CA . THR A 1 349 ? -3.619 -9.272 24.889 1.00 85.69 349 THR A CA 1
ATOM 2809 C C . THR A 1 349 ? -2.681 -10.424 25.250 1.00 85.69 349 THR A C 1
ATOM 2811 O O . THR A 1 349 ? -1.997 -10.944 24.361 1.00 85.69 349 THR A O 1
ATOM 2814 N N . GLU A 1 350 ? -2.654 -10.872 26.512 1.00 84.12 350 GLU A N 1
ATOM 2815 C CA . GLU A 1 350 ? -1.883 -12.057 26.913 1.00 84.12 350 GLU A CA 1
ATOM 2816 C C . GLU A 1 350 ? -2.537 -13.325 26.358 1.00 84.12 350 GLU A C 1
ATOM 2818 O O . GLU A 1 350 ? -1.852 -14.158 25.762 1.00 84.12 350 GLU A O 1
ATOM 2823 N N . SER A 1 351 ? -3.866 -13.427 26.459 1.00 83.94 351 SER A N 1
ATOM 2824 C CA . SER A 1 351 ? -4.636 -14.558 25.921 1.00 83.94 351 SER A CA 1
ATOM 2825 C C . SER A 1 351 ? -4.513 -14.714 24.397 1.00 83.94 351 SER A C 1
ATOM 2827 O O . SER A 1 351 ? -4.595 -15.826 23.875 1.00 83.94 351 SER A O 1
ATOM 2829 N N . LEU A 1 352 ? -4.242 -13.614 23.689 1.00 82.88 352 LEU A N 1
ATOM 2830 C CA . LEU A 1 352 ? -4.031 -13.577 22.238 1.00 82.88 352 LEU A CA 1
ATOM 2831 C C . LEU A 1 352 ? -2.591 -13.928 21.832 1.00 82.88 352 LEU A C 1
ATOM 2833 O O . LEU A 1 352 ? -2.271 -13.983 20.645 1.00 82.88 352 LEU A O 1
ATOM 2837 N N . ASN A 1 353 ? -1.697 -14.143 22.807 1.00 75.31 353 ASN A N 1
ATOM 2838 C CA . ASN A 1 353 ? -0.262 -14.342 22.601 1.00 75.31 353 ASN A CA 1
ATOM 2839 C C . ASN A 1 353 ? 0.409 -13.238 21.759 1.00 75.31 353 ASN A C 1
ATOM 2841 O O . ASN A 1 353 ? 1.453 -13.485 21.155 1.00 75.31 353 ASN A O 1
ATOM 2845 N N . LEU A 1 354 ? -0.155 -12.026 21.733 1.00 68.94 354 LEU A N 1
ATOM 2846 C CA . LEU A 1 354 ? 0.375 -10.903 20.949 1.00 68.94 354 LEU A CA 1
ATOM 2847 C C . LEU A 1 354 ? 1.656 -10.351 21.583 1.00 68.94 354 LEU A C 1
ATOM 2849 O O . LEU A 1 354 ? 2.641 -10.085 20.899 1.00 68.94 354 LEU A O 1
ATOM 2853 N N . ASN A 1 355 ? 1.682 -10.287 22.915 1.00 54.62 355 ASN A N 1
ATOM 2854 C CA . ASN A 1 355 ? 2.807 -9.740 23.670 1.00 54.62 355 ASN A CA 1
ATOM 2855 C C . ASN A 1 355 ? 4.038 -10.659 23.578 1.00 54.62 355 ASN A C 1
ATOM 2857 O O . ASN A 1 355 ? 5.138 -10.202 23.298 1.00 54.62 355 ASN A O 1
ATOM 2861 N N . ASN A 1 356 ? 3.876 -11.981 23.695 1.00 49.09 356 ASN A N 1
ATOM 2862 C CA . ASN A 1 356 ? 5.000 -12.934 23.678 1.00 49.09 356 ASN A CA 1
ATOM 2863 C C . ASN A 1 356 ? 5.739 -13.049 22.326 1.00 49.09 356 ASN A C 1
ATOM 2865 O O . ASN A 1 356 ? 6.782 -13.706 22.259 1.00 49.09 356 ASN A O 1
ATOM 2869 N N . GLN A 1 357 ? 5.220 -12.452 21.248 1.00 50.28 357 GLN A N 1
ATOM 2870 C CA . GLN A 1 357 ? 5.860 -12.489 19.931 1.00 50.28 357 GLN A CA 1
ATOM 2871 C C . GLN A 1 357 ? 6.965 -11.426 19.817 1.00 50.28 357 GLN A C 1
ATOM 2873 O O . GLN A 1 357 ? 8.101 -11.776 19.505 1.00 50.28 357 GLN A O 1
ATOM 2878 N N . LEU A 1 358 ? 6.699 -10.181 20.217 1.00 49.50 358 LEU A N 1
ATOM 2879 C CA . LEU A 1 358 ? 7.627 -9.053 20.042 1.00 49.50 358 LEU A CA 1
ATOM 2880 C C . LEU A 1 358 ? 8.825 -9.053 21.020 1.00 49.50 358 LEU A C 1
ATOM 2882 O O . LEU A 1 358 ? 9.864 -8.478 20.709 1.00 49.50 358 LEU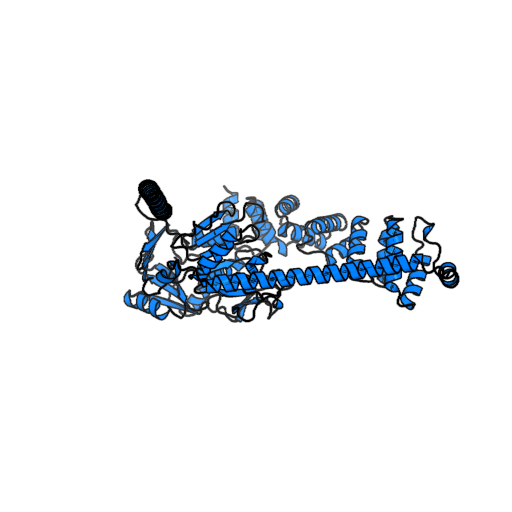 A O 1
ATOM 2886 N N . PHE A 1 359 ? 8.734 -9.734 22.173 1.00 46.91 359 PHE A N 1
ATOM 2887 C CA . PHE A 1 359 ? 9.776 -9.696 23.221 1.00 46.91 359 PHE A CA 1
ATOM 2888 C C . PHE A 1 359 ? 10.883 -10.757 23.110 1.00 46.91 359 PHE A C 1
ATOM 2890 O O . PHE A 1 359 ? 11.792 -10.783 23.949 1.00 46.91 359 PHE A O 1
ATOM 2897 N N . SER A 1 360 ? 10.852 -11.664 22.125 1.00 49.19 360 SER A N 1
ATOM 2898 C CA . SER A 1 360 ? 11.948 -12.627 21.977 1.00 49.19 360 SER A CA 1
ATOM 2899 C C . SER A 1 360 ? 13.138 -11.989 21.255 1.00 49.19 360 SER A C 1
ATOM 2901 O O . SER A 1 360 ? 13.262 -12.128 20.045 1.00 49.19 360 SER A O 1
ATOM 2903 N N . ASN A 1 361 ? 14.076 -11.390 22.000 1.00 49.50 361 ASN A N 1
ATOM 2904 C CA . ASN A 1 361 ? 15.395 -10.918 21.512 1.00 49.50 361 ASN A CA 1
ATOM 2905 C C . ASN A 1 361 ? 16.307 -12.055 20.978 1.00 49.50 361 ASN A C 1
ATOM 2907 O O . ASN A 1 361 ? 17.529 -11.919 20.878 1.00 49.50 361 ASN A O 1
ATOM 2911 N N . ALA A 1 362 ? 15.747 -13.232 20.699 1.00 55.56 362 ALA A N 1
ATOM 2912 C CA . ALA A 1 362 ? 16.473 -14.345 20.130 1.00 55.56 362 ALA A CA 1
ATOM 2913 C C . ALA A 1 362 ? 16.619 -14.096 18.629 1.00 55.56 362 ALA A C 1
ATOM 2915 O O . ALA A 1 362 ? 15.724 -14.418 17.851 1.00 55.56 362 ALA A O 1
ATOM 2916 N N . ARG A 1 363 ? 17.770 -13.547 18.226 1.00 59.69 363 ARG A N 1
ATOM 2917 C CA . ARG A 1 363 ? 18.143 -13.381 16.817 1.00 59.69 363 ARG A CA 1
ATOM 2918 C C . ARG A 1 363 ? 17.830 -14.667 16.047 1.00 59.69 363 ARG A C 1
ATOM 2920 O O . ARG A 1 363 ? 18.474 -15.702 16.265 1.00 59.69 363 ARG A O 1
ATOM 2927 N N . ASN A 1 364 ? 16.852 -14.603 15.141 1.00 72.88 364 ASN A N 1
ATOM 2928 C CA . ASN A 1 364 ? 16.411 -15.760 14.373 1.00 72.88 364 ASN A CA 1
ATOM 2929 C C . ASN A 1 364 ? 17.466 -16.103 13.313 1.00 72.88 364 ASN A C 1
ATOM 2931 O O . ASN A 1 364 ? 17.401 -15.704 12.152 1.00 72.88 364 ASN A O 1
ATOM 2935 N N . THR A 1 365 ? 18.500 -16.818 13.756 1.00 77.62 365 THR A N 1
ATOM 2936 C CA . THR A 1 365 ? 19.722 -17.078 12.985 1.00 77.62 365 THR A CA 1
ATOM 2937 C C . THR A 1 365 ? 19.411 -17.814 11.682 1.00 77.62 365 THR A C 1
ATOM 2939 O O . THR A 1 365 ? 20.096 -17.604 10.685 1.00 77.62 365 THR A O 1
ATOM 2942 N N . LYS A 1 366 ? 18.340 -18.620 11.661 1.00 86.69 366 LYS A N 1
ATOM 2943 C CA . LYS A 1 366 ? 17.836 -19.268 10.448 1.00 86.69 366 LYS A CA 1
ATOM 2944 C C . LYS A 1 366 ? 17.405 -18.233 9.404 1.00 86.69 366 LYS A C 1
ATOM 2946 O O . LYS A 1 366 ? 17.945 -18.246 8.305 1.00 86.69 366 LYS A O 1
ATOM 2951 N N . ILE A 1 367 ? 16.521 -17.307 9.772 1.00 88.69 367 ILE A N 1
ATOM 2952 C CA . ILE A 1 367 ? 16.008 -16.263 8.868 1.00 88.69 367 ILE A CA 1
ATOM 2953 C C . ILE A 1 367 ? 17.121 -15.316 8.429 1.00 88.69 367 ILE A C 1
ATOM 2955 O O . ILE A 1 367 ? 17.206 -14.955 7.260 1.00 88.69 367 ILE A O 1
ATOM 2959 N N . LEU A 1 368 ? 18.034 -14.961 9.336 1.00 86.06 368 LEU A N 1
ATOM 2960 C CA . LEU A 1 368 ? 19.192 -14.147 8.974 1.00 86.06 368 LEU A CA 1
ATOM 2961 C C . LEU A 1 368 ? 20.079 -14.849 7.933 1.00 86.06 368 LEU A C 1
ATOM 2963 O O . LEU A 1 368 ? 20.607 -14.200 7.031 1.00 86.06 368 LEU A O 1
ATOM 2967 N N . ASN A 1 369 ? 20.254 -16.167 8.046 1.00 86.31 369 ASN A N 1
ATOM 2968 C CA . ASN A 1 369 ? 21.004 -16.949 7.067 1.00 86.31 369 ASN A CA 1
ATOM 2969 C C . ASN A 1 369 ? 20.247 -17.084 5.738 1.00 86.31 369 ASN A C 1
ATOM 2971 O O . ASN A 1 369 ? 20.883 -17.000 4.693 1.00 86.31 369 ASN A O 1
ATOM 2975 N N . GLU A 1 370 ? 18.921 -17.240 5.762 1.00 90.69 370 GLU A N 1
ATOM 2976 C CA . GLU A 1 370 ? 18.068 -17.239 4.563 1.00 90.69 370 GLU A CA 1
ATOM 2977 C C . GLU A 1 370 ? 18.167 -15.902 3.816 1.00 90.69 370 GLU A C 1
ATOM 2979 O O . GLU A 1 370 ? 18.452 -15.889 2.620 1.00 90.69 370 GLU A O 1
ATOM 2984 N N . TYR A 1 371 ? 18.060 -14.781 4.532 1.00 91.00 371 TYR A N 1
ATOM 2985 C CA . TYR A 1 371 ? 18.241 -13.436 3.984 1.00 91.00 371 TYR A CA 1
ATOM 2986 C C . TYR A 1 371 ? 19.641 -13.229 3.383 1.00 91.00 371 TYR A C 1
ATOM 2988 O O . TYR A 1 371 ? 19.791 -12.731 2.266 1.00 91.00 371 TYR A O 1
ATOM 2996 N N . LYS A 1 372 ? 20.695 -13.657 4.090 1.00 88.75 372 LYS A N 1
ATOM 2997 C CA . LYS A 1 372 ? 22.071 -13.588 3.572 1.00 88.75 372 LYS A CA 1
ATOM 2998 C C . LYS A 1 372 ? 22.253 -14.446 2.323 1.00 88.75 372 LYS A C 1
ATOM 3000 O O . LYS A 1 372 ? 22.853 -13.978 1.361 1.00 88.75 372 LYS A O 1
ATOM 3005 N N . ALA A 1 373 ? 21.732 -15.672 2.323 1.00 88.19 373 ALA A N 1
ATOM 3006 C CA . ALA A 1 373 ? 21.805 -16.571 1.176 1.00 88.19 373 ALA A CA 1
ATOM 3007 C C . ALA A 1 373 ? 21.039 -16.008 -0.031 1.00 88.19 373 ALA A C 1
ATOM 3009 O O . ALA A 1 373 ? 21.527 -16.089 -1.159 1.00 88.19 373 ALA A O 1
ATOM 3010 N N . TYR A 1 374 ? 19.879 -15.389 0.207 1.00 91.19 374 TYR A N 1
ATOM 3011 C CA . TYR A 1 374 ? 19.113 -14.675 -0.810 1.00 91.19 374 TYR A CA 1
ATOM 3012 C C . TYR A 1 374 ? 19.952 -13.570 -1.465 1.00 91.19 374 TYR A C 1
ATOM 3014 O O . TYR A 1 374 ? 20.120 -13.573 -2.685 1.00 91.19 374 TYR A O 1
ATOM 3022 N N . ASN A 1 375 ? 20.541 -12.678 -0.662 1.00 86.06 375 ASN A N 1
ATOM 3023 C CA . ASN A 1 375 ? 21.342 -11.562 -1.174 1.00 86.06 375 ASN A CA 1
ATOM 3024 C C . ASN A 1 375 ? 22.614 -12.037 -1.888 1.00 86.06 375 ASN A C 1
ATOM 3026 O O . ASN A 1 375 ? 22.929 -11.543 -2.964 1.00 86.06 375 ASN A O 1
ATOM 3030 N N . GLN A 1 376 ? 23.299 -13.054 -1.358 1.00 85.19 376 GLN A N 1
ATOM 3031 C CA . GLN A 1 376 ? 24.469 -13.648 -2.015 1.00 85.19 376 GLN A CA 1
ATOM 3032 C C . GLN A 1 376 ? 24.125 -14.250 -3.381 1.00 85.19 376 GLN A C 1
ATOM 3034 O O . GLN A 1 376 ? 24.865 -14.061 -4.348 1.00 85.19 376 GLN A O 1
ATOM 3039 N N . ASN A 1 377 ? 23.006 -14.974 -3.477 1.00 83.06 377 ASN A N 1
ATOM 3040 C CA . ASN A 1 377 ? 22.547 -15.539 -4.741 1.00 83.06 377 ASN A CA 1
ATOM 3041 C C . ASN A 1 377 ? 22.222 -14.423 -5.743 1.00 83.06 377 ASN A C 1
ATOM 3043 O O . ASN A 1 377 ? 22.743 -14.437 -6.859 1.00 83.06 377 ASN A O 1
ATOM 3047 N N . ARG A 1 378 ? 21.460 -13.412 -5.312 1.00 84.06 378 ARG A N 1
ATOM 3048 C CA . ARG A 1 378 ? 21.150 -12.223 -6.112 1.00 84.06 378 ARG A CA 1
ATOM 3049 C C . ARG A 1 378 ? 22.416 -11.557 -6.650 1.00 84.06 378 ARG A C 1
ATOM 3051 O O . ARG A 1 378 ? 22.526 -11.376 -7.859 1.00 84.06 378 ARG A O 1
ATOM 3058 N N . ASP A 1 379 ? 23.378 -11.242 -5.787 1.00 80.25 379 ASP A N 1
ATOM 3059 C CA . ASP A 1 379 ? 24.617 -10.553 -6.174 1.00 80.25 379 ASP A CA 1
ATOM 3060 C C . ASP A 1 379 ? 25.426 -11.379 -7.173 1.00 80.25 379 ASP A C 1
ATOM 3062 O O . ASP A 1 379 ? 25.910 -10.857 -8.176 1.00 80.25 379 ASP A O 1
ATOM 3066 N N . SER A 1 380 ? 25.497 -12.697 -6.961 1.00 78.06 380 SER A N 1
ATOM 3067 C CA . SER A 1 380 ? 26.166 -13.603 -7.897 1.00 78.06 380 SER A CA 1
ATOM 3068 C C . SER A 1 380 ? 25.503 -13.624 -9.279 1.00 78.06 380 SER A C 1
ATOM 3070 O O . SER A 1 380 ? 26.180 -13.769 -10.296 1.00 78.06 380 SER A O 1
ATOM 3072 N N . LEU A 1 381 ? 24.180 -13.469 -9.339 1.00 71.38 381 LEU A N 1
ATOM 3073 C CA . LEU A 1 381 ? 23.424 -13.459 -10.586 1.00 71.38 381 LEU A CA 1
ATOM 3074 C C . LEU A 1 381 ? 23.500 -12.109 -11.292 1.00 71.38 381 LEU A C 1
ATOM 3076 O O . LEU A 1 381 ? 23.653 -12.087 -12.511 1.00 71.38 381 LEU A O 1
ATOM 3080 N N . LEU A 1 382 ? 23.448 -11.004 -10.547 1.00 70.00 382 LEU A N 1
ATOM 3081 C CA . LEU A 1 382 ? 23.685 -9.663 -11.079 1.00 70.00 382 LEU A CA 1
ATOM 3082 C C . LEU A 1 382 ? 25.081 -9.568 -11.688 1.00 70.00 382 LEU A C 1
ATOM 3084 O O . LEU A 1 382 ? 25.193 -9.184 -12.848 1.00 70.00 382 LEU A O 1
ATOM 3088 N N . ALA A 1 383 ? 26.107 -10.041 -10.976 1.00 77.75 383 ALA A N 1
ATOM 3089 C CA . ALA A 1 383 ? 27.469 -10.110 -11.495 1.00 77.75 383 ALA A CA 1
ATOM 3090 C C . ALA A 1 383 ? 27.538 -10.932 -12.793 1.00 77.75 383 ALA A C 1
ATOM 3092 O O . ALA A 1 383 ? 28.100 -10.471 -13.781 1.00 77.75 383 ALA A O 1
ATOM 3093 N N . ARG A 1 384 ? 26.886 -12.104 -12.856 1.00 75.56 384 ARG A N 1
ATOM 3094 C CA . ARG A 1 384 ? 26.809 -12.903 -14.096 1.00 75.56 384 ARG A CA 1
ATOM 3095 C C . ARG A 1 384 ? 26.088 -12.177 -15.229 1.00 75.56 384 ARG A C 1
ATOM 3097 O O . ARG A 1 384 ? 26.479 -12.326 -16.383 1.00 75.56 384 ARG A O 1
ATOM 3104 N N . PHE A 1 385 ? 25.027 -11.425 -14.944 1.00 69.69 385 PHE A N 1
ATOM 3105 C CA . PHE A 1 385 ? 24.324 -10.646 -15.966 1.00 69.69 385 PHE A CA 1
ATOM 3106 C C . PHE A 1 385 ? 25.162 -9.470 -16.462 1.00 69.69 385 PHE A C 1
ATOM 3108 O O . PHE A 1 385 ? 25.183 -9.209 -17.664 1.00 69.69 385 PHE A O 1
ATOM 3115 N N . GLU A 1 386 ? 25.869 -8.781 -15.570 1.00 72.75 386 GLU A N 1
ATOM 3116 C CA . GLU A 1 386 ? 26.816 -7.726 -15.926 1.00 72.75 386 GLU A CA 1
ATOM 3117 C C . GLU A 1 386 ? 27.982 -8.284 -16.738 1.00 72.75 386 GLU A C 1
ATOM 3119 O O . GLU A 1 386 ? 28.307 -7.720 -17.778 1.00 72.75 386 GLU A O 1
ATOM 3124 N N . GLU A 1 387 ? 28.537 -9.434 -16.351 1.00 75.25 387 GLU A N 1
ATOM 3125 C CA . GLU A 1 387 ? 29.548 -10.166 -17.117 1.00 75.25 387 GLU A CA 1
ATOM 3126 C C . GLU A 1 387 ? 29.026 -10.566 -18.496 1.00 75.25 387 GLU A C 1
ATOM 3128 O O . GLU A 1 387 ? 29.714 -10.354 -19.487 1.00 75.25 387 GLU A O 1
ATOM 3133 N N . GLN A 1 388 ? 27.806 -11.099 -18.600 1.00 70.88 388 GLN A N 1
ATOM 3134 C CA . GLN A 1 388 ? 27.195 -11.437 -19.887 1.00 70.88 388 GLN A CA 1
ATOM 3135 C C . GLN A 1 388 ? 26.964 -10.199 -20.748 1.00 70.88 388 GLN A C 1
ATOM 3137 O O . GLN A 1 388 ? 27.233 -10.232 -21.946 1.00 70.88 388 GLN A O 1
ATOM 3142 N N . ARG A 1 389 ? 26.501 -9.092 -20.162 1.00 71.56 389 ARG A N 1
ATOM 3143 C CA . ARG A 1 389 ? 26.293 -7.825 -20.871 1.00 71.56 389 ARG A CA 1
ATOM 3144 C C . ARG A 1 389 ? 27.621 -7.225 -21.319 1.00 71.56 389 ARG A C 1
ATOM 3146 O O . ARG A 1 389 ? 27.718 -6.766 -22.453 1.00 71.56 389 ARG A O 1
ATOM 3153 N N . ALA A 1 390 ? 28.643 -7.268 -20.471 1.00 73.38 390 ALA A N 1
ATOM 3154 C CA . ALA A 1 390 ? 29.996 -6.838 -20.785 1.00 73.38 390 ALA A CA 1
ATOM 3155 C C . ALA A 1 390 ? 30.625 -7.742 -21.849 1.00 73.38 390 ALA A C 1
ATOM 3157 O O . ALA A 1 390 ? 31.232 -7.229 -22.778 1.00 73.38 390 ALA A O 1
ATOM 3158 N N . ALA A 1 391 ? 30.424 -9.059 -21.785 1.00 75.19 391 ALA A N 1
ATOM 3159 C CA . ALA A 1 391 ? 30.867 -10.013 -22.797 1.00 75.19 391 ALA A CA 1
ATOM 3160 C C . ALA A 1 391 ? 30.134 -9.796 -24.122 1.00 75.19 391 ALA A C 1
ATOM 3162 O O . ALA A 1 391 ? 30.761 -9.829 -25.172 1.00 75.19 391 ALA A O 1
ATOM 3163 N N . GLN A 1 392 ? 28.835 -9.498 -24.096 1.00 69.00 392 GLN A N 1
ATOM 3164 C CA . GLN A 1 392 ? 28.056 -9.161 -25.285 1.00 69.00 392 GLN A CA 1
ATOM 3165 C C . GLN A 1 392 ? 28.514 -7.821 -25.873 1.00 69.00 392 GLN A C 1
ATOM 3167 O O . GLN A 1 392 ? 28.692 -7.709 -27.083 1.00 69.00 392 GLN A O 1
ATOM 3172 N N . GLN A 1 393 ? 28.793 -6.819 -25.037 1.00 71.56 393 GLN A N 1
ATOM 3173 C CA . GLN A 1 393 ? 29.390 -5.551 -25.457 1.00 71.56 393 GLN A CA 1
ATOM 3174 C C . GLN A 1 393 ? 30.806 -5.733 -25.998 1.00 71.56 393 GLN A C 1
ATOM 3176 O O . GLN A 1 393 ? 31.117 -5.165 -27.035 1.00 71.56 393 GLN A O 1
ATOM 3181 N N . GLN A 1 394 ? 31.644 -6.550 -25.366 1.00 71.62 394 GLN A N 1
ATOM 3182 C CA . GLN A 1 394 ? 32.983 -6.887 -25.838 1.00 71.62 394 GLN A CA 1
ATOM 3183 C C . GLN A 1 394 ? 32.928 -7.713 -27.112 1.00 71.62 394 GLN A C 1
ATOM 3185 O O . GLN A 1 394 ? 33.756 -7.511 -27.982 1.00 71.62 394 GLN A O 1
ATOM 3190 N N . GLN A 1 395 ? 31.953 -8.601 -27.280 1.00 69.44 395 GLN A N 1
ATOM 3191 C CA . GLN A 1 395 ? 31.741 -9.342 -28.516 1.00 69.44 395 GLN A CA 1
ATOM 3192 C C . GLN A 1 395 ? 31.260 -8.403 -29.622 1.00 69.44 395 GLN A C 1
ATOM 3194 O O . GLN A 1 395 ? 31.737 -8.509 -30.746 1.00 69.44 395 GLN A O 1
ATOM 3199 N N . MET A 1 396 ? 30.397 -7.430 -29.316 1.00 65.44 396 MET A N 1
ATOM 3200 C CA . MET A 1 396 ? 30.045 -6.353 -30.244 1.00 65.44 396 MET A CA 1
ATOM 3201 C C . MET A 1 396 ? 31.258 -5.475 -30.570 1.00 65.44 396 MET A C 1
ATOM 3203 O O . MET A 1 396 ? 31.486 -5.174 -31.734 1.00 65.44 396 MET A O 1
ATOM 3207 N N . GLN A 1 397 ? 32.083 -5.111 -29.590 1.00 69.81 397 GLN A N 1
ATOM 3208 C CA . GLN A 1 397 ? 33.287 -4.299 -29.779 1.00 69.81 397 GLN A CA 1
ATOM 3209 C C . GLN A 1 397 ? 34.390 -5.063 -30.512 1.00 69.81 397 GLN A C 1
ATOM 3211 O O . GLN A 1 397 ? 35.043 -4.490 -31.369 1.00 69.81 397 GLN A O 1
ATOM 3216 N N . ALA A 1 398 ? 34.583 -6.349 -30.235 1.00 66.50 398 ALA A N 1
ATOM 3217 C CA . ALA A 1 398 ? 35.532 -7.229 -30.903 1.00 66.50 398 ALA A CA 1
ATOM 3218 C C . ALA A 1 398 ? 35.034 -7.607 -32.293 1.00 66.50 398 ALA A C 1
ATOM 3220 O O . ALA A 1 398 ? 35.851 -7.713 -33.197 1.00 66.50 398 ALA A O 1
ATOM 3221 N N . SER A 1 399 ? 33.721 -7.733 -32.503 1.00 63.25 399 SER A N 1
ATOM 3222 C CA . SER A 1 399 ? 33.106 -7.796 -33.830 1.00 63.25 399 SER A CA 1
ATOM 3223 C C . SER A 1 399 ? 33.374 -6.496 -34.584 1.00 63.25 399 SER A C 1
ATOM 3225 O O . SER A 1 399 ? 33.917 -6.538 -35.681 1.00 63.25 399 SER A O 1
ATOM 3227 N N . ASN A 1 400 ? 33.147 -5.334 -33.967 1.00 62.47 400 ASN A N 1
ATOM 3228 C CA . ASN A 1 400 ? 33.424 -4.020 -34.553 1.00 62.47 400 ASN A CA 1
ATOM 3229 C C . ASN A 1 400 ? 34.919 -3.803 -34.836 1.00 62.47 400 ASN A C 1
ATOM 3231 O O . ASN A 1 400 ? 35.268 -3.311 -35.903 1.00 62.47 400 ASN A O 1
ATOM 3235 N N . ALA A 1 401 ? 35.814 -4.236 -33.948 1.00 62.12 401 ALA A N 1
ATOM 3236 C CA . ALA A 1 401 ? 37.264 -4.146 -34.104 1.00 62.12 401 ALA A CA 1
ATOM 3237 C C . ALA A 1 401 ? 37.792 -5.184 -35.105 1.00 62.12 401 ALA A C 1
ATOM 3239 O O . ALA A 1 401 ? 38.715 -4.896 -35.860 1.00 62.12 401 ALA A O 1
ATOM 3240 N N . SER A 1 402 ? 37.190 -6.374 -35.174 1.00 58.94 402 SER A N 1
ATOM 3241 C CA . SER A 1 402 ? 37.441 -7.370 -36.226 1.00 58.94 402 SER A CA 1
ATOM 3242 C C . SER A 1 402 ? 36.942 -6.873 -37.575 1.00 58.94 402 SER A C 1
ATOM 3244 O O . SER A 1 402 ? 37.627 -7.071 -38.569 1.00 58.94 402 SER A O 1
ATOM 3246 N N . LEU A 1 403 ? 35.815 -6.160 -37.620 1.00 55.25 403 LEU A N 1
ATOM 3247 C CA . LEU A 1 403 ? 35.310 -5.450 -38.796 1.00 55.25 403 LEU A CA 1
ATOM 3248 C C . LEU A 1 403 ? 36.238 -4.293 -39.183 1.00 55.25 403 LEU A C 1
ATOM 3250 O O . LEU A 1 403 ? 36.467 -4.066 -40.369 1.00 55.25 403 LEU A O 1
ATOM 3254 N N . GLU A 1 404 ? 36.824 -3.586 -38.218 1.00 53.25 404 GLU A N 1
ATOM 3255 C CA . GLU A 1 404 ? 37.774 -2.493 -38.439 1.00 53.25 404 GLU A CA 1
ATOM 3256 C C . GLU A 1 404 ? 39.159 -3.000 -38.889 1.00 53.25 404 GLU A C 1
ATOM 3258 O O . GLU A 1 404 ? 39.783 -2.451 -39.800 1.00 53.25 404 GLU A O 1
ATOM 3263 N N . LYS A 1 405 ? 39.621 -4.116 -38.323 1.00 54.44 405 LYS A N 1
ATOM 3264 C CA . LYS A 1 405 ? 40.857 -4.808 -38.703 1.00 54.44 405 LYS A CA 1
ATOM 3265 C C . LYS A 1 405 ? 40.688 -5.546 -40.029 1.00 54.44 405 LYS A C 1
ATOM 3267 O O . LYS A 1 405 ? 41.575 -5.466 -40.869 1.00 54.44 405 LYS A O 1
ATOM 3272 N N . ALA A 1 406 ? 39.532 -6.150 -40.296 1.00 47.75 406 ALA A N 1
ATOM 3273 C CA . ALA A 1 406 ? 39.161 -6.636 -41.621 1.00 47.75 406 ALA A CA 1
ATOM 3274 C C . ALA A 1 406 ? 39.043 -5.475 -42.618 1.00 47.75 406 ALA A C 1
ATOM 3276 O O . ALA A 1 406 ? 39.474 -5.626 -43.755 1.00 47.75 406 ALA A O 1
ATOM 3277 N N . ARG A 1 407 ? 38.565 -4.286 -42.219 1.00 45.72 407 ARG A N 1
ATOM 3278 C CA . ARG A 1 407 ? 38.615 -3.053 -43.034 1.00 45.72 407 ARG A CA 1
ATOM 3279 C C . ARG A 1 407 ? 40.049 -2.602 -43.345 1.00 45.72 407 ARG A C 1
ATOM 3281 O O . ARG A 1 407 ? 40.263 -2.106 -44.445 1.00 45.72 407 ARG A O 1
ATOM 3288 N N . LYS A 1 408 ? 41.013 -2.802 -42.434 1.00 45.88 408 LYS A N 1
ATOM 3289 C CA . LYS A 1 408 ? 42.445 -2.491 -42.638 1.00 45.88 408 LYS A CA 1
ATOM 3290 C C . LYS A 1 408 ? 43.222 -3.578 -43.407 1.00 45.88 408 LYS A C 1
ATOM 3292 O O . LYS A 1 408 ? 44.135 -3.234 -44.147 1.00 45.88 408 LYS A O 1
ATOM 3297 N N . ILE A 1 409 ? 42.868 -4.862 -43.264 1.00 46.75 409 ILE A N 1
ATOM 3298 C CA . ILE A 1 409 ? 43.569 -6.017 -43.874 1.00 46.75 409 ILE A CA 1
ATOM 3299 C C . ILE A 1 409 ? 42.965 -6.426 -45.229 1.00 46.75 409 ILE A C 1
ATOM 3301 O O . ILE A 1 409 ? 43.687 -6.929 -46.088 1.00 46.75 409 ILE A O 1
ATOM 3305 N N . SER A 1 410 ? 41.674 -6.174 -45.485 1.00 40.34 410 SER A N 1
ATOM 3306 C CA . SER A 1 410 ? 41.052 -6.424 -46.799 1.00 40.34 410 SER A CA 1
ATOM 3307 C C . SER A 1 410 ? 41.430 -5.349 -47.825 1.00 40.34 410 SER A C 1
ATOM 3309 O O . SER A 1 410 ? 40.602 -4.593 -48.335 1.00 40.34 410 SER A O 1
ATOM 3311 N N . GLY A 1 411 ? 42.712 -5.344 -48.187 1.00 42.41 411 GLY A N 1
ATOM 3312 C CA . GLY A 1 411 ? 43.229 -4.847 -49.455 1.00 42.41 411 GLY A CA 1
ATOM 3313 C C . GLY A 1 411 ? 42.775 -5.710 -50.640 1.00 42.41 411 GLY A C 1
ATOM 3314 O O . GLY A 1 411 ? 43.596 -6.148 -51.435 1.00 42.41 411 GLY A O 1
ATOM 3315 N N . THR A 1 412 ? 41.470 -5.942 -50.799 1.00 38.38 412 THR A N 1
ATOM 3316 C CA . THR A 1 412 ? 40.870 -6.476 -52.036 1.00 38.38 412 THR A CA 1
ATOM 3317 C C . THR A 1 412 ? 40.129 -5.358 -52.762 1.00 38.38 412 THR A C 1
ATOM 3319 O O . THR A 1 412 ? 38.905 -5.236 -52.822 1.00 38.38 412 THR A O 1
ATOM 3322 N N . THR A 1 413 ? 40.976 -4.512 -53.337 1.00 45.22 413 THR A N 1
ATOM 3323 C CA . THR A 1 413 ? 40.752 -3.248 -54.043 1.00 45.22 413 THR A CA 1
ATOM 3324 C C . THR A 1 413 ? 40.048 -3.380 -55.407 1.00 45.22 413 THR A C 1
ATOM 3326 O O . THR A 1 413 ? 39.995 -2.405 -56.150 1.00 45.22 413 THR A O 1
ATOM 3329 N N . GLN A 1 414 ? 39.440 -4.519 -55.765 1.00 43.31 414 GLN A N 1
ATOM 3330 C CA . GLN A 1 414 ? 38.765 -4.663 -57.072 1.00 43.31 414 GLN A CA 1
ATOM 3331 C C . GLN A 1 414 ? 37.248 -4.876 -57.005 1.00 43.31 414 GLN A C 1
ATOM 3333 O O . GLN A 1 414 ? 36.541 -4.262 -57.799 1.00 43.31 414 GLN A O 1
ATOM 3338 N N . HIS A 1 415 ? 36.707 -5.613 -56.028 1.00 36.94 415 HIS A N 1
ATOM 3339 C CA . HIS A 1 415 ? 35.248 -5.811 -55.957 1.00 36.94 415 HIS A CA 1
ATOM 3340 C C . HIS A 1 415 ? 34.521 -4.640 -55.267 1.00 36.94 415 HIS A C 1
ATOM 3342 O O . HIS A 1 415 ? 33.473 -4.187 -55.725 1.00 36.94 415 HIS A O 1
ATOM 3348 N N . ARG A 1 416 ? 35.141 -4.030 -54.241 1.00 41.78 416 ARG A N 1
ATOM 3349 C CA . ARG A 1 416 ? 34.614 -2.809 -53.597 1.00 41.78 416 ARG A CA 1
ATOM 3350 C C . ARG A 1 416 ? 34.682 -1.570 -54.488 1.00 41.78 416 ARG A C 1
ATOM 3352 O O . ARG A 1 416 ? 33.839 -0.697 -54.327 1.00 41.78 416 ARG A O 1
ATOM 3359 N N . LYS A 1 417 ? 35.624 -1.478 -55.438 1.00 41.06 417 LYS A N 1
ATOM 3360 C CA . LYS A 1 417 ? 35.650 -0.367 -56.411 1.00 41.06 417 LYS A CA 1
ATOM 3361 C C . LYS A 1 417 ? 34.482 -0.422 -57.397 1.00 41.06 417 LYS A C 1
ATOM 3363 O O . LYS A 1 417 ? 34.135 0.627 -57.922 1.00 41.06 417 LYS A O 1
ATOM 3368 N N . LYS A 1 418 ? 33.865 -1.590 -57.603 1.00 39.88 418 LYS A N 1
ATOM 3369 C CA . LYS A 1 418 ? 32.695 -1.739 -58.475 1.00 39.88 418 LYS A CA 1
ATOM 3370 C C . LYS A 1 418 ? 31.403 -1.341 -57.748 1.00 39.88 418 LYS A C 1
ATOM 3372 O O . LYS A 1 418 ? 30.693 -0.464 -58.215 1.00 39.88 418 LYS A O 1
ATOM 3377 N N . ILE A 1 419 ? 31.200 -1.812 -56.513 1.00 42.12 419 ILE A N 1
ATOM 3378 C CA . ILE A 1 419 ? 29.996 -1.467 -55.724 1.00 42.12 419 ILE A CA 1
ATOM 3379 C C . ILE A 1 419 ? 30.044 -0.028 -55.153 1.00 42.12 419 ILE A C 1
ATOM 3381 O O . ILE A 1 419 ? 29.015 0.647 -55.107 1.00 42.12 419 ILE A O 1
ATOM 3385 N N . LYS A 1 420 ? 31.225 0.517 -54.794 1.00 42.22 420 LYS A N 1
ATOM 3386 C CA . LYS A 1 420 ? 31.356 1.937 -54.381 1.00 42.22 420 LYS A CA 1
ATOM 3387 C C . LYS A 1 420 ? 31.287 2.945 -55.533 1.00 42.22 420 LYS A C 1
ATOM 3389 O O . LYS A 1 420 ? 31.048 4.109 -55.245 1.00 42.22 420 LYS A O 1
ATOM 3394 N N . ARG A 1 421 ? 31.523 2.554 -56.794 1.00 41.81 421 ARG A N 1
ATOM 3395 C CA . ARG A 1 421 ? 31.420 3.482 -57.941 1.00 41.81 421 ARG A CA 1
ATOM 3396 C C . ARG A 1 421 ? 30.074 3.425 -58.659 1.00 41.81 421 ARG A C 1
ATOM 3398 O O . ARG A 1 421 ? 29.737 4.397 -59.318 1.00 41.81 421 ARG A O 1
ATOM 3405 N N . GLU A 1 422 ? 29.303 2.347 -58.511 1.00 44.22 422 GLU A N 1
ATOM 3406 C CA . GLU A 1 422 ? 28.039 2.185 -59.251 1.00 44.22 422 GLU A CA 1
ATOM 3407 C C . GLU A 1 422 ? 26.770 2.309 -58.383 1.00 44.22 422 GLU A C 1
ATOM 3409 O O . GLU A 1 422 ? 25.675 2.425 -58.934 1.00 44.22 422 GLU A O 1
ATOM 3414 N N . THR A 1 423 ? 26.867 2.348 -57.043 1.00 46.75 423 THR A N 1
ATOM 3415 C CA . THR A 1 423 ? 25.655 2.263 -56.190 1.00 46.75 423 THR A CA 1
ATOM 3416 C C . THR A 1 423 ? 25.536 3.220 -55.007 1.00 46.75 423 THR A C 1
ATOM 3418 O O . THR A 1 423 ? 24.445 3.313 -54.449 1.00 46.75 423 THR A O 1
ATOM 3421 N N . VAL A 1 424 ? 26.578 3.977 -54.655 1.00 49.66 424 VAL A N 1
ATOM 3422 C CA . VAL A 1 424 ? 26.487 5.038 -53.636 1.00 49.66 424 VAL A CA 1
ATOM 3423 C C . VAL A 1 424 ? 26.708 6.374 -54.342 1.00 49.66 424 VAL A C 1
ATOM 3425 O O . VAL A 1 424 ? 27.858 6.700 -54.634 1.00 49.66 424 VAL A O 1
ATOM 3428 N N . PRO A 1 425 ? 25.644 7.115 -54.702 1.00 52.03 425 PRO A N 1
ATOM 3429 C CA . PRO A 1 425 ? 25.801 8.479 -55.188 1.00 52.03 425 PRO A CA 1
ATOM 3430 C C . PRO A 1 425 ? 26.633 9.305 -54.199 1.00 52.03 425 PRO A C 1
ATOM 3432 O O . PRO A 1 425 ? 26.610 9.069 -52.993 1.00 52.03 425 PRO A O 1
ATOM 3435 N N . ASP A 1 426 ? 27.421 10.241 -54.714 1.00 58.41 426 ASP A N 1
ATOM 3436 C CA . ASP A 1 426 ? 28.330 11.073 -53.924 1.00 58.41 426 ASP A CA 1
ATOM 3437 C C . ASP A 1 426 ? 27.550 12.137 -53.126 1.00 58.41 426 ASP A C 1
ATOM 3439 O O . ASP A 1 426 ? 27.608 13.325 -53.419 1.00 58.41 426 ASP A O 1
ATOM 3443 N N . PHE A 1 427 ? 26.736 11.716 -52.151 1.00 60.41 427 PHE A N 1
ATOM 3444 C CA . PHE A 1 427 ? 25.932 12.634 -51.329 1.00 60.41 427 PHE A CA 1
ATOM 3445 C C . PHE A 1 427 ? 26.767 13.368 -50.271 1.00 60.41 427 PHE A C 1
ATOM 3447 O O . PHE A 1 427 ? 26.292 14.332 -49.686 1.00 60.41 427 PHE A O 1
ATOM 3454 N N . ARG A 1 428 ? 28.000 12.913 -50.005 1.00 54.38 428 ARG A N 1
ATOM 3455 C CA . ARG A 1 428 ? 28.864 13.406 -48.912 1.00 54.38 428 ARG A CA 1
ATOM 3456 C C . ARG A 1 428 ? 29.575 14.720 -49.227 1.00 54.38 428 ARG A C 1
ATOM 3458 O O . ARG A 1 428 ? 30.290 15.240 -48.385 1.00 54.38 428 ARG A O 1
ATOM 3465 N N . THR A 1 429 ? 29.435 15.224 -50.448 1.00 54.53 429 THR A N 1
ATOM 3466 C CA . THR A 1 429 ? 30.025 16.497 -50.883 1.00 54.53 429 THR A CA 1
ATOM 3467 C C . THR A 1 429 ? 29.035 17.656 -50.816 1.00 54.53 429 THR A C 1
ATOM 3469 O O . THR A 1 429 ? 29.418 18.794 -51.079 1.00 54.53 429 THR A O 1
ATOM 3472 N N . LYS A 1 430 ? 27.768 17.385 -50.470 1.00 64.44 430 LYS A N 1
ATOM 3473 C CA . LYS A 1 430 ? 26.717 18.393 -50.330 1.00 64.44 430 LYS A CA 1
ATOM 3474 C C . LYS A 1 430 ? 26.295 18.519 -48.871 1.00 64.44 430 LYS A C 1
ATOM 3476 O O . LYS A 1 430 ? 25.909 17.533 -48.246 1.00 64.44 430 LYS A O 1
ATOM 3481 N N . ASP A 1 431 ? 26.250 19.758 -48.391 1.00 73.19 431 ASP A N 1
ATOM 3482 C CA . ASP A 1 431 ? 25.790 20.094 -47.038 1.00 73.19 431 ASP A CA 1
ATOM 3483 C C . ASP A 1 431 ? 24.288 19.829 -46.817 1.00 73.19 431 ASP A C 1
ATOM 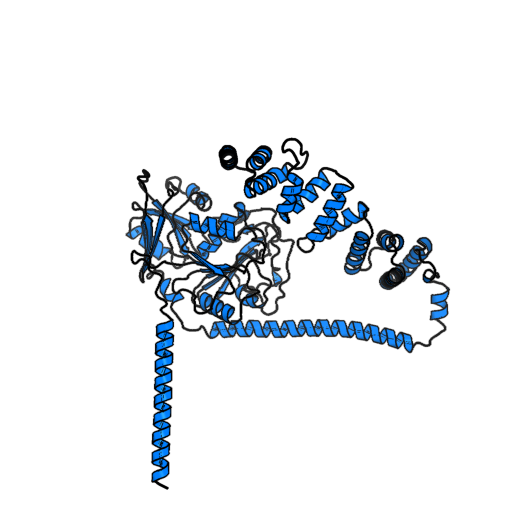3485 O O . ASP A 1 431 ? 23.808 19.832 -45.685 1.00 73.19 431 ASP A O 1
ATOM 3489 N N . THR A 1 432 ? 23.532 19.587 -47.893 1.00 79.88 432 THR A N 1
ATOM 3490 C CA . THR A 1 432 ? 22.088 19.325 -47.864 1.00 79.88 432 THR A CA 1
ATOM 3491 C C . THR A 1 432 ? 21.743 17.976 -48.487 1.00 79.88 432 THR A C 1
ATOM 3493 O O . THR A 1 432 ? 22.332 17.563 -49.492 1.00 79.88 432 THR A O 1
ATOM 3496 N N . VAL A 1 433 ? 20.760 17.296 -47.893 1.00 82.81 433 VAL A N 1
ATOM 3497 C CA . VAL A 1 433 ? 20.245 16.011 -48.373 1.00 82.81 433 VAL A CA 1
ATOM 3498 C C . VAL A 1 433 ? 19.703 16.143 -49.798 1.00 82.81 433 VAL A C 1
ATOM 3500 O O . VAL A 1 433 ? 18.765 16.889 -50.066 1.00 82.81 433 VAL A O 1
ATOM 3503 N N . ASP A 1 434 ? 20.230 15.319 -50.704 1.00 84.38 434 ASP A N 1
ATOM 3504 C CA . ASP A 1 434 ? 19.616 15.047 -52.004 1.00 84.38 434 ASP A CA 1
ATOM 3505 C C . ASP A 1 434 ? 18.568 13.934 -51.843 1.00 84.38 434 ASP A C 1
ATOM 3507 O O . ASP A 1 434 ? 18.894 12.740 -51.857 1.00 84.38 434 ASP A O 1
ATOM 3511 N N . SER A 1 435 ? 17.308 14.324 -51.628 1.00 81.75 435 SER A N 1
ATOM 3512 C CA . SER A 1 435 ? 16.225 13.397 -51.279 1.00 81.75 435 SER A CA 1
ATOM 3513 C C . SER A 1 435 ? 16.055 12.271 -52.303 1.00 81.75 435 SER A C 1
ATOM 3515 O O . SER A 1 435 ? 15.851 11.121 -51.923 1.00 81.75 435 SER A O 1
ATOM 3517 N N . THR A 1 436 ? 16.201 12.560 -53.598 1.00 80.75 436 THR A N 1
ATOM 3518 C CA . THR A 1 436 ? 16.073 11.561 -54.671 1.00 80.75 436 THR A CA 1
ATOM 3519 C C . THR A 1 436 ? 17.208 10.545 -54.618 1.00 80.75 436 THR A C 1
ATOM 3521 O O . THR A 1 436 ? 16.984 9.338 -54.732 1.00 80.75 436 THR A O 1
ATOM 3524 N N . ALA A 1 437 ? 18.440 11.015 -54.422 1.00 81.62 437 ALA A N 1
ATOM 3525 C CA . ALA A 1 437 ? 19.602 10.144 -54.343 1.00 81.62 437 ALA A CA 1
ATOM 3526 C C . ALA A 1 437 ? 19.545 9.241 -53.098 1.00 81.62 437 ALA A C 1
ATOM 3528 O O . ALA A 1 437 ? 19.792 8.035 -53.202 1.00 81.62 437 ALA A O 1
ATOM 3529 N N . TRP A 1 438 ? 19.151 9.794 -51.948 1.00 83.69 438 TRP A N 1
ATOM 3530 C CA . TRP A 1 438 ? 19.000 9.036 -50.708 1.00 83.69 438 TRP A CA 1
ATOM 3531 C C . TRP A 1 438 ? 17.841 8.036 -50.752 1.00 83.69 438 TRP A C 1
ATOM 3533 O O . TRP A 1 438 ? 18.019 6.897 -50.325 1.00 83.69 438 TRP A O 1
ATOM 3543 N N . LEU A 1 439 ? 16.686 8.397 -51.321 1.00 85.50 439 LEU A N 1
ATOM 3544 C CA . LEU A 1 439 ? 15.562 7.466 -51.486 1.00 85.50 439 LEU A CA 1
ATOM 3545 C C . LEU A 1 439 ? 15.919 6.291 -52.401 1.00 85.50 439 LEU A C 1
ATOM 3547 O O . LEU A 1 439 ? 15.601 5.150 -52.072 1.00 85.50 439 LEU A O 1
ATOM 3551 N N . ASN A 1 440 ? 16.623 6.549 -53.507 1.00 81.12 440 ASN A N 1
ATOM 3552 C CA . ASN A 1 440 ? 17.100 5.501 -54.412 1.00 81.12 440 ASN A CA 1
ATOM 3553 C C . ASN A 1 440 ? 18.148 4.595 -53.755 1.00 81.12 440 ASN A C 1
ATOM 3555 O O . ASN A 1 440 ? 18.165 3.387 -53.994 1.00 81.12 440 ASN A O 1
ATOM 3559 N N . TYR A 1 441 ? 19.021 5.164 -52.924 1.00 82.38 441 TYR A N 1
ATOM 3560 C CA . TYR A 1 441 ? 19.978 4.394 -52.137 1.00 82.38 441 TYR A CA 1
ATOM 3561 C C . TYR A 1 441 ? 19.261 3.482 -51.140 1.00 82.38 441 TYR A C 1
ATOM 3563 O O . TYR A 1 441 ? 19.482 2.273 -51.154 1.00 82.38 441 TYR A O 1
ATOM 3571 N N . TYR A 1 442 ? 18.335 4.023 -50.348 1.00 84.56 442 TYR A N 1
ATOM 3572 C CA . TYR A 1 442 ? 17.547 3.235 -49.402 1.00 84.56 442 TYR A CA 1
ATOM 3573 C C . TYR A 1 442 ? 16.710 2.148 -50.087 1.00 84.56 442 TYR A C 1
ATOM 3575 O O . TYR A 1 442 ? 16.678 1.029 -49.583 1.00 84.56 442 TYR A O 1
ATOM 3583 N N . ALA A 1 443 ? 16.113 2.421 -51.254 1.00 81.00 443 ALA A N 1
ATOM 3584 C CA . ALA A 1 443 ? 15.381 1.422 -52.036 1.00 81.00 443 ALA A CA 1
ATOM 3585 C C . ALA A 1 443 ? 16.257 0.203 -52.365 1.00 81.00 443 ALA A C 1
ATOM 3587 O O . ALA A 1 443 ? 15.858 -0.940 -52.136 1.00 81.00 443 ALA A O 1
ATOM 3588 N N . LYS A 1 444 ? 17.478 0.450 -52.858 1.00 78.12 444 LYS A N 1
ATOM 3589 C CA . LYS A 1 444 ? 18.439 -0.602 -53.221 1.00 78.12 444 LYS A CA 1
ATOM 3590 C C . LYS A 1 444 ? 18.929 -1.374 -52.000 1.00 78.12 444 LYS A C 1
ATOM 3592 O O . LYS A 1 444 ? 18.978 -2.600 -52.032 1.00 78.12 444 LYS A O 1
ATOM 3597 N N . MET A 1 445 ? 19.253 -0.671 -50.917 1.00 77.06 445 MET A N 1
ATOM 3598 C CA . MET A 1 445 ? 19.718 -1.300 -49.677 1.00 77.06 445 MET A CA 1
ATOM 3599 C C . MET A 1 445 ? 18.618 -2.143 -49.026 1.00 77.06 445 MET A C 1
ATOM 3601 O O . MET A 1 445 ? 18.893 -3.231 -48.530 1.00 77.06 445 MET A O 1
ATOM 3605 N N . ASN A 1 446 ? 17.365 -1.683 -49.074 1.00 76.69 446 ASN A N 1
ATOM 3606 C CA . ASN A 1 446 ? 16.222 -2.436 -48.570 1.00 76.69 446 ASN A CA 1
ATOM 3607 C C . ASN A 1 446 ? 15.978 -3.716 -49.389 1.00 76.69 446 ASN A C 1
ATOM 3609 O O . ASN A 1 446 ? 15.793 -4.780 -48.808 1.00 76.69 446 ASN A O 1
ATOM 3613 N N . GLN A 1 447 ? 16.058 -3.645 -50.724 1.00 70.94 447 GLN A N 1
ATOM 3614 C CA . GLN A 1 447 ? 15.967 -4.826 -51.601 1.00 70.94 447 GLN A CA 1
ATOM 3615 C C . GLN A 1 447 ? 17.097 -5.838 -51.361 1.00 70.94 447 GLN A C 1
ATOM 3617 O O . GLN A 1 447 ? 16.882 -7.039 -51.495 1.00 70.94 447 GLN A O 1
ATOM 3622 N N . ALA A 1 448 ? 18.284 -5.364 -50.981 1.00 71.50 448 ALA A N 1
ATOM 3623 C CA . ALA A 1 448 ? 19.428 -6.205 -50.636 1.00 71.50 448 ALA A CA 1
ATOM 3624 C C . ALA A 1 448 ? 19.381 -6.769 -49.199 1.00 71.50 448 ALA A C 1
ATOM 3626 O O . ALA A 1 448 ? 20.292 -7.490 -48.803 1.00 71.50 448 ALA A O 1
ATOM 3627 N N . GLY A 1 449 ? 18.356 -6.439 -48.400 1.00 73.12 449 GLY A N 1
ATOM 3628 C CA . GLY A 1 449 ? 18.275 -6.831 -46.987 1.00 73.12 449 GLY A CA 1
ATOM 3629 C C . GLY A 1 449 ? 19.243 -6.077 -46.062 1.00 73.12 449 GLY A C 1
ATOM 3630 O O . GLY A 1 449 ? 19.401 -6.440 -44.901 1.00 73.12 449 GLY A O 1
ATOM 3631 N N . GLU A 1 450 ? 19.874 -4.999 -46.535 1.00 78.94 450 GLU A N 1
ATOM 3632 C CA . GLU A 1 450 ? 20.889 -4.217 -45.815 1.00 78.94 450 GLU A CA 1
ATOM 3633 C C . GLU A 1 450 ? 20.324 -2.915 -45.209 1.00 78.94 450 GLU A C 1
ATOM 3635 O O . GLU A 1 450 ? 21.002 -1.887 -45.115 1.00 78.94 450 GLU A O 1
ATOM 3640 N N . LYS A 1 451 ? 19.063 -2.939 -44.766 1.00 78.19 451 LYS A N 1
ATOM 3641 C CA . LYS A 1 451 ? 18.363 -1.774 -44.194 1.00 78.19 451 LYS A CA 1
ATOM 3642 C C . LYS A 1 451 ? 19.132 -1.121 -43.032 1.00 78.19 451 LYS A C 1
ATOM 3644 O O . LYS A 1 451 ? 19.223 0.106 -42.972 1.00 78.19 451 LYS A O 1
ATOM 3649 N N . ALA A 1 452 ? 19.750 -1.918 -42.159 1.00 75.50 452 ALA A N 1
ATOM 3650 C CA . ALA A 1 452 ? 20.566 -1.423 -41.046 1.00 75.50 452 ALA A CA 1
ATOM 3651 C C . ALA A 1 452 ? 21.781 -0.605 -41.518 1.00 75.50 452 ALA A C 1
ATOM 3653 O O . ALA A 1 452 ? 22.113 0.430 -40.939 1.00 75.50 452 ALA A O 1
ATOM 3654 N N . VAL A 1 453 ? 22.420 -1.030 -42.612 1.00 76.88 453 VAL A N 1
ATOM 3655 C CA . VAL A 1 453 ? 23.573 -0.334 -43.198 1.00 76.88 453 VAL A CA 1
ATOM 3656 C C . VAL A 1 453 ? 23.146 1.013 -43.775 1.00 76.88 453 VAL A C 1
ATOM 3658 O O . VAL A 1 453 ? 23.866 2.001 -43.618 1.00 76.88 453 VAL A O 1
ATOM 3661 N N . ALA A 1 454 ? 21.968 1.085 -44.400 1.00 80.00 454 ALA A N 1
ATOM 3662 C CA . ALA A 1 454 ? 21.418 2.338 -44.910 1.00 80.00 454 ALA A CA 1
ATOM 3663 C C . ALA A 1 454 ? 21.193 3.359 -43.782 1.00 80.00 454 ALA A C 1
ATOM 3665 O O . ALA A 1 454 ? 21.695 4.479 -43.872 1.00 80.00 454 ALA A O 1
ATOM 3666 N N . TRP A 1 455 ? 20.547 2.940 -42.687 1.00 83.31 455 TRP A N 1
ATOM 3667 C CA . TRP A 1 455 ? 20.301 3.787 -41.515 1.00 83.31 455 TRP A CA 1
ATOM 3668 C C . TRP A 1 455 ? 21.574 4.246 -40.810 1.00 83.31 455 TRP A C 1
ATOM 3670 O O . TRP A 1 455 ? 21.688 5.424 -40.472 1.00 83.31 455 TRP A O 1
ATOM 3680 N N . GLN A 1 456 ? 22.568 3.369 -40.662 1.00 82.19 456 GLN A N 1
ATOM 3681 C CA . GLN A 1 456 ? 23.858 3.768 -40.101 1.00 82.19 456 GLN A CA 1
ATOM 3682 C C . GLN A 1 456 ? 24.598 4.754 -41.015 1.00 82.19 456 GLN A C 1
ATOM 3684 O O . GLN A 1 456 ? 25.209 5.706 -40.537 1.00 82.19 456 GLN A O 1
ATOM 3689 N N . THR A 1 457 ? 24.527 4.553 -42.335 1.00 79.44 457 THR A N 1
ATOM 3690 C CA . THR A 1 457 ? 25.147 5.462 -43.313 1.00 79.44 457 THR A CA 1
ATOM 3691 C C . THR A 1 457 ? 24.518 6.849 -43.251 1.00 79.44 457 THR A C 1
ATOM 3693 O O . THR A 1 457 ? 25.231 7.847 -43.329 1.00 79.44 457 THR A O 1
ATOM 3696 N N . PHE A 1 458 ? 23.198 6.913 -43.090 1.00 85.44 458 PHE A N 1
ATOM 3697 C CA . PHE A 1 458 ? 22.482 8.168 -42.933 1.00 85.44 458 PHE A CA 1
ATOM 3698 C C . PHE A 1 458 ? 22.806 8.854 -41.603 1.00 85.44 458 PHE A C 1
ATOM 3700 O O . PHE A 1 458 ? 23.092 10.044 -41.602 1.00 85.44 458 PHE A O 1
ATOM 3707 N N . LYS A 1 459 ? 22.876 8.108 -40.491 1.00 87.19 459 LYS A N 1
ATOM 3708 C CA . LYS A 1 459 ? 23.295 8.648 -39.185 1.00 87.19 459 LYS A CA 1
ATOM 3709 C C . LYS A 1 459 ? 24.666 9.329 -39.263 1.00 87.19 459 LYS A C 1
ATOM 3711 O O . LYS A 1 459 ? 24.773 10.485 -38.880 1.00 87.19 459 LYS A O 1
ATOM 3716 N N . THR A 1 460 ? 25.664 8.671 -39.857 1.00 81.81 460 THR A N 1
ATOM 3717 C CA . THR A 1 460 ? 26.998 9.270 -40.052 1.00 81.81 460 THR A CA 1
ATOM 3718 C C . THR A 1 460 ? 26.962 10.513 -40.944 1.00 81.81 460 THR A C 1
ATOM 3720 O O . THR A 1 460 ? 27.636 11.490 -40.654 1.00 81.81 460 THR A O 1
ATOM 3723 N N . TYR A 1 461 ? 26.144 10.525 -42.000 1.00 84.06 461 TYR A N 1
ATOM 3724 C CA . TYR A 1 461 ? 25.980 11.729 -42.821 1.00 84.06 461 TYR A CA 1
ATOM 3725 C C . TYR A 1 461 ? 25.378 12.903 -42.027 1.00 84.06 461 TYR A C 1
ATOM 3727 O O . TYR A 1 461 ? 25.818 14.036 -42.185 1.00 84.06 461 TYR A O 1
ATOM 3735 N N . ILE A 1 462 ? 24.399 12.645 -41.156 1.00 85.00 462 ILE A N 1
ATOM 3736 C CA . ILE A 1 462 ? 23.797 13.677 -40.298 1.00 85.00 462 ILE A CA 1
ATOM 3737 C C . ILE A 1 462 ? 24.766 14.168 -39.217 1.00 85.00 462 ILE A C 1
ATOM 3739 O O . ILE A 1 462 ? 24.713 15.341 -38.862 1.00 85.00 462 ILE A O 1
ATOM 3743 N N . GLU A 1 463 ? 25.647 13.307 -38.705 1.00 83.88 463 GLU A N 1
ATOM 3744 C CA . GLU A 1 463 ? 26.718 13.708 -37.780 1.00 83.88 463 GLU A CA 1
ATOM 3745 C C . GLU A 1 463 ? 27.670 14.724 -38.434 1.00 83.88 463 GLU A C 1
ATOM 3747 O O . GLU A 1 463 ? 28.030 15.712 -37.796 1.00 83.88 463 GLU A O 1
ATOM 3752 N N . ASP A 1 464 ? 28.001 14.524 -39.713 1.00 79.50 464 ASP A N 1
ATOM 3753 C CA . ASP A 1 464 ? 28.844 15.441 -40.489 1.00 79.50 464 ASP A CA 1
ATOM 3754 C C . ASP A 1 464 ? 28.077 16.699 -40.964 1.00 79.50 464 ASP A C 1
ATOM 3756 O O . ASP A 1 464 ? 28.669 17.770 -41.109 1.00 79.50 464 ASP A O 1
ATOM 3760 N N . HIS A 1 465 ? 26.756 16.601 -41.174 1.00 82.75 465 HIS A N 1
ATOM 3761 C CA . HIS A 1 465 ? 25.907 17.677 -41.713 1.00 82.75 465 HIS A CA 1
ATOM 3762 C C . HIS A 1 465 ? 24.574 17.844 -40.938 1.00 82.75 465 HIS A C 1
ATOM 3764 O O . HIS A 1 465 ? 23.497 17.545 -41.478 1.00 82.75 465 HIS A O 1
ATOM 3770 N N . PRO A 1 466 ? 24.591 18.351 -39.688 1.00 87.06 466 PRO A N 1
ATOM 3771 C CA . PRO A 1 466 ? 23.437 18.350 -38.781 1.00 87.06 466 PRO A CA 1
ATOM 3772 C C . PRO A 1 466 ? 22.460 19.521 -39.014 1.00 87.06 466 PRO A C 1
ATOM 3774 O O . PRO A 1 466 ? 22.091 20.226 -38.074 1.00 87.06 466 PRO A O 1
ATOM 3777 N N . SER A 1 467 ? 22.028 19.760 -40.255 1.00 88.31 467 SER A N 1
ATOM 3778 C CA . SER A 1 467 ? 20.993 20.769 -40.534 1.00 88.31 467 SER A CA 1
ATOM 3779 C C . SER A 1 467 ? 19.592 20.262 -40.173 1.00 88.31 467 SER A C 1
ATOM 3781 O O . SER A 1 467 ? 19.324 19.055 -40.161 1.00 88.31 467 SER A O 1
ATOM 3783 N N . LYS A 1 468 ? 18.669 21.193 -39.905 1.00 89.88 468 LYS A N 1
ATOM 3784 C CA . LYS A 1 468 ? 17.264 20.882 -39.610 1.00 89.88 468 LYS A CA 1
ATOM 3785 C C . LYS A 1 468 ? 16.622 20.084 -40.745 1.00 89.88 468 LYS A C 1
ATOM 3787 O O . LYS A 1 468 ? 15.954 19.086 -40.492 1.00 89.88 468 LYS A O 1
ATOM 3792 N N . GLU A 1 469 ? 16.848 20.504 -41.984 1.00 88.94 469 GLU A N 1
ATOM 3793 C CA . GLU A 1 469 ? 16.321 19.868 -43.192 1.00 88.94 469 GLU A CA 1
ATOM 3794 C C . GLU A 1 469 ? 16.840 18.432 -43.323 1.00 88.94 469 GLU A C 1
ATOM 3796 O O . GLU A 1 469 ? 16.069 17.510 -43.595 1.00 88.94 469 GLU A O 1
ATOM 3801 N N . ASN A 1 470 ? 18.132 18.223 -43.051 1.00 90.19 470 ASN A N 1
ATOM 3802 C CA . ASN A 1 470 ? 18.751 16.906 -43.126 1.00 90.19 470 ASN A CA 1
ATOM 3803 C C . ASN A 1 470 ? 18.209 15.972 -42.033 1.00 90.19 470 ASN A C 1
ATOM 3805 O O . ASN A 1 470 ? 17.896 14.815 -42.303 1.00 90.19 470 ASN A O 1
ATOM 3809 N N . ILE A 1 471 ? 18.046 16.469 -40.804 1.00 91.69 471 ILE A N 1
ATOM 3810 C CA . ILE A 1 471 ? 17.490 15.688 -39.692 1.00 91.69 471 ILE A CA 1
ATOM 3811 C C . ILE A 1 471 ? 16.026 15.329 -39.961 1.00 91.69 471 ILE A C 1
ATOM 3813 O O . ILE A 1 471 ? 15.640 14.176 -39.767 1.00 91.69 471 ILE A O 1
ATOM 3817 N N . LEU A 1 472 ? 15.210 16.267 -40.452 1.00 91.31 472 LEU A N 1
ATOM 3818 C CA . LEU A 1 472 ? 13.795 16.022 -40.755 1.00 91.31 472 LEU A CA 1
ATOM 3819 C C . LEU A 1 472 ? 13.587 15.029 -41.903 1.00 91.31 472 LEU A C 1
ATOM 3821 O O . LEU A 1 472 ? 12.599 14.297 -41.905 1.00 91.31 472 LEU A O 1
ATOM 3825 N N . PHE A 1 473 ? 14.547 14.899 -42.821 1.00 92.06 473 PHE A N 1
ATOM 3826 C CA . PHE A 1 473 ? 14.489 13.881 -43.870 1.00 92.06 473 PHE A CA 1
ATOM 3827 C C . PHE A 1 473 ? 14.434 12.437 -43.329 1.00 92.06 473 PHE A C 1
ATOM 3829 O O . PHE A 1 473 ? 13.910 11.543 -43.998 1.00 92.06 473 PHE A O 1
ATOM 3836 N N . SER A 1 474 ? 14.887 12.198 -42.090 1.00 93.12 474 SER A N 1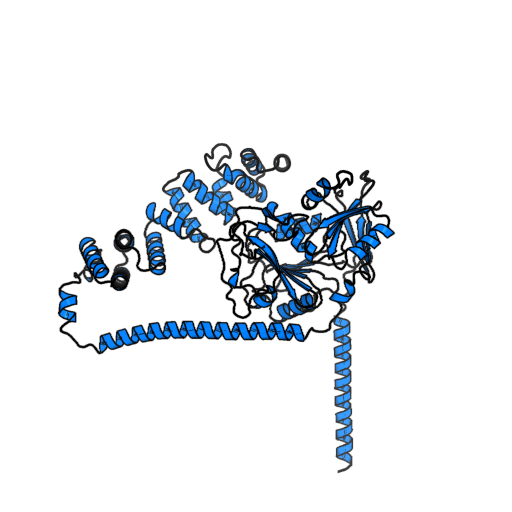
ATOM 3837 C CA . SER A 1 474 ? 14.712 10.901 -41.418 1.00 93.12 474 SER A CA 1
ATOM 3838 C C . SER A 1 474 ? 13.244 10.457 -41.336 1.00 93.12 474 SER A C 1
ATOM 3840 O O . SER A 1 474 ? 12.967 9.260 -41.405 1.00 93.12 474 SER A O 1
ATOM 3842 N N . GLU A 1 475 ? 12.292 11.389 -41.232 1.00 89.75 475 GLU A N 1
ATOM 3843 C CA . GLU A 1 475 ? 10.860 11.079 -41.206 1.00 89.75 475 GLU A CA 1
ATOM 3844 C C . GLU A 1 475 ? 10.369 10.569 -42.562 1.00 89.75 475 GLU A C 1
ATOM 3846 O O . GLU A 1 475 ? 9.651 9.572 -42.626 1.00 89.75 475 GLU A O 1
ATOM 3851 N N . GLN A 1 476 ? 10.822 11.189 -43.654 1.00 88.88 476 GLN A N 1
ATOM 3852 C CA . GLN A 1 476 ? 10.485 10.757 -45.009 1.00 88.88 476 GLN A CA 1
ATOM 3853 C C . GLN A 1 476 ? 11.023 9.349 -45.297 1.00 88.88 476 GLN A C 1
ATOM 3855 O O . GLN A 1 476 ? 10.320 8.517 -45.874 1.00 88.88 476 GLN A O 1
ATOM 3860 N N . LEU A 1 477 ? 12.249 9.054 -44.855 1.00 89.25 477 LEU A N 1
ATOM 3861 C CA . LEU A 1 477 ? 12.832 7.715 -44.962 1.00 89.25 477 LEU A CA 1
ATOM 3862 C C . LEU A 1 477 ? 12.044 6.680 -44.155 1.00 89.25 477 LEU A C 1
ATOM 3864 O O . LEU A 1 477 ? 11.748 5.596 -44.663 1.00 89.25 477 LEU A O 1
ATOM 3868 N N . ALA A 1 478 ? 11.679 7.014 -42.916 1.00 88.69 478 ALA A N 1
ATOM 3869 C CA . ALA A 1 478 ? 10.905 6.134 -42.051 1.00 88.69 478 ALA A CA 1
ATOM 3870 C C . ALA A 1 478 ? 9.480 5.898 -42.573 1.00 88.69 478 ALA A C 1
ATOM 3872 O O . ALA A 1 478 ? 8.990 4.778 -42.485 1.00 88.69 478 ALA A O 1
ATOM 3873 N N . GLY A 1 479 ? 8.833 6.901 -43.171 1.00 85.44 479 GLY A N 1
ATOM 3874 C CA . GLY A 1 479 ? 7.495 6.751 -43.750 1.00 85.44 479 GLY A CA 1
ATOM 3875 C C . GLY A 1 479 ? 7.435 5.759 -44.917 1.00 85.44 479 GLY A C 1
ATOM 3876 O O . GLY A 1 479 ? 6.404 5.130 -45.129 1.00 85.44 479 GLY A O 1
ATOM 3877 N N . ILE A 1 480 ? 8.538 5.588 -45.654 1.00 87.06 480 ILE A N 1
ATOM 3878 C CA . ILE A 1 480 ? 8.604 4.692 -46.821 1.00 87.06 480 ILE A CA 1
ATOM 3879 C C . ILE A 1 480 ? 9.169 3.320 -46.445 1.00 87.06 480 ILE A C 1
ATOM 3881 O O . ILE A 1 480 ? 8.653 2.294 -46.882 1.00 87.06 480 ILE A O 1
ATOM 3885 N N . TYR A 1 481 ? 10.239 3.288 -45.650 1.00 85.69 481 TYR A N 1
ATOM 3886 C CA . TYR A 1 481 ? 10.991 2.058 -45.380 1.00 85.69 481 TYR A CA 1
ATOM 3887 C C . TYR A 1 481 ? 10.871 1.569 -43.935 1.00 85.69 481 TYR A C 1
ATOM 3889 O O . TYR A 1 481 ? 11.352 0.478 -43.626 1.00 85.69 481 TYR A O 1
ATOM 3897 N N . GLY A 1 482 ? 10.257 2.344 -43.041 1.00 84.31 482 GLY A N 1
ATOM 3898 C CA . GLY A 1 482 ? 10.262 2.116 -41.597 1.00 84.31 482 GLY A CA 1
ATOM 3899 C C . GLY A 1 482 ? 11.632 2.367 -40.961 1.00 84.31 482 GLY A C 1
ATOM 3900 O O . GLY A 1 482 ? 12.680 2.290 -41.616 1.00 84.31 482 GLY A O 1
ATOM 3901 N N . TYR A 1 483 ? 11.646 2.598 -39.649 1.00 86.81 483 TYR A N 1
ATOM 3902 C CA . TYR A 1 483 ? 12.889 2.575 -38.879 1.00 86.81 483 TYR A CA 1
ATOM 3903 C C . TYR A 1 483 ? 13.513 1.176 -38.889 1.00 86.81 483 TYR A C 1
ATOM 3905 O O . TYR A 1 483 ? 12.848 0.172 -39.159 1.00 86.81 483 TYR A O 1
ATOM 3913 N N . ASN A 1 484 ? 14.824 1.107 -38.670 1.00 82.94 484 ASN A N 1
ATOM 3914 C CA . ASN A 1 484 ? 15.532 -0.169 -38.585 1.00 82.94 484 ASN A CA 1
ATOM 3915 C C . ASN A 1 484 ? 15.253 -0.909 -37.268 1.00 82.94 484 ASN A C 1
ATOM 3917 O O . ASN A 1 484 ? 15.217 -2.133 -37.256 1.00 82.94 484 ASN A O 1
ATOM 3921 N N . SER A 1 485 ? 15.062 -0.165 -36.180 1.00 81.31 485 SER A N 1
ATOM 3922 C CA . SER A 1 485 ? 14.770 -0.685 -34.845 1.00 81.31 485 SER A CA 1
ATOM 3923 C C . SER A 1 485 ? 14.027 0.364 -34.018 1.00 81.31 485 SER A C 1
ATOM 3925 O O . SER A 1 485 ? 14.122 1.556 -34.320 1.00 81.31 485 SER A O 1
ATOM 3927 N N . ASP A 1 486 ? 13.392 -0.059 -32.926 1.00 76.81 486 ASP A N 1
ATOM 3928 C CA . ASP A 1 486 ? 12.758 0.841 -31.949 1.00 76.81 486 ASP A CA 1
ATOM 3929 C C . ASP A 1 486 ? 13.778 1.812 -31.326 1.00 76.81 486 ASP A C 1
ATOM 3931 O O . ASP A 1 486 ? 13.469 2.955 -30.993 1.00 76.81 486 ASP A O 1
ATOM 3935 N N . THR A 1 487 ? 15.044 1.387 -31.220 1.00 78.69 487 THR A N 1
ATOM 3936 C CA . THR A 1 487 ? 16.140 2.250 -30.750 1.00 78.69 487 THR A CA 1
ATOM 3937 C C . THR A 1 487 ? 16.435 3.376 -31.744 1.00 78.69 487 THR A C 1
ATOM 3939 O O . THR A 1 487 ? 16.674 4.514 -31.337 1.00 78.69 487 THR A O 1
ATOM 3942 N N . ASP A 1 488 ? 16.392 3.087 -33.048 1.00 81.12 488 ASP A N 1
ATOM 3943 C CA . ASP A 1 488 ? 16.554 4.110 -34.084 1.00 81.12 488 ASP A CA 1
ATOM 3944 C C . ASP A 1 488 ? 15.328 5.024 -34.171 1.00 81.12 488 ASP A C 1
ATOM 3946 O O . ASP A 1 488 ? 15.495 6.230 -34.344 1.00 81.12 488 ASP A O 1
ATOM 3950 N N . GLU A 1 489 ? 14.115 4.492 -33.997 1.00 87.62 489 GLU A N 1
ATOM 3951 C CA . GLU A 1 489 ? 12.902 5.312 -33.901 1.00 87.62 489 GLU A CA 1
ATOM 3952 C C . GLU A 1 489 ? 13.007 6.311 -32.747 1.00 87.62 489 GLU A C 1
ATOM 3954 O O . GLU A 1 489 ? 12.793 7.511 -32.952 1.00 87.62 489 GLU A O 1
ATOM 3959 N N . LYS A 1 490 ? 13.437 5.847 -31.567 1.00 85.12 490 LYS A N 1
ATOM 3960 C CA . LYS A 1 490 ? 13.647 6.704 -30.398 1.00 85.12 490 LYS A CA 1
ATOM 3961 C C . LYS A 1 490 ? 14.682 7.791 -30.633 1.00 85.12 490 LYS A C 1
ATOM 3963 O O . LYS A 1 490 ? 14.431 8.960 -30.344 1.00 85.12 490 LYS A O 1
ATOM 3968 N N . TYR A 1 491 ? 15.823 7.420 -31.204 1.00 87.56 491 TYR A N 1
ATOM 3969 C CA . TYR A 1 491 ? 16.871 8.373 -31.546 1.00 87.56 491 TYR A CA 1
ATOM 3970 C C . TYR A 1 491 ? 16.363 9.452 -32.515 1.00 87.56 491 TYR A C 1
ATOM 3972 O O . TYR A 1 491 ? 16.505 10.644 -32.246 1.00 87.56 491 TYR A O 1
ATOM 3980 N N . TRP A 1 492 ? 15.749 9.057 -33.635 1.00 91.94 492 TRP A N 1
ATOM 3981 C CA . TRP A 1 492 ? 15.364 10.006 -34.680 1.00 91.94 492 TRP A CA 1
ATOM 3982 C C . TRP A 1 492 ? 14.196 10.896 -34.275 1.00 91.94 492 TRP A C 1
ATOM 3984 O O . TRP A 1 492 ? 14.235 12.089 -34.552 1.00 91.94 492 TRP A O 1
ATOM 3994 N N . THR A 1 493 ? 13.189 10.362 -33.589 1.00 90.62 493 THR A N 1
ATOM 3995 C CA . THR A 1 493 ? 12.060 11.173 -33.098 1.00 90.62 493 THR A CA 1
ATOM 3996 C C . THR A 1 493 ? 12.498 12.204 -32.055 1.00 90.62 493 THR A C 1
ATOM 3998 O O . THR A 1 493 ? 12.026 13.338 -32.106 1.00 90.62 493 THR A O 1
ATOM 4001 N N . GLY A 1 494 ? 13.456 11.869 -31.181 1.00 90.56 494 GLY A N 1
ATOM 4002 C CA . GLY A 1 494 ? 14.085 12.838 -30.277 1.00 90.56 494 GLY A CA 1
ATOM 4003 C C . GLY A 1 494 ? 14.821 13.948 -31.031 1.00 90.56 494 GLY A C 1
ATOM 4004 O O . GLY A 1 494 ? 14.560 15.128 -30.812 1.00 90.56 494 GLY A O 1
ATOM 4005 N N . ARG A 1 495 ? 15.664 13.585 -32.006 1.00 92.62 495 ARG A N 1
ATOM 4006 C CA . ARG A 1 495 ? 16.392 14.562 -32.836 1.00 92.62 495 ARG A CA 1
ATOM 4007 C C . ARG A 1 495 ? 15.461 15.461 -33.650 1.00 92.62 495 ARG A C 1
ATOM 4009 O O . ARG A 1 495 ? 15.738 16.646 -33.788 1.00 92.62 495 ARG A O 1
ATOM 4016 N N . GLN A 1 496 ? 14.361 14.922 -34.178 1.00 94.06 496 GLN A N 1
ATOM 4017 C CA . GLN A 1 496 ? 13.336 15.692 -34.891 1.00 94.06 496 GLN A CA 1
ATOM 4018 C C . GLN A 1 496 ? 12.666 16.719 -33.969 1.00 94.06 496 GLN A C 1
ATOM 4020 O O . GLN A 1 496 ? 12.512 17.871 -34.370 1.00 94.06 496 GLN A O 1
ATOM 4025 N N . TYR A 1 497 ? 12.305 16.318 -32.745 1.00 93.25 497 TYR A N 1
ATOM 4026 C CA . TYR A 1 497 ? 11.721 17.199 -31.728 1.00 93.25 497 TYR A CA 1
ATOM 4027 C C . TYR A 1 497 ? 12.665 18.341 -31.326 1.00 93.25 497 TYR A C 1
ATOM 4029 O O . TYR A 1 497 ? 12.233 19.484 -31.203 1.00 93.25 497 TYR A O 1
ATOM 4037 N N . GLU A 1 498 ? 13.963 18.065 -31.193 1.00 90.94 498 GLU A N 1
ATOM 4038 C CA . GLU A 1 498 ? 14.960 19.085 -30.843 1.00 90.94 498 GLU A CA 1
ATOM 4039 C C . GLU A 1 498 ? 15.083 20.195 -31.897 1.00 90.94 498 GLU A C 1
ATOM 4041 O O . GLU A 1 498 ? 15.318 21.352 -31.550 1.00 90.94 498 GLU A O 1
ATOM 4046 N N . VAL A 1 499 ? 14.935 19.859 -33.184 1.00 90.50 499 VAL A N 1
ATOM 4047 C CA . VAL A 1 499 ? 15.187 20.797 -34.296 1.00 90.50 499 VAL A CA 1
ATOM 4048 C C . VAL A 1 499 ? 13.920 21.336 -34.959 1.00 90.50 499 VAL A C 1
ATOM 4050 O O . VAL A 1 499 ? 14.000 22.218 -35.821 1.00 90.50 499 VAL A O 1
ATOM 4053 N N . SER A 1 500 ? 12.744 20.809 -34.611 1.00 89.38 500 SER A N 1
ATOM 4054 C CA . SER A 1 500 ? 11.487 21.159 -35.265 1.00 89.38 500 SER A CA 1
ATOM 4055 C C . SER A 1 500 ? 10.353 21.422 -34.293 1.00 89.38 500 SER A C 1
ATOM 4057 O O . SER A 1 500 ? 9.981 20.601 -33.466 1.00 89.38 500 SER A O 1
ATOM 4059 N N . ASP A 1 501 ? 9.708 22.554 -34.537 1.00 87.31 501 ASP A N 1
ATOM 4060 C CA . ASP A 1 501 ? 8.526 23.029 -33.835 1.00 87.31 501 ASP A CA 1
ATOM 4061 C C . ASP A 1 501 ? 7.240 22.819 -34.667 1.00 87.31 501 ASP A C 1
ATOM 4063 O O . ASP A 1 501 ? 6.262 23.560 -34.535 1.00 87.31 501 ASP A O 1
ATOM 4067 N N . SER A 1 502 ? 7.247 21.868 -35.606 1.00 89.81 502 SER A N 1
ATOM 4068 C CA . SER A 1 502 ? 6.076 21.548 -36.432 1.00 89.81 502 SER A CA 1
ATOM 4069 C C . SER A 1 502 ? 5.059 20.700 -35.662 1.00 89.81 502 SER A C 1
ATOM 4071 O O . SER A 1 502 ? 5.455 19.764 -34.965 1.00 89.81 502 SER A O 1
ATOM 4073 N N . LEU A 1 503 ? 3.758 20.952 -35.857 1.00 90.75 503 LEU A N 1
ATOM 4074 C CA . LEU A 1 503 ? 2.681 20.203 -35.190 1.00 90.75 503 LEU A CA 1
ATOM 4075 C C . LEU A 1 503 ? 2.790 18.671 -35.345 1.00 90.75 503 LEU A C 1
ATOM 4077 O O . LEU A 1 503 ? 2.623 17.991 -34.335 1.00 90.75 503 LEU A O 1
ATOM 4081 N N . PRO A 1 504 ? 3.108 18.095 -36.526 1.00 91.00 504 PRO A N 1
ATOM 4082 C CA . PRO A 1 504 ? 3.233 16.641 -36.665 1.00 91.00 504 PRO A CA 1
ATOM 4083 C C . PRO A 1 504 ? 4.331 16.041 -35.780 1.00 91.00 504 PRO A C 1
ATOM 4085 O O . PRO A 1 504 ? 4.084 15.057 -35.087 1.00 91.00 504 PRO A O 1
ATOM 4088 N N . VAL A 1 505 ? 5.511 16.673 -35.742 1.00 91.19 505 VAL A N 1
ATOM 4089 C CA . VAL A 1 505 ? 6.644 16.239 -34.905 1.00 91.19 505 VAL A CA 1
ATOM 4090 C C . VAL A 1 505 ? 6.281 16.301 -33.425 1.00 91.19 505 VAL A C 1
ATOM 4092 O O . VAL A 1 505 ? 6.490 15.329 -32.704 1.00 91.19 505 VAL A O 1
ATOM 4095 N N . LEU A 1 506 ? 5.683 17.408 -32.981 1.00 93.31 506 LEU A N 1
ATOM 4096 C CA . LEU A 1 506 ? 5.281 17.578 -31.587 1.00 93.31 506 LEU A CA 1
ATOM 4097 C C . LEU A 1 506 ? 4.202 16.558 -31.173 1.00 93.31 506 LEU A C 1
ATOM 4099 O O . LEU A 1 506 ? 4.354 15.894 -30.150 1.00 93.31 506 LEU A O 1
ATOM 4103 N N . LYS A 1 507 ? 3.152 16.362 -31.991 1.00 93.62 507 LYS A N 1
ATOM 4104 C CA . LYS A 1 507 ? 2.088 15.368 -31.736 1.00 93.62 507 LYS A CA 1
ATOM 4105 C C . LYS A 1 507 ? 2.650 13.947 -31.684 1.00 93.62 507 LYS A C 1
ATOM 4107 O O . LYS A 1 507 ? 2.283 13.171 -30.804 1.00 93.62 507 LYS A O 1
ATOM 4112 N N . LYS A 1 508 ? 3.561 13.607 -32.602 1.00 91.00 508 LYS A N 1
ATOM 4113 C CA . LYS A 1 508 ? 4.235 12.302 -32.634 1.00 91.00 508 LYS A CA 1
ATOM 4114 C C . LYS A 1 508 ? 5.098 12.086 -31.391 1.00 91.00 508 LYS A C 1
ATOM 4116 O O . LYS A 1 508 ? 5.032 11.013 -30.800 1.00 91.00 508 LYS A O 1
ATOM 4121 N N . TYR A 1 509 ? 5.866 13.095 -30.981 1.00 92.94 509 TYR A N 1
ATOM 4122 C CA . TYR A 1 509 ? 6.722 13.023 -29.798 1.00 92.94 509 TYR A CA 1
ATOM 4123 C C . TYR A 1 509 ? 5.902 12.817 -28.519 1.00 92.94 509 TYR A C 1
ATOM 4125 O O . TYR A 1 509 ? 6.169 11.881 -27.771 1.00 92.94 509 TYR A O 1
ATOM 4133 N N . VAL A 1 510 ? 4.850 13.618 -28.311 1.00 93.50 510 VAL A N 1
ATOM 4134 C CA . VAL A 1 510 ? 3.944 13.453 -27.162 1.00 93.50 510 VAL A CA 1
ATOM 4135 C C . VAL A 1 510 ? 3.305 12.066 -27.169 1.00 93.50 510 VAL A C 1
ATOM 4137 O O . VAL A 1 510 ? 3.340 11.374 -26.159 1.00 93.50 510 VAL A O 1
ATOM 4140 N N . LYS A 1 511 ? 2.791 11.606 -28.315 1.00 92.12 511 LYS A N 1
ATOM 4141 C CA . LYS A 1 511 ? 2.162 10.283 -28.426 1.00 92.12 511 LYS A CA 1
ATOM 4142 C C . LYS A 1 511 ? 3.096 9.132 -28.029 1.00 92.12 511 LYS A C 1
ATOM 4144 O O . LYS A 1 511 ? 2.630 8.160 -27.447 1.00 92.12 511 LYS A O 1
ATOM 4149 N N . LEU A 1 512 ? 4.379 9.212 -28.380 1.00 84.81 512 LEU A N 1
ATOM 4150 C CA . LEU A 1 512 ? 5.346 8.140 -28.122 1.00 84.81 512 LEU A CA 1
ATOM 4151 C C . LEU A 1 512 ? 5.974 8.211 -26.726 1.00 84.81 512 LEU A C 1
ATOM 4153 O O . LEU A 1 512 ? 6.380 7.179 -26.196 1.00 84.81 512 LEU A O 1
ATOM 4157 N N . TYR A 1 513 ? 6.082 9.407 -26.141 1.00 86.44 513 TYR A N 1
ATOM 4158 C CA . TYR A 1 513 ? 6.900 9.627 -24.945 1.00 86.44 513 TYR A CA 1
ATOM 4159 C C . TYR A 1 513 ? 6.167 10.266 -23.769 1.00 86.44 513 TYR A C 1
ATOM 4161 O O . TYR A 1 513 ? 6.832 10.623 -22.799 1.00 86.44 513 TYR A O 1
ATOM 4169 N N . ASN A 1 514 ? 4.840 10.411 -23.821 1.00 84.94 514 ASN A N 1
ATOM 4170 C CA . ASN A 1 514 ? 4.053 10.842 -22.666 1.00 84.94 514 ASN A CA 1
ATOM 4171 C C . ASN A 1 514 ? 3.993 9.729 -21.608 1.00 84.94 514 ASN A C 1
ATOM 4173 O O . ASN A 1 514 ? 3.116 8.871 -21.641 1.00 84.94 514 ASN A O 1
ATOM 4177 N N . ASN A 1 515 ? 4.986 9.716 -20.719 1.00 81.19 515 ASN A N 1
ATOM 4178 C CA . ASN A 1 515 ? 5.111 8.807 -19.584 1.00 81.19 515 ASN A CA 1
ATOM 4179 C C . ASN A 1 515 ? 5.801 9.523 -18.402 1.00 81.19 515 ASN A C 1
ATOM 4181 O O . ASN A 1 515 ? 6.481 10.535 -18.621 1.00 81.19 515 ASN A O 1
ATOM 4185 N N . PRO A 1 516 ? 5.693 8.994 -17.168 1.00 72.12 516 PRO A N 1
ATOM 4186 C CA . PRO A 1 516 ? 6.275 9.625 -15.980 1.00 72.12 516 PRO A CA 1
ATOM 4187 C C . PRO A 1 516 ? 7.794 9.864 -16.064 1.00 72.12 516 PRO A C 1
ATOM 4189 O O . PRO A 1 516 ? 8.301 10.859 -15.555 1.00 72.12 516 PRO A O 1
ATOM 4192 N N . GLY A 1 517 ? 8.533 9.014 -16.783 1.00 73.81 517 GLY A N 1
ATOM 4193 C CA . GLY A 1 517 ? 9.981 9.163 -16.967 1.00 73.81 517 GLY A CA 1
ATOM 4194 C C . GLY A 1 517 ? 10.405 10.331 -17.870 1.00 73.81 517 GLY A C 1
ATOM 4195 O O . GLY A 1 517 ? 11.601 10.602 -17.973 1.00 73.81 517 GLY A O 1
ATOM 4196 N N . ASN A 1 518 ? 9.464 11.017 -18.534 1.00 80.00 518 ASN A N 1
ATOM 4197 C CA . ASN A 1 518 ? 9.742 12.105 -19.481 1.00 80.00 518 ASN A CA 1
ATOM 4198 C C . ASN A 1 518 ? 8.904 13.378 -19.226 1.00 80.00 518 ASN A C 1
ATOM 4200 O O . ASN A 1 518 ? 8.726 14.199 -20.129 1.00 80.00 518 ASN A O 1
ATOM 4204 N N . GLN A 1 519 ? 8.393 13.559 -18.002 1.00 86.44 519 GLN A N 1
ATOM 4205 C CA . GLN A 1 519 ? 7.460 14.637 -17.627 1.00 86.44 519 GLN A CA 1
ATOM 4206 C C . GLN A 1 519 ? 7.900 16.037 -18.083 1.00 86.44 519 GLN A C 1
ATOM 4208 O O . GLN A 1 519 ? 7.088 16.778 -18.633 1.00 86.44 519 GLN A O 1
ATOM 4213 N N . SER A 1 520 ? 9.175 16.400 -17.892 1.00 87.62 520 SER A N 1
ATOM 4214 C CA . SER A 1 520 ? 9.673 17.749 -18.209 1.00 87.62 520 SER A CA 1
ATOM 4215 C C . SER A 1 520 ? 9.680 18.050 -19.711 1.00 87.62 520 SER A C 1
ATOM 4217 O O . SER A 1 520 ? 9.298 19.143 -20.129 1.00 87.62 520 SER A O 1
ATOM 4219 N N . GLU A 1 521 ? 10.086 17.092 -20.549 1.00 87.06 521 GLU A N 1
ATOM 4220 C CA . GLU A 1 521 ? 10.089 17.296 -22.002 1.00 87.06 521 GLU A CA 1
ATOM 4221 C C . GLU A 1 521 ? 8.678 17.249 -22.584 1.00 87.06 521 GLU A C 1
ATOM 4223 O O . GLU A 1 521 ? 8.372 17.975 -23.529 1.00 87.06 521 GLU A O 1
ATOM 4228 N N . ILE A 1 522 ? 7.788 16.460 -21.982 1.00 93.88 522 ILE A N 1
ATOM 4229 C CA . ILE A 1 522 ? 6.383 16.409 -22.379 1.00 93.88 522 ILE A CA 1
ATOM 4230 C C . ILE A 1 522 ? 5.646 17.688 -21.993 1.00 93.88 522 ILE A C 1
ATOM 4232 O O . ILE A 1 522 ? 4.905 18.207 -22.823 1.00 93.88 522 ILE A O 1
ATOM 4236 N N . GLU A 1 523 ? 5.918 18.265 -20.819 1.00 93.25 523 GLU A N 1
ATOM 4237 C CA . GLU A 1 523 ? 5.400 19.585 -20.440 1.00 93.25 523 GLU A CA 1
ATOM 4238 C C . GLU A 1 523 ? 5.770 20.635 -21.502 1.00 93.25 523 GLU A C 1
ATOM 4240 O O . GLU A 1 523 ? 4.907 21.358 -22.005 1.00 93.25 523 GLU A O 1
ATOM 4245 N N . LYS A 1 524 ? 7.046 20.673 -21.917 1.00 93.50 524 LYS A N 1
ATOM 4246 C CA . LYS A 1 524 ? 7.527 21.582 -22.971 1.00 93.50 524 LYS A CA 1
ATOM 4247 C C . LYS A 1 524 ? 6.840 21.314 -24.309 1.00 93.50 524 LYS A C 1
ATOM 4249 O O . LYS A 1 524 ? 6.442 22.264 -24.984 1.00 93.50 524 LYS A O 1
ATOM 4254 N N . ALA A 1 525 ? 6.704 20.050 -24.707 1.00 93.38 525 ALA A N 1
ATOM 4255 C CA . ALA A 1 525 ? 6.083 19.671 -25.971 1.00 93.38 525 ALA A CA 1
ATOM 4256 C C . ALA A 1 525 ? 4.586 20.027 -26.010 1.00 93.38 525 ALA A C 1
ATOM 4258 O O . ALA A 1 525 ? 4.131 20.618 -26.990 1.00 93.38 525 ALA A O 1
ATOM 4259 N N . LEU A 1 526 ? 3.842 19.741 -24.937 1.00 94.44 526 LEU A N 1
ATOM 4260 C CA . LEU A 1 526 ? 2.428 20.092 -24.784 1.00 94.44 526 LEU A CA 1
ATOM 4261 C C . LEU A 1 526 ? 2.223 21.608 -24.766 1.00 94.44 526 LEU A C 1
ATOM 4263 O O . LEU A 1 526 ? 1.364 22.109 -25.489 1.00 94.44 526 LEU A O 1
ATOM 4267 N N . LYS A 1 527 ? 3.073 22.356 -24.049 1.00 94.25 527 LYS A N 1
ATOM 4268 C CA . LYS A 1 527 ? 3.043 23.825 -24.072 1.00 94.25 527 LYS A CA 1
ATOM 4269 C C . LYS A 1 527 ? 3.253 24.364 -25.487 1.00 94.25 527 LYS A C 1
ATOM 4271 O O . LYS A 1 527 ? 2.506 25.226 -25.943 1.00 94.25 527 LYS A O 1
ATOM 4276 N N . ARG A 1 528 ? 4.247 23.846 -26.220 1.00 94.38 528 ARG A N 1
ATOM 4277 C CA . ARG A 1 528 ? 4.502 24.244 -27.618 1.00 94.38 528 ARG A CA 1
ATOM 4278 C C . ARG A 1 528 ? 3.340 23.889 -28.547 1.00 94.38 528 ARG A C 1
ATOM 4280 O O . ARG A 1 528 ? 3.057 24.670 -29.452 1.00 94.38 528 ARG A O 1
ATOM 4287 N N . LEU A 1 529 ? 2.686 22.743 -28.344 1.00 94.38 529 LEU A N 1
ATOM 4288 C CA . LEU A 1 529 ? 1.489 22.347 -29.095 1.00 94.38 529 LEU A CA 1
ATOM 4289 C C . LEU A 1 529 ? 0.339 23.317 -28.853 1.00 94.38 529 LEU A C 1
ATOM 4291 O O . LEU A 1 529 ? -0.195 23.857 -29.817 1.00 94.38 529 LEU A O 1
ATOM 4295 N N . TYR A 1 530 ? 0.018 23.581 -27.587 1.00 91.81 530 TYR A N 1
ATOM 4296 C CA . TYR A 1 530 ? -1.034 24.512 -27.194 1.00 91.81 530 TYR A CA 1
ATOM 4297 C C . TYR A 1 530 ? -0.799 25.917 -27.767 1.00 91.81 530 TYR A C 1
ATOM 4299 O O . TYR A 1 530 ? -1.680 26.475 -28.412 1.00 91.81 530 TYR A O 1
ATOM 4307 N N . LEU A 1 531 ? 0.421 26.453 -27.652 1.00 92.00 531 LEU A N 1
ATOM 4308 C CA . LEU A 1 531 ? 0.753 27.783 -28.180 1.00 92.00 531 LEU A CA 1
ATOM 4309 C C . LEU A 1 531 ? 0.650 27.890 -29.712 1.00 92.00 531 LEU A C 1
ATOM 4311 O O . LEU A 1 531 ? 0.496 28.989 -30.242 1.00 92.00 531 LEU A O 1
ATOM 4315 N N . LYS A 1 532 ? 0.778 26.777 -30.440 1.00 93.19 532 LYS A N 1
ATOM 4316 C CA . LYS A 1 532 ? 0.726 26.750 -31.913 1.00 93.19 532 LYS A CA 1
ATOM 4317 C C . LYS A 1 532 ? -0.649 26.417 -32.461 1.00 93.19 532 LYS A C 1
ATOM 4319 O O . LYS A 1 532 ? -1.013 26.896 -33.530 1.00 93.19 532 LYS A O 1
ATOM 4324 N N . GLU A 1 533 ? -1.367 25.555 -31.765 1.00 92.56 533 GLU A N 1
ATOM 4325 C CA . GLU A 1 533 ? -2.695 25.082 -32.116 1.00 92.56 533 GLU A CA 1
ATOM 4326 C C . GLU A 1 533 ? -3.541 25.150 -30.836 1.00 92.56 533 GLU A C 1
ATOM 4328 O O . GLU A 1 533 ? -3.713 24.126 -30.166 1.00 92.56 533 GLU A O 1
ATOM 4333 N N . PRO A 1 534 ? -4.030 26.355 -30.471 1.00 87.81 534 PRO A N 1
ATOM 4334 C CA . PRO A 1 534 ? -4.799 26.598 -29.251 1.00 87.81 534 PRO A CA 1
ATOM 4335 C C . PRO A 1 534 ? -6.219 26.052 -29.417 1.00 87.81 534 PRO A C 1
ATOM 4337 O O . PRO A 1 534 ? -7.195 26.780 -29.569 1.00 87.81 534 PRO A O 1
ATOM 4340 N N . THR A 1 535 ? -6.308 24.731 -29.491 1.00 88.31 535 THR A N 1
ATOM 4341 C CA . THR A 1 535 ? -7.559 23.982 -29.485 1.00 88.31 535 THR A CA 1
ATOM 4342 C C . THR A 1 535 ? -7.840 23.523 -28.069 1.00 88.31 535 THR A C 1
ATOM 4344 O O . THR A 1 535 ? -6.910 23.203 -27.327 1.00 88.31 535 THR A O 1
ATOM 4347 N N . THR A 1 536 ? -9.120 23.380 -27.746 1.00 83.56 536 THR A N 1
ATOM 4348 C CA . THR A 1 536 ? -9.597 22.798 -26.491 1.00 83.56 536 THR A CA 1
ATOM 4349 C C . THR A 1 536 ? -8.877 21.498 -26.125 1.00 83.56 536 THR A C 1
ATOM 4351 O O . THR A 1 536 ? -8.488 21.305 -24.981 1.00 83.56 536 THR A O 1
ATOM 4354 N N . ALA A 1 537 ? -8.627 20.616 -27.098 1.00 86.50 537 ALA A N 1
ATOM 4355 C CA . ALA A 1 537 ? -7.943 19.347 -26.854 1.00 86.50 537 ALA A CA 1
ATOM 4356 C C . ALA A 1 537 ? -6.470 19.523 -26.434 1.00 86.50 537 ALA A C 1
ATOM 4358 O O . ALA A 1 537 ? -5.996 18.819 -25.545 1.00 86.50 537 ALA A O 1
ATOM 4359 N N . ASN A 1 538 ? -5.739 20.455 -27.056 1.00 89.38 538 ASN A N 1
ATOM 4360 C CA . ASN A 1 538 ? -4.337 20.713 -26.712 1.00 89.38 538 ASN A CA 1
ATOM 4361 C C . ASN A 1 538 ? -4.210 21.489 -25.395 1.00 89.38 538 ASN A C 1
ATOM 4363 O O . ASN A 1 538 ? -3.290 21.225 -24.623 1.00 89.38 538 ASN A O 1
ATOM 4367 N N . GLU A 1 539 ? -5.129 22.421 -25.139 1.00 87.75 539 GLU A N 1
ATOM 4368 C CA . GLU A 1 539 ? -5.228 23.137 -23.867 1.00 87.75 539 GLU A CA 1
ATOM 4369 C C . GLU A 1 539 ? -5.536 22.169 -22.722 1.00 87.75 539 GLU A C 1
ATOM 4371 O O . GLU A 1 539 ? -4.796 22.133 -21.742 1.00 87.75 539 GLU A O 1
ATOM 4376 N N . HIS A 1 540 ? -6.540 21.301 -22.891 1.00 88.50 540 HIS A N 1
ATOM 4377 C CA . HIS A 1 540 ? -6.857 20.237 -21.942 1.00 88.50 540 HIS A CA 1
ATOM 4378 C C . HIS A 1 540 ? -5.639 19.350 -21.689 1.00 88.50 540 HIS A C 1
ATOM 4380 O O . HIS A 1 540 ? -5.272 19.143 -20.539 1.00 88.50 540 HIS A O 1
ATOM 4386 N N . ALA A 1 541 ? -4.986 18.830 -22.734 1.00 90.19 541 ALA A N 1
ATOM 4387 C CA . ALA A 1 541 ? -3.839 17.937 -22.567 1.00 90.19 541 ALA A CA 1
ATOM 4388 C C . ALA A 1 541 ? -2.683 18.609 -21.806 1.00 90.19 541 ALA A C 1
ATOM 4390 O O . ALA A 1 541 ? -2.051 17.978 -20.961 1.00 90.19 541 ALA A O 1
ATOM 4391 N N . TYR A 1 542 ? -2.422 19.891 -22.079 1.00 92.62 542 TYR A N 1
ATOM 4392 C CA . TYR A 1 542 ? -1.412 20.664 -21.363 1.00 92.62 542 TYR A CA 1
ATOM 4393 C C . TYR A 1 542 ? -1.796 20.895 -19.897 1.00 92.62 542 TYR A C 1
ATOM 4395 O O . TYR A 1 542 ? -0.995 20.614 -19.006 1.00 92.62 542 TYR A O 1
ATOM 4403 N N . LEU A 1 543 ? -3.019 21.358 -19.634 1.00 89.88 543 LEU A N 1
ATOM 4404 C CA . LEU A 1 543 ? -3.492 21.642 -18.281 1.00 89.88 543 LEU A CA 1
ATOM 4405 C C . LEU A 1 543 ? -3.625 20.371 -17.439 1.00 89.88 543 LEU A C 1
ATOM 4407 O O . LEU A 1 543 ? -3.186 20.376 -16.296 1.00 89.88 543 LEU A O 1
ATOM 4411 N N . ALA A 1 544 ? -4.131 19.271 -17.998 1.00 89.44 544 ALA A N 1
ATOM 4412 C CA . ALA A 1 544 ? -4.180 17.969 -17.332 1.00 89.44 544 ALA A CA 1
ATOM 4413 C C . ALA A 1 544 ? -2.780 17.509 -16.896 1.00 89.44 544 ALA A C 1
ATOM 4415 O O . ALA A 1 544 ? -2.590 17.087 -15.756 1.00 89.44 544 ALA A O 1
ATOM 4416 N N . HIS A 1 545 ? -1.779 17.665 -17.772 1.00 91.56 545 HIS A N 1
ATOM 4417 C CA . HIS A 1 545 ? -0.385 17.342 -17.454 1.00 91.56 545 HIS A CA 1
ATOM 4418 C C . HIS A 1 545 ? 0.166 18.220 -16.325 1.00 91.56 545 HIS A C 1
ATOM 4420 O O . HIS A 1 545 ? 0.818 17.716 -15.412 1.00 91.56 545 HIS A O 1
ATOM 4426 N N . LEU A 1 546 ? -0.107 19.529 -16.353 1.00 89.75 546 LEU A N 1
ATOM 4427 C CA . LEU A 1 546 ? 0.313 20.435 -15.281 1.00 89.75 546 LEU A CA 1
ATOM 4428 C C . LEU A 1 546 ? -0.376 20.118 -13.953 1.00 89.75 546 LEU A C 1
ATOM 4430 O O . LEU A 1 546 ? 0.284 20.088 -12.924 1.00 89.75 546 LEU A O 1
ATOM 4434 N N . ILE A 1 547 ? -1.681 19.863 -13.966 1.00 87.44 547 ILE A N 1
ATOM 4435 C CA . ILE A 1 547 ? -2.462 19.490 -12.780 1.00 87.44 547 ILE A CA 1
ATOM 4436 C C . ILE A 1 547 ? -1.859 18.250 -12.114 1.00 87.44 547 ILE A C 1
ATOM 4438 O O . ILE A 1 547 ? -1.707 18.222 -10.897 1.00 87.44 547 ILE A O 1
ATOM 4442 N N . GLN A 1 548 ? -1.472 17.256 -12.916 1.00 84.81 548 GLN A N 1
ATOM 4443 C CA . GLN A 1 548 ? -0.935 15.993 -12.425 1.00 84.81 548 GLN A CA 1
ATOM 4444 C C . GLN A 1 548 ? 0.506 16.102 -11.907 1.00 84.81 548 GLN A C 1
ATOM 4446 O O . GLN A 1 548 ? 0.826 15.529 -10.868 1.00 84.81 548 GLN A O 1
ATOM 4451 N N . TYR A 1 549 ? 1.389 16.804 -12.625 1.00 84.25 549 TYR A N 1
ATOM 4452 C CA . TYR A 1 549 ? 2.836 16.742 -12.370 1.00 84.25 549 TYR A CA 1
ATOM 4453 C C . TYR A 1 549 ? 3.457 18.064 -11.896 1.00 84.25 549 TYR A C 1
ATOM 4455 O O . TYR A 1 549 ? 4.567 18.064 -11.366 1.00 84.25 549 TYR A O 1
ATOM 4463 N N . ASN A 1 550 ? 2.779 19.199 -12.082 1.00 85.00 550 ASN A N 1
ATOM 4464 C CA . ASN A 1 550 ? 3.287 20.531 -11.743 1.00 85.00 550 ASN A CA 1
ATOM 4465 C C . ASN A 1 550 ? 2.161 21.492 -11.287 1.00 85.00 550 ASN A C 1
ATOM 4467 O O . ASN A 1 550 ? 1.907 22.519 -11.932 1.00 85.00 550 ASN A O 1
ATOM 4471 N N . PRO A 1 551 ? 1.475 21.191 -10.164 1.00 84.56 551 PRO A N 1
ATOM 4472 C CA . PRO A 1 551 ? 0.273 21.914 -9.732 1.00 84.56 551 PRO A CA 1
ATOM 4473 C C . PRO A 1 551 ? 0.524 23.402 -9.448 1.00 84.56 551 PRO A C 1
ATOM 4475 O O . PRO A 1 551 ? -0.364 24.233 -9.629 1.00 84.56 551 PRO A O 1
ATOM 4478 N N . ARG A 1 552 ? 1.756 23.782 -9.082 1.00 83.81 552 ARG A N 1
ATOM 4479 C CA . ARG A 1 552 ? 2.141 25.195 -8.913 1.00 83.81 552 ARG A CA 1
ATOM 4480 C C . ARG A 1 552 ? 2.124 25.965 -10.231 1.00 83.81 552 ARG A C 1
ATOM 4482 O O . ARG A 1 552 ? 1.641 27.094 -10.275 1.00 83.81 552 ARG A O 1
ATOM 4489 N N . LEU A 1 553 ? 2.650 25.371 -11.303 1.00 83.81 553 LEU A N 1
ATOM 4490 C CA . LEU A 1 553 ? 2.584 25.981 -12.628 1.00 83.81 553 LEU A CA 1
ATOM 4491 C C . LEU A 1 553 ? 1.143 25.956 -13.158 1.00 83.81 553 LEU A C 1
ATOM 4493 O O . LEU A 1 553 ? 0.705 26.954 -13.729 1.00 83.81 553 LEU A O 1
ATOM 4497 N N . ALA A 1 554 ? 0.385 24.886 -12.880 1.00 87.50 554 ALA A N 1
ATOM 4498 C CA . ALA A 1 554 ? -1.043 24.804 -13.198 1.00 87.50 554 ALA A CA 1
ATOM 4499 C C . ALA A 1 554 ? -1.820 25.989 -12.607 1.00 87.50 554 ALA A C 1
ATOM 4501 O O . ALA A 1 554 ? -2.529 26.671 -13.339 1.00 87.50 554 ALA A O 1
ATOM 4502 N N . LEU A 1 555 ? -1.621 26.303 -11.320 1.00 84.56 555 LEU A N 1
ATOM 4503 C CA . LEU A 1 555 ? -2.239 27.463 -10.664 1.00 84.56 555 LEU A CA 1
ATOM 4504 C C . LEU A 1 555 ? -1.944 28.770 -11.395 1.00 84.56 555 LEU A C 1
ATOM 4506 O O . LEU A 1 555 ? -2.839 29.599 -11.552 1.00 84.56 555 LEU A O 1
ATOM 4510 N N . SER A 1 556 ? -0.707 28.967 -11.855 1.00 85.88 556 SER A N 1
ATOM 4511 C CA . SER A 1 556 ? -0.332 30.194 -12.561 1.00 85.88 556 SER A CA 1
ATOM 4512 C C . SER A 1 556 ? -1.010 30.328 -13.929 1.00 85.88 556 SER A C 1
ATOM 4514 O O . SER A 1 556 ? -1.474 31.416 -14.265 1.00 85.88 556 SER A O 1
ATOM 4516 N N . GLU A 1 557 ? -1.136 29.230 -14.681 1.00 85.69 557 GLU A N 1
ATOM 4517 C CA . GLU A 1 557 ? -1.795 29.208 -15.995 1.00 85.69 557 GLU A CA 1
ATOM 4518 C C . GLU A 1 557 ? -3.329 29.320 -15.842 1.00 85.69 557 GLU A C 1
ATOM 4520 O O . GLU A 1 557 ? -3.984 30.048 -16.586 1.00 85.69 557 GLU A O 1
ATOM 4525 N N . LEU A 1 558 ? -3.903 28.688 -14.811 1.00 86.81 558 LEU A N 1
ATOM 4526 C CA . LEU A 1 558 ? -5.342 28.696 -14.510 1.00 86.81 558 LEU A CA 1
ATOM 4527 C C . LEU A 1 558 ? -5.823 29.994 -13.847 1.00 86.81 558 LEU A C 1
ATOM 4529 O O . LEU A 1 558 ? -7.016 30.285 -13.856 1.00 86.81 558 LEU A O 1
ATOM 4533 N N . SER A 1 559 ? -4.927 30.792 -13.261 1.00 81.06 559 SER A N 1
ATOM 4534 C CA . SER A 1 559 ? -5.302 31.955 -12.441 1.00 81.06 559 SER A CA 1
ATOM 4535 C C . SER A 1 559 ? -6.108 33.022 -13.181 1.00 81.06 559 SER A C 1
ATOM 4537 O O . SER A 1 559 ? -6.831 33.768 -12.518 1.00 81.06 559 SER A O 1
ATOM 4539 N N . ASN A 1 560 ? -5.983 33.080 -14.509 1.00 76.75 560 ASN A N 1
ATOM 4540 C CA . ASN A 1 560 ? -6.669 34.036 -15.377 1.00 76.75 560 ASN A CA 1
ATOM 4541 C C . ASN A 1 560 ? -7.835 33.413 -16.167 1.00 76.75 560 ASN A C 1
ATOM 4543 O O . ASN A 1 560 ? -8.477 34.123 -16.940 1.00 76.75 560 ASN A O 1
ATOM 4547 N N . LEU A 1 561 ? -8.101 32.112 -15.999 1.00 78.25 561 LEU A N 1
ATOM 4548 C CA . LEU A 1 561 ? -9.173 31.406 -16.696 1.00 78.25 561 LEU A CA 1
ATOM 4549 C C . LEU A 1 561 ? -10.458 31.422 -15.854 1.00 78.25 561 LEU A C 1
ATOM 4551 O O . LEU A 1 561 ? -10.453 30.939 -14.717 1.00 78.25 561 LEU A O 1
ATOM 4555 N N . PRO A 1 562 ? -11.563 31.981 -16.374 1.00 75.06 562 PRO A N 1
ATOM 4556 C CA . PRO A 1 562 ? -12.818 32.030 -15.643 1.00 75.06 562 PRO A CA 1
ATOM 4557 C C . PRO A 1 562 ? -13.552 30.680 -15.739 1.00 75.06 562 PRO A C 1
ATOM 4559 O O . PRO A 1 562 ? -13.613 30.057 -16.799 1.00 75.06 562 PRO A O 1
ATOM 4562 N N . ALA A 1 563 ? -14.105 30.214 -14.615 1.00 73.25 563 ALA A N 1
ATOM 4563 C CA . ALA A 1 563 ? -14.702 28.878 -14.494 1.00 73.25 563 ALA A CA 1
ATOM 4564 C C . ALA A 1 563 ? -15.951 28.665 -15.375 1.00 73.25 563 ALA A C 1
ATOM 4566 O O . ALA A 1 563 ? -16.328 27.535 -15.654 1.00 73.25 563 ALA A O 1
ATOM 4567 N N . ASP A 1 564 ? -16.604 29.741 -15.810 1.00 68.44 564 ASP A N 1
ATOM 4568 C CA . ASP A 1 564 ? -17.816 29.751 -16.632 1.00 68.44 564 ASP A CA 1
ATOM 4569 C C . ASP A 1 564 ? -17.545 29.786 -18.149 1.00 68.44 564 ASP A C 1
ATOM 4571 O O . ASP A 1 564 ? -18.490 29.722 -18.934 1.00 68.44 564 ASP A O 1
ATOM 4575 N N . ASN A 1 565 ? -16.278 29.851 -18.580 1.00 63.38 565 ASN A N 1
ATOM 4576 C CA . ASN A 1 565 ? -15.904 29.928 -19.996 1.00 63.38 565 ASN A CA 1
ATOM 4577 C C . ASN A 1 565 ? -14.728 28.998 -20.349 1.00 63.38 565 ASN A C 1
ATOM 4579 O O . ASN A 1 565 ? -13.709 29.442 -20.878 1.00 63.38 565 ASN A O 1
ATOM 4583 N N . THR A 1 566 ? -14.854 27.705 -20.039 1.00 64.00 566 THR A N 1
ATOM 4584 C CA . THR A 1 566 ? -13.840 26.693 -20.387 1.00 64.00 566 THR A CA 1
ATOM 4585 C C . THR A 1 566 ? -14.465 25.456 -21.024 1.00 64.00 566 THR A C 1
ATOM 4587 O O . THR A 1 566 ? -14.572 24.374 -20.445 1.00 64.00 566 THR A O 1
ATOM 4590 N N . GLU A 1 567 ? -14.909 25.631 -22.267 1.00 64.69 567 GLU A N 1
ATOM 4591 C CA . GLU A 1 567 ? -15.369 24.533 -23.113 1.00 64.69 567 GLU A CA 1
ATOM 4592 C C . GLU A 1 567 ? -14.277 23.446 -23.176 1.00 64.69 567 GLU A C 1
ATOM 4594 O O . GLU A 1 567 ? -13.172 23.706 -23.643 1.00 64.69 567 GLU A O 1
ATOM 4599 N N . GLY A 1 568 ? -14.574 22.248 -22.653 1.00 65.06 568 GLY A N 1
ATOM 4600 C CA . GLY A 1 568 ? -13.685 21.077 -22.637 1.00 65.06 568 GLY A CA 1
ATOM 4601 C C . GLY A 1 568 ? -12.740 20.909 -21.439 1.00 65.06 568 GLY A C 1
ATOM 4602 O O . GLY A 1 568 ? -11.903 20.007 -21.479 1.00 65.06 568 GLY A O 1
ATOM 4603 N N . LEU A 1 569 ? -12.881 21.702 -20.368 1.00 73.75 569 LEU A N 1
ATOM 4604 C CA . LEU A 1 569 ? -12.207 21.466 -19.073 1.00 73.75 569 LEU A CA 1
ATOM 4605 C C . LEU A 1 569 ? -13.157 20.936 -17.978 1.00 73.75 569 LEU A C 1
ATOM 4607 O O . LEU A 1 569 ? -12.765 20.845 -16.814 1.00 73.75 569 LEU A O 1
ATOM 4611 N N . SER A 1 570 ? -14.389 20.550 -18.335 1.00 74.12 570 SER A N 1
ATOM 4612 C CA . SER A 1 570 ? -15.385 19.982 -17.406 1.00 74.12 570 SER A CA 1
ATOM 4613 C C . SER A 1 570 ? -14.807 18.829 -16.589 1.00 74.12 570 SER A C 1
ATOM 4615 O O . SER A 1 570 ? -14.883 18.832 -15.364 1.00 74.12 570 SER A O 1
ATOM 4617 N N . ASP A 1 571 ? -14.113 17.915 -17.260 1.00 81.25 571 ASP A N 1
ATOM 4618 C CA . ASP A 1 571 ? -13.593 16.684 -16.658 1.00 81.25 571 ASP A CA 1
ATOM 4619 C C . ASP A 1 571 ? -12.395 16.956 -15.729 1.00 81.25 571 ASP A C 1
ATOM 4621 O O . ASP A 1 571 ? -12.024 16.121 -14.909 1.00 81.25 571 ASP A O 1
ATOM 4625 N N . LEU A 1 572 ? -11.794 18.148 -15.821 1.00 85.62 572 LEU A N 1
ATOM 4626 C CA . LEU A 1 572 ? -10.720 18.605 -14.938 1.00 85.62 572 LEU A CA 1
ATOM 4627 C C . LEU A 1 572 ? -11.235 19.506 -13.811 1.00 85.62 572 LEU A C 1
ATOM 4629 O O . LEU A 1 572 ? -10.463 19.846 -12.916 1.00 85.62 572 LEU A O 1
ATOM 4633 N N . SER A 1 573 ? -12.516 19.887 -13.820 1.00 87.06 573 SER A N 1
ATOM 4634 C CA . SER A 1 573 ? -13.068 20.900 -12.910 1.00 87.06 573 SER A CA 1
ATOM 4635 C C . SER A 1 573 ? -12.915 20.519 -11.439 1.00 87.06 573 SER A C 1
ATOM 4637 O O . SER A 1 573 ? -12.601 21.377 -10.615 1.00 87.06 573 SER A O 1
ATOM 4639 N N . ALA A 1 574 ? -13.042 19.231 -11.105 1.00 87.44 574 ALA A N 1
ATOM 4640 C CA . ALA A 1 574 ? -12.820 18.738 -9.747 1.00 87.44 574 ALA A CA 1
ATOM 4641 C C . ALA A 1 574 ? -11.354 18.894 -9.313 1.00 87.44 574 ALA A C 1
ATOM 4643 O O . ALA A 1 574 ? -11.070 19.389 -8.222 1.00 87.44 574 ALA A O 1
ATOM 4644 N N . SER A 1 575 ? -10.416 18.517 -10.182 1.00 89.31 575 SER A N 1
ATOM 4645 C CA . SER A 1 575 ? -8.979 18.641 -9.928 1.00 89.31 575 SER A CA 1
ATOM 4646 C C . SER A 1 575 ? -8.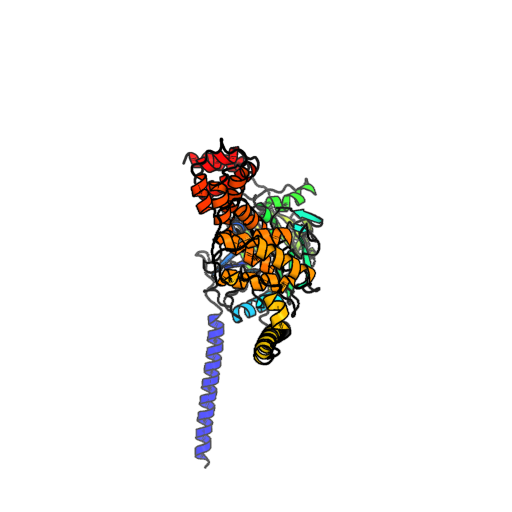549 20.105 -9.844 1.00 89.31 575 SER A C 1
ATOM 4648 O O . SER A 1 575 ? -7.824 20.478 -8.927 1.00 89.31 575 SER A O 1
ATOM 4650 N N . ILE A 1 576 ? -9.055 20.964 -10.732 1.00 89.56 576 ILE A N 1
ATOM 4651 C CA . ILE A 1 576 ? -8.799 22.409 -10.709 1.00 89.56 576 ILE A CA 1
ATOM 4652 C C . ILE A 1 576 ? -9.322 23.029 -9.407 1.00 89.56 576 ILE A C 1
ATOM 4654 O O . ILE A 1 576 ? -8.596 23.772 -8.744 1.00 89.56 576 ILE A O 1
ATOM 4658 N N . ALA A 1 577 ? -10.552 22.689 -9.005 1.00 90.50 577 ALA A N 1
ATOM 4659 C CA . ALA A 1 577 ? -11.142 23.163 -7.756 1.00 90.50 577 ALA A CA 1
ATOM 4660 C C . ALA A 1 577 ? -10.288 22.774 -6.539 1.00 90.50 577 ALA A C 1
ATOM 4662 O O . ALA A 1 577 ? -10.014 23.616 -5.682 1.00 90.50 577 ALA A O 1
ATOM 4663 N N . LYS A 1 578 ? -9.813 21.522 -6.497 1.00 90.00 578 LYS A N 1
ATOM 4664 C CA . LYS A 1 578 ? -8.937 21.014 -5.433 1.00 90.00 578 LYS A CA 1
ATOM 4665 C C . LYS A 1 578 ? -7.616 21.780 -5.363 1.00 90.00 578 LYS A C 1
ATOM 4667 O O . LYS A 1 578 ? -7.254 22.224 -4.280 1.00 90.00 578 LYS A O 1
ATOM 4672 N N . ILE A 1 579 ? -6.937 22.011 -6.489 1.00 89.75 579 ILE A N 1
ATOM 4673 C CA . ILE A 1 579 ? -5.645 22.718 -6.476 1.00 89.75 579 ILE A CA 1
ATOM 4674 C C . ILE A 1 579 ? -5.818 24.181 -6.020 1.00 89.75 579 ILE A C 1
ATOM 4676 O O . ILE A 1 579 ? -5.007 24.682 -5.242 1.00 89.75 579 ILE A O 1
ATOM 4680 N N . PHE A 1 580 ? -6.896 24.870 -6.423 1.00 91.12 580 PHE A N 1
ATOM 4681 C CA . PHE A 1 580 ? -7.193 26.212 -5.896 1.00 91.12 580 PHE A CA 1
ATOM 4682 C C . PHE A 1 580 ? -7.506 26.203 -4.393 1.00 91.12 580 PHE A C 1
ATOM 4684 O O . PHE A 1 580 ? -7.099 27.127 -3.688 1.00 91.12 580 PHE A O 1
ATOM 4691 N N . ALA A 1 581 ? -8.198 25.177 -3.887 1.00 89.19 581 ALA A N 1
ATOM 4692 C CA . ALA A 1 581 ? -8.478 25.039 -2.459 1.00 89.19 581 ALA A CA 1
ATOM 4693 C C . ALA A 1 581 ? -7.199 24.796 -1.641 1.00 89.19 581 ALA A C 1
ATOM 4695 O O . ALA A 1 581 ? -7.047 25.364 -0.560 1.00 89.19 581 ALA A O 1
ATOM 4696 N N . GLU A 1 582 ? -6.262 24.004 -2.167 1.00 86.62 582 GLU A N 1
ATOM 4697 C CA . GLU A 1 582 ? -4.948 23.776 -1.553 1.00 86.62 582 GLU A CA 1
ATOM 4698 C C . GLU A 1 582 ? -4.118 25.062 -1.460 1.00 86.62 582 GLU A C 1
ATOM 4700 O O . GLU A 1 582 ? -3.451 25.298 -0.452 1.00 86.62 582 GLU A O 1
ATOM 4705 N N . ASP A 1 583 ? -4.224 25.934 -2.466 1.00 87.25 583 ASP A N 1
ATOM 4706 C CA . ASP A 1 583 ? -3.614 27.269 -2.465 1.00 87.25 583 ASP A CA 1
ATOM 4707 C C . ASP A 1 583 ? -4.439 28.319 -1.694 1.00 87.25 583 ASP A C 1
ATOM 4709 O O . ASP A 1 583 ? -4.128 29.508 -1.707 1.00 87.25 583 ASP A O 1
ATOM 4713 N N . LYS A 1 584 ? -5.500 27.892 -0.993 1.00 90.00 584 LYS A N 1
ATOM 4714 C CA . LYS A 1 584 ? -6.409 28.743 -0.203 1.00 90.00 584 LYS A CA 1
ATOM 4715 C C . LYS A 1 584 ? -7.146 29.812 -1.025 1.00 90.00 584 LYS A C 1
ATOM 4717 O O . LYS A 1 584 ? -7.683 30.761 -0.460 1.00 90.00 584 LYS A O 1
ATOM 4722 N N . GLN A 1 585 ? -7.231 29.654 -2.346 1.00 90.19 585 GLN A N 1
ATOM 4723 C CA . GLN A 1 585 ? -8.034 30.500 -3.234 1.00 90.19 585 GLN A CA 1
ATOM 4724 C C . GLN A 1 585 ? -9.482 29.980 -3.285 1.00 90.19 585 GLN A C 1
ATOM 4726 O O . GLN A 1 585 ? -9.954 29.501 -4.320 1.00 90.19 585 GLN A O 1
ATOM 4731 N N . TYR A 1 586 ? -10.194 30.050 -2.154 1.00 91.31 586 TYR A N 1
ATOM 4732 C CA . TYR A 1 586 ? -11.518 29.430 -1.989 1.00 91.31 586 TYR A CA 1
ATOM 4733 C C . TYR A 1 586 ? -12.605 30.005 -2.911 1.00 91.31 586 TYR A C 1
ATOM 4735 O O . TYR A 1 586 ? -13.524 29.278 -3.295 1.00 91.31 586 TYR A O 1
ATOM 4743 N N . ASP A 1 587 ? -12.479 31.265 -3.340 1.00 90.00 587 ASP A N 1
ATOM 4744 C CA . ASP A 1 587 ? -13.346 31.877 -4.360 1.00 90.00 587 ASP A CA 1
ATOM 4745 C C . ASP A 1 587 ? -13.301 31.099 -5.677 1.00 90.00 587 ASP A C 1
ATOM 4747 O O . ASP A 1 587 ? -14.326 30.701 -6.236 1.00 90.00 587 ASP A O 1
ATOM 4751 N N . LYS A 1 588 ? -12.082 30.827 -6.154 1.00 90.06 588 LYS A N 1
ATOM 4752 C CA . LYS A 1 588 ? -11.849 30.095 -7.400 1.00 90.06 588 LYS A CA 1
ATOM 4753 C C . LYS A 1 588 ? -12.153 28.614 -7.233 1.00 90.06 588 LYS A C 1
ATOM 4755 O O . LYS A 1 588 ? -12.773 28.031 -8.118 1.00 90.06 588 LYS A O 1
ATOM 4760 N N . ALA A 1 589 ? -11.780 28.025 -6.096 1.00 91.44 589 ALA A N 1
ATOM 4761 C CA . ALA A 1 589 ? -12.092 26.634 -5.784 1.00 91.44 589 ALA A CA 1
ATOM 4762 C C . ALA A 1 589 ? -13.600 26.370 -5.876 1.00 91.44 589 ALA A C 1
ATOM 4764 O O . ALA A 1 589 ? -14.029 25.460 -6.578 1.00 91.44 589 ALA A O 1
ATOM 4765 N N . TYR A 1 590 ? -14.414 27.218 -5.245 1.00 91.31 590 TYR A N 1
ATOM 4766 C CA . TYR A 1 590 ? -15.869 27.119 -5.313 1.00 91.31 590 TYR A CA 1
ATOM 4767 C C . TYR A 1 590 ? -16.411 27.359 -6.725 1.00 91.31 590 TYR A C 1
ATOM 4769 O O . TYR A 1 590 ? -17.281 26.616 -7.172 1.00 91.31 590 TYR A O 1
ATOM 4777 N N . ALA A 1 591 ? -15.897 28.360 -7.449 1.00 90.12 591 ALA A N 1
ATOM 4778 C CA . ALA A 1 591 ? -16.334 28.647 -8.816 1.00 90.12 591 ALA A CA 1
ATOM 4779 C C . ALA A 1 591 ? -16.148 27.437 -9.751 1.00 90.12 591 ALA A C 1
ATOM 4781 O O . ALA A 1 591 ? -17.062 27.105 -10.506 1.00 90.12 591 ALA A O 1
ATOM 4782 N N . TRP A 1 592 ? -15.011 26.746 -9.646 1.00 90.00 592 TRP A N 1
ATOM 4783 C CA . TRP A 1 592 ? -14.725 25.513 -10.385 1.00 90.00 592 TRP A CA 1
ATOM 4784 C C . TRP A 1 592 ? -15.508 24.306 -9.859 1.00 90.00 592 TRP A C 1
ATOM 4786 O O . TRP A 1 592 ? -16.001 23.501 -10.645 1.00 90.00 592 TRP A O 1
ATOM 4796 N N . ALA A 1 593 ? -15.728 24.214 -8.547 1.00 89.88 593 ALA A N 1
ATOM 4797 C CA . ALA A 1 593 ? -16.537 23.156 -7.945 1.00 89.88 593 ALA A CA 1
ATOM 4798 C C . ALA A 1 593 ? -18.009 23.190 -8.378 1.00 89.88 593 ALA A C 1
ATOM 4800 O O . ALA A 1 593 ? -18.697 22.180 -8.291 1.00 89.88 593 ALA A O 1
ATOM 4801 N N . LYS A 1 594 ? -18.521 24.340 -8.838 1.00 88.94 594 LYS A N 1
ATOM 4802 C CA . LYS A 1 594 ? -19.880 24.449 -9.396 1.00 88.94 594 LYS A CA 1
ATOM 4803 C C . LYS A 1 594 ? -20.018 23.833 -10.788 1.00 88.94 594 LYS A C 1
ATOM 4805 O O . LYS A 1 594 ? -21.148 23.639 -11.224 1.00 88.94 594 LYS A O 1
ATOM 4810 N N . GLN A 1 595 ? -18.906 23.557 -11.467 1.00 86.38 595 GLN A N 1
ATOM 4811 C CA . GLN A 1 595 ? -18.887 22.996 -12.821 1.00 86.38 595 GLN A CA 1
ATOM 4812 C C . GLN A 1 595 ? -18.848 21.460 -12.833 1.00 86.38 595 GLN A C 1
ATOM 4814 O O . GLN A 1 595 ? -18.852 20.857 -13.901 1.00 86.38 595 GLN A O 1
ATOM 4819 N N . THR A 1 596 ? -18.799 20.817 -11.663 1.00 84.31 596 THR A N 1
ATOM 4820 C CA . THR A 1 596 ? -18.718 19.358 -11.519 1.00 84.31 596 THR A CA 1
ATOM 4821 C C . THR A 1 596 ? -19.572 18.875 -10.347 1.00 84.31 596 THR A C 1
ATOM 4823 O O . THR A 1 596 ? -19.746 19.580 -9.349 1.00 84.31 596 THR A O 1
ATOM 4826 N N . ASP A 1 597 ? -20.079 17.649 -10.452 1.00 83.88 597 ASP A N 1
ATOM 4827 C CA . ASP A 1 597 ? -20.758 16.956 -9.357 1.00 83.88 597 ASP A CA 1
ATOM 4828 C C . ASP A 1 597 ? -19.797 16.116 -8.494 1.00 83.88 597 ASP A C 1
ATOM 4830 O O . ASP A 1 597 ? -20.180 15.682 -7.407 1.00 83.88 597 ASP A O 1
ATOM 4834 N N . ASP A 1 598 ? -18.532 15.969 -8.909 1.00 84.62 598 ASP A N 1
ATOM 4835 C CA . ASP A 1 598 ? -17.509 15.164 -8.218 1.00 84.62 598 ASP A CA 1
ATOM 4836 C C . ASP A 1 598 ? -16.998 15.815 -6.922 1.00 84.62 598 ASP A C 1
ATOM 4838 O O . ASP A 1 598 ? -16.309 15.178 -6.122 1.00 84.62 598 ASP A O 1
ATOM 4842 N N . ILE A 1 599 ? -17.309 17.097 -6.701 1.00 83.31 599 ILE A N 1
ATOM 4843 C CA . ILE A 1 599 ? -17.066 17.770 -5.423 1.00 83.31 599 ILE A CA 1
ATOM 4844 C C . ILE A 1 599 ? -18.351 17.699 -4.582 1.00 83.31 599 ILE A C 1
ATOM 4846 O O . ILE A 1 599 ? -19.374 18.290 -4.963 1.00 83.31 599 ILE A O 1
ATOM 4850 N N . PRO A 1 600 ? -18.327 17.050 -3.402 1.00 86.12 600 PRO A N 1
ATOM 4851 C CA . PRO A 1 600 ? -19.490 16.969 -2.526 1.00 86.12 600 PRO A CA 1
ATOM 4852 C C . PRO A 1 600 ? -20.068 18.345 -2.181 1.00 86.12 600 PRO A C 1
ATOM 4854 O O . PRO A 1 600 ? -19.346 19.333 -2.027 1.00 86.12 600 PRO A O 1
ATOM 4857 N N . VAL A 1 601 ? -21.393 18.415 -2.026 1.00 82.56 601 VAL A N 1
ATOM 4858 C CA . VAL A 1 601 ? -22.092 19.660 -1.655 1.00 82.56 601 VAL A CA 1
ATOM 4859 C C . VAL A 1 601 ? -21.551 20.227 -0.339 1.00 82.56 601 VAL A C 1
ATOM 4861 O O . VAL A 1 601 ? -21.390 21.436 -0.224 1.00 82.56 601 VAL A O 1
ATOM 4864 N N . VAL A 1 602 ? -21.203 19.368 0.624 1.00 77.25 602 VAL A N 1
ATOM 4865 C CA . VAL A 1 602 ? -20.618 19.784 1.910 1.00 77.25 602 VAL A CA 1
ATOM 4866 C C . VAL A 1 602 ? -19.282 20.502 1.703 1.00 77.25 602 VAL A C 1
ATOM 4868 O O . VAL A 1 602 ? -19.122 21.622 2.170 1.00 77.25 602 VAL A O 1
ATOM 4871 N N . THR A 1 603 ? -18.373 19.939 0.904 1.00 81.81 603 THR A N 1
ATOM 4872 C CA . THR A 1 603 ? -17.084 20.565 0.563 1.00 81.81 603 THR A CA 1
ATOM 4873 C C . THR A 1 603 ? -17.265 21.903 -0.161 1.00 81.81 603 THR A C 1
ATOM 4875 O O . THR A 1 603 ? -16.550 22.866 0.108 1.00 81.81 603 THR A O 1
ATOM 4878 N N . ARG A 1 604 ? -18.269 22.009 -1.044 1.00 86.88 604 ARG A N 1
ATOM 4879 C CA . ARG A 1 604 ? -18.633 23.283 -1.688 1.00 86.88 604 ARG A CA 1
ATOM 4880 C C . ARG A 1 604 ? -19.077 24.332 -0.666 1.00 86.88 604 ARG A C 1
ATOM 4882 O O . ARG A 1 604 ? -18.678 25.488 -0.781 1.00 86.88 604 ARG A O 1
ATOM 4889 N N . LEU A 1 605 ? -19.885 23.938 0.319 1.00 85.50 605 LEU A N 1
ATOM 4890 C CA . LEU A 1 605 ? -20.352 24.824 1.389 1.00 85.50 605 LEU A CA 1
ATOM 4891 C C . LEU A 1 605 ? -19.217 25.242 2.336 1.00 85.50 605 LEU A C 1
ATOM 4893 O O . LEU A 1 605 ? -19.178 26.399 2.742 1.00 85.50 605 LEU A O 1
ATOM 4897 N N . GLU A 1 606 ? -18.272 24.350 2.633 1.00 86.06 606 GLU A N 1
ATOM 4898 C CA . GLU A 1 606 ? -17.071 24.670 3.419 1.00 86.06 606 GLU A CA 1
ATOM 4899 C C . GLU A 1 606 ? -16.160 25.676 2.712 1.00 86.06 606 GLU A C 1
ATOM 4901 O O . GLU A 1 606 ? -15.639 26.602 3.332 1.00 86.06 606 GLU A O 1
ATOM 4906 N N . TRP A 1 607 ? -15.940 25.520 1.404 1.00 90.88 607 TRP A N 1
ATOM 4907 C CA . TRP A 1 607 ? -15.173 26.508 0.648 1.00 90.88 607 TRP A CA 1
ATOM 4908 C C . TRP A 1 607 ? -15.912 27.838 0.582 1.00 90.88 607 TRP A C 1
ATOM 4910 O O . TRP A 1 607 ? -15.282 28.867 0.784 1.00 90.88 607 TRP A O 1
ATOM 4920 N N . LEU A 1 608 ? -17.236 27.822 0.399 1.00 88.06 608 LEU A N 1
ATOM 4921 C CA . LEU A 1 608 ? -18.073 29.022 0.424 1.00 88.06 608 LEU A CA 1
ATOM 4922 C C . LEU A 1 608 ? -18.032 29.750 1.779 1.00 88.06 608 LEU A C 1
ATOM 4924 O O . LEU A 1 608 ? -18.023 30.979 1.804 1.00 88.06 608 LEU A O 1
ATOM 4928 N N . SER A 1 609 ? -17.988 29.035 2.908 1.00 86.75 609 SER A N 1
ATOM 4929 C CA . SER A 1 609 ? -17.867 29.682 4.222 1.00 86.75 609 SER A CA 1
ATOM 4930 C C . SER A 1 609 ? -16.505 30.357 4.388 1.00 86.75 609 SER A C 1
ATOM 4932 O O . SER A 1 609 ? -16.449 31.489 4.854 1.00 86.75 609 SER A O 1
ATOM 4934 N N . LYS A 1 610 ? -15.431 29.715 3.910 1.00 84.75 610 LYS A N 1
ATOM 4935 C CA . LYS A 1 610 ? -14.050 30.230 3.953 1.00 84.75 610 LYS A CA 1
ATOM 4936 C C . LYS A 1 610 ? -13.765 31.390 2.987 1.00 84.75 610 LYS A C 1
ATOM 4938 O O . LYS A 1 610 ? -12.661 31.918 3.008 1.00 84.75 610 LYS A O 1
ATOM 4943 N N . GLN A 1 611 ? -14.715 31.769 2.129 1.00 80.19 611 GLN A N 1
ATOM 4944 C CA . GLN A 1 611 ? -14.638 33.003 1.326 1.00 80.19 611 GLN A CA 1
ATOM 4945 C C . GLN A 1 611 ? -14.993 34.254 2.135 1.00 80.19 611 GLN A C 1
ATOM 4947 O O . GLN A 1 611 ? -14.637 35.362 1.746 1.00 80.19 611 GLN A O 1
ATOM 4952 N N . ASN A 1 612 ? -15.762 34.079 3.214 1.00 56.50 612 ASN A N 1
ATOM 4953 C CA . ASN A 1 612 ? -16.321 35.173 4.009 1.00 56.50 612 ASN A CA 1
ATOM 4954 C C . ASN A 1 612 ? -15.523 35.464 5.294 1.00 56.50 612 ASN A C 1
ATOM 4956 O O . ASN A 1 612 ? -15.921 36.355 6.046 1.00 56.50 612 ASN A O 1
ATOM 4960 N N . ASP A 1 613 ? -14.427 34.732 5.511 1.00 50.88 613 ASP A N 1
ATOM 4961 C CA . ASP A 1 613 ? -13.412 34.946 6.553 1.00 50.88 613 ASP A CA 1
ATOM 4962 C C . ASP A 1 613 ? -12.161 35.587 5.934 1.00 50.88 613 ASP A C 1
ATOM 4964 O O . ASP A 1 613 ? -11.561 36.477 6.585 1.00 50.88 613 ASP A O 1
#

Foldseek 3Di:
DVVVVVVVVVVVVVVVVVVVVVVVVVVVVVVVVLCDPQPQDPVRDRQDAAEEEEDEPPDDPALCVVVLVVVCCQQQVHSYDYDYPVGDDLSPQDLNHQEYEYAECPSPDVSNVLSVLQQQQLAHEYEHAEDYLPPLCLVQQQFALQAHQDWDQPFFWKAFCFPLFFVCHRHTGGPVDGFRFGDLNGHDPQKDQGIGGPVGRSHRQWIWDHHHNGIYTHGRGPHRDDLSCSLSVVSSVLVRVAQAKTFAAPSCVVSCVVVCVVPVVDDDDGDDDFHWDWDDDPFKIKIATPPDDPPVDQKTKIKHWHAPVCQVVQVVVCVVVVWDWTWGGHDRGIIIITIDRHRMDMGGVVSVVSSVSSPPPPSPVVSVVVSVVSNVSNVVSVVVVVVVVVVVVVVVVVVVVVVVVCVVPPPPPPPCVVCVVPQQPPQLVDLADPLVNLVSNCVVCVVVVNNVVSLVVLVVSCVVRVDLRSLCSVVVSCVVRNDPDPVRVVVSLVSNLVSDLDLVSLVVCCVVPVDPVCLVVNLVSLVSNCVVPVDLVSVLVNLVSCLPPPLVVSCVVCVPPQLVPRVNCLVCLQSQLVSCVVVVVLVRSLRSVVSHPVQPPVNSVVSVVSVVD

Radius of gyration: 32.84 Å; chains: 1; bounding box: 94×54×101 Å

Sequence (613 aa):
MRTKREHTSKYLIAILLVLLFSFVLYQFFTVRSLDEPETTTNNGNVKVVLLEEILDSAAIPDNGFERQFRLLSDHGKLPTTSTYFKTWEYYKIKKNLREIILHNSSDLSDESLAALLEFVSNGGTLFLPNISIDQRMGYFYGLKGNSRMVIDSTARGIFLLSNFLPHGAGGQYDDFNYHDGLESNAFSKDITVLATAVNREQFPLIVENRIGKGKVLLFNTQMAYTDANLNILFSGILSGLEGIPYPVDSIIAPLIAELHEQDTSFEIKSWPEANFIHNENRFSYTVTGVDIQDTGLSDYNWLVYATFNNAETIENQFIKNEHRYIKSPFQHGYLYVVKTQLPELSIDTESLNLNNQLFSNARNTKILNEYKAYNQNRDSLLARFEEQRAAQQQQMQASNASLEKARKISGTTQHRKKIKRETVPDFRTKDTVDSTAWLNYYAKMNQAGEKAVAWQTFKTYIEDHPSKENILFSEQLAGIYGYNSDTDEKYWTGRQYEVSDSLPVLKKYVKLYNNPGNQSEIEKALKRLYLKEPTTANEHAYLAHLIQYNPRLALSELSNLPADNTEGLSDLSASIAKIFAEDKQYDKAYAWAKQTDDIPVVTRLEWLSKQND

Secondary structure (DSSP, 8-state):
-HHHHHHHHHHHHHHHHHHHHHHHHHHHHHHHTT-----B-TTS-B----EEEEE--S-S---SHHHHHHHHHHHTT--EEEEEGGG--GGG--TT--EEEES--TT--HHHHHHHHHHHHHT-EEEESS----GGGHHHHTB-TT----EETT-EEEEESS-SSTT-TT-EEEEEEE--EE-GGGB-SSSEEEEEETTEEEEEEEEEEEETTEEEEEE---PPP-GGGHHHHHHHHHTT-TT--EE--TTTGGGGHHHHHH-TTS---PPPS-EEEEEE-SSEEEEEEES------S-EEEEEEEETTTHHHHHHHHHHTT-EEEEEEETTEEEEEEEESSSEEEEESTTTT-HHHHT-----HHHHHHHHHHHHHHHHHHHHHHHHHHHHHHHHHHHHHHHHHHHHH---TTHHHHHHHHSS--GGG-SS--HHHHHHHHHHHHHTT-HHHHHHHHHHHHHH---HHHHHHHHHHHHHH--SSHHHHHHHHHHHHHH---HHHHHHHHHHH-SGGGHHHHHHHHHHHHHHS--HHHHHHHHHHHHHH-HHHHHHHHTT--TTS-TT-GGGHHHHHHHHHHTT-HHHHHHHHTT-SSS-HHHHHHHHHTT--

pLDDT: mean 80.82, std 15.45, range [29.2, 98.25]